Protein 2QV3 (pdb70)

Secondary structure (DSSP, 8-state):
--EEEEEEE----EEEE-SSEEEEEEEEEEE-SSSSSS-EEEEESSSEEEE-S-EEETTBTT----TT--EEEEEEESTTTS--EEEE-S-EE--TTEEEEEEEEEEEEEEEE-TT-SSEEEEEEEEEEEEEEEEEEESSEEEE-SSEEEEEEEE---TT-SS--EEEEEE-TTTEEEEEEEEPP-STT-----EEEEEEEEEEEEEEEE-SS-EEEEEEEEEEEEEEEEEESSTTS--S-EEEEEEEEEE-TT-EEEE-TTEEEEESS-EEEES-EEEEEPBTTB---EEBSSEEEEEE--PBPTTTSSBPPSEEEETGGGSPSSSEEEEEE-SEEEEEETT-SSSS--SS-HHHHHHTTEEEEETTEE-SEEEESSHHHHHHHHHHHT-HHHHH-GGGGGGGTTEEEE-TTEEEEE-SSEEEEEE-------TT---EEE-----

B-factor: mean 50.77, std 9.13, range [30.62, 87.88]

Solvent-accessible surface area: 18998 Å² total; per-residue (Å²): 122,72,56,100,44,100,136,18,86,21,147,79,92,76,60,65,17,99,11,51,69,0,36,0,14,181,9,0,0,10,0,11,86,104,72,22,0,119,52,6,31,0,24,0,51,56,6,33,1,28,1,52,1,15,2,62,6,78,105,113,61,34,12,123,24,134,84,63,11,25,2,29,2,33,1,48,4,2,51,100,66,138,110,0,43,0,26,2,70,53,89,2,38,4,2,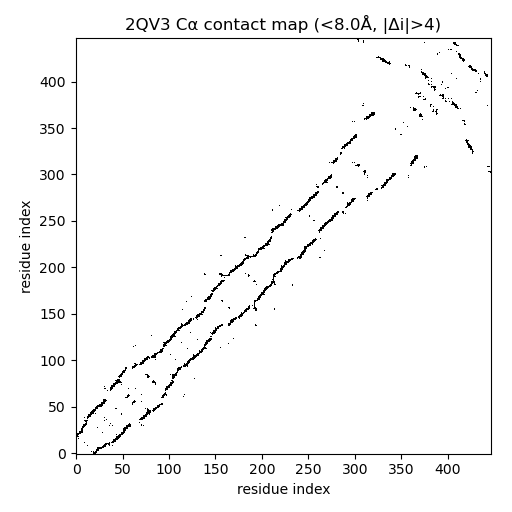79,36,1,28,1,51,0,34,6,58,25,0,42,10,97,10,1,46,0,18,121,10,3,98,1,41,0,32,0,58,25,14,98,70,50,1,50,3,74,86,0,17,0,5,6,4,49,0,8,0,95,31,0,46,0,68,37,0,13,0,65,26,23,39,130,44,142,67,22,71,0,49,0,26,60,61,1,14,47,135,1,79,0,31,16,0,95,2,72,70,12,55,173,76,54,57,9,1,0,0,55,0,116,28,12,85,79,0,19,0,5,43,0,36,7,3,9,27,0,40,0,6,0,87,65,0,103,38,1,45,2,38,132,60,1,1,10,49,53,83,137,94,12,107,22,45,0,85,0,25,0,29,20,2,25,2,4,89,81,0,44,2,32,12,4,106,32,1,72,16,50,5,89,11,39,0,57,0,45,24,1,8,0,41,2,53,9,78,69,13,119,25,18,42,0,87,10,35,63,28,4,21,0,44,0,21,39,81,34,42,117,77,59,19,7,42,74,17,5,0,70,0,52,34,0,65,79,7,77,93,98,53,72,9,39,0,0,81,2,152,109,9,34,24,16,23,88,28,64,84,65,148,57,154,66,153,73,82,75,63,77,16,0,42,32,3,0,0,0,29,36,110,119,39,39,1,4,8,4,27,0,121,66,50,94,21,0,80,44,5,0,106,0,11,50,26,123,54,0,39,112,77,12,107,99,28,153,56,3,72,34,56,0,5,80,2,94,23,4,51,35,43,6,64,38,49,54,0,2,0,85,7,111,22,62,34,90,15,82,124,140,36,43,70,53,49,120,30,39,120,115,176

Radius of gyration: 27.59 Å; Cα contacts (8 Å, |Δi|>4): 1423; chains: 1; bounding box: 45×75×72 Å

Structure (mmCIF, N/CA/C/O backbone):
data_2QV3
#
_entry.id   2QV3
#
_cell.length_a   56.606
_cell.length_b   56.606
_cell.length_c   256.895
_cell.angle_alpha   90.000
_cell.angle_beta   90.000
_cell.angle_gamma   120.000
#
_symmetry.space_group_name_H-M   'P 32 2 1'
#
loop_
_entity.id
_entity.type
_entity.pdbx_description
1 polymer 'Vacuolating cytotoxin'
2 water water
#
loop_
_atom_site.group_PDB
_atom_site.id
_atom_site.type_symbol
_atom_site.label_atom_id
_atom_site.label_alt_id
_atom_site.label_comp_id
_atom_site.label_asym_id
_atom_site.label_entity_id
_atom_site.label_seq_id
_atom_site.pdbx_PDB_ins_code
_atom_site.Cartn_x
_atom_site.Cartn_y
_atom_site.Cartn_z
_atom_site.occupancy
_atom_site.B_iso_or_equiv
_atom_site.auth_seq_id
_atom_site.auth_comp_id
_atom_site.auth_asym_id
_atom_site.auth_atom_id
_atom_site.pdbx_PDB_model_num
ATOM 1 N N . THR A 1 1 ? 17.762 -7.035 30.610 1.00 54.88 355 THR A N 1
ATOM 2 C CA . THR A 1 1 ? 17.610 -5.603 30.297 1.00 55.11 355 THR A CA 1
ATOM 3 C C . THR A 1 1 ? 16.795 -4.787 31.353 1.00 54.96 355 THR A C 1
ATOM 4 O O . THR A 1 1 ? 17.169 -4.693 32.548 1.00 54.69 355 THR A O 1
ATOM 8 N N . VAL A 1 2 ? 15.695 -4.196 30.884 1.00 53.70 356 VAL A N 1
ATOM 9 C CA . VAL A 1 2 ? 14.972 -3.196 31.627 1.00 53.37 356 VAL A CA 1
ATOM 10 C C . VAL A 1 2 ? 14.812 -3.607 33.083 1.00 51.55 356 VAL A C 1
ATOM 11 O O . VAL A 1 2 ? 14.351 -4.686 33.334 1.00 51.88 356 VAL A O 1
ATOM 15 N N . VAL A 1 3 ? 15.231 -2.790 34.041 1.00 49.73 357 VAL A N 1
ATOM 16 C CA . VAL A 1 3 ? 14.676 -2.946 35.381 1.00 47.68 357 VAL A CA 1
ATOM 17 C C . VAL A 1 3 ? 13.536 -1.962 35.415 1.00 48.01 357 VAL A C 1
ATOM 18 O O . VAL A 1 3 ? 13.726 -0.750 35.156 1.00 47.57 357 VAL A O 1
ATOM 22 N N . ASN A 1 4 ? 12.353 -2.462 35.727 1.00 47.52 358 ASN A N 1
ATOM 23 C CA . ASN A 1 4 ? 11.203 -1.584 35.873 1.00 48.52 358 ASN A CA 1
ATOM 24 C C . ASN A 1 4 ? 10.836 -1.535 37.346 1.00 47.87 358 ASN A C 1
ATOM 25 O O . ASN A 1 4 ? 10.932 -2.503 38.020 1.00 49.07 358 ASN A O 1
ATOM 30 N N . ILE A 1 5 ? 10.492 -0.383 37.865 1.00 49.11 359 ILE A N 1
ATOM 31 C CA . ILE A 1 5 ? 10.197 -0.191 39.287 1.00 49.72 359 ILE A CA 1
ATOM 32 C C . ILE A 1 5 ? 9.089 0.846 39.303 1.00 50.37 359 ILE A C 1
ATOM 33 O O . ILE A 1 5 ? 9.257 1.905 38.681 1.00 50.18 359 ILE A O 1
ATOM 38 N N . ASP A 1 6 ? 7.973 0.562 39.977 1.00 50.80 360 ASP A N 1
ATOM 39 C CA . ASP A 1 6 ? 6.860 1.501 39.999 1.00 51.85 360 ASP A CA 1
ATOM 40 C C . ASP A 1 6 ? 7.167 2.757 40.728 1.00 51.35 360 ASP A C 1
ATOM 41 O O . ASP A 1 6 ? 6.734 3.826 40.319 1.00 52.81 360 ASP A O 1
ATOM 46 N N . ARG A 1 7 ? 7.831 2.654 41.855 1.00 51.14 361 ARG A N 1
ATOM 47 C CA . ARG A 1 7 ? 8.035 3.841 42.672 1.00 52.35 361 ARG A CA 1
ATOM 48 C C . ARG A 1 7 ? 9.172 3.649 43.657 1.00 51.92 361 ARG A C 1
ATOM 49 O O . ARG A 1 7 ? 9.432 2.552 44.121 1.00 50.93 361 ARG A O 1
ATOM 57 N N . ILE A 1 8 ? 9.902 4.735 43.877 1.00 52.00 362 ILE A N 1
ATOM 58 C CA . ILE A 1 8 ? 11.093 4.702 44.686 1.00 51.09 362 ILE A CA 1
ATOM 59 C C . ILE A 1 8 ? 10.774 5.764 45.706 1.00 51.75 362 ILE A C 1
ATOM 60 O O . ILE A 1 8 ? 10.597 6.910 45.344 1.00 51.40 362 ILE A O 1
ATOM 65 N N . ASN A 1 9 ? 10.644 5.370 46.960 1.00 52.72 363 ASN A N 1
ATOM 66 C CA . ASN A 1 9 ? 10.448 6.318 48.033 1.00 54.92 363 ASN A CA 1
ATOM 67 C C . ASN A 1 9 ? 11.704 6.340 48.812 1.00 55.87 363 ASN A C 1
ATOM 68 O O . ASN A 1 9 ? 12.346 5.326 48.957 1.00 57.27 363 ASN A O 1
ATOM 73 N N . THR A 1 10 ? 12.096 7.472 49.338 1.00 57.54 364 THR A N 1
ATOM 74 C CA . THR A 1 10 ? 13.121 7.389 50.342 1.00 59.81 364 THR A CA 1
ATOM 75 C C . THR A 1 10 ? 12.306 7.634 51.604 1.00 61.33 364 THR A C 1
ATOM 76 O O . THR A 1 10 ? 11.104 7.971 51.512 1.00 61.44 364 THR A O 1
ATOM 80 N N . LYS A 1 11 ? 12.890 7.374 52.768 1.00 63.24 365 LYS A N 1
ATOM 81 C CA . LYS A 1 11 ? 12.231 7.746 54.029 1.00 65.94 365 LYS A CA 1
ATOM 82 C C . LYS A 1 11 ? 13.239 8.300 55.047 1.00 66.37 365 LYS A C 1
ATOM 83 O O . LYS A 1 11 ? 14.438 8.228 54.835 1.00 66.77 365 LYS A O 1
ATOM 89 N N . ALA A 1 12 ? 12.741 8.922 56.113 1.00 67.28 366 ALA A N 1
ATOM 90 C CA . ALA A 1 12 ? 13.606 9.606 57.064 1.00 67.50 366 ALA A CA 1
ATOM 91 C C . ALA A 1 12 ? 14.351 8.576 57.890 1.00 67.41 366 ALA A C 1
ATOM 92 O O . ALA A 1 12 ? 13.731 7.637 58.397 1.00 68.30 366 ALA A O 1
ATOM 94 N N . ALA A 1 23 ? 20.039 7.029 50.191 1.00 55.31 377 ALA A N 1
ATOM 95 C CA . ALA A 1 23 ? 20.916 7.756 49.262 1.00 54.70 377 ALA A CA 1
ATOM 96 C C . ALA A 1 23 ? 20.865 7.216 47.821 1.00 53.60 377 ALA A C 1
ATOM 97 O O . ALA A 1 23 ? 20.329 7.876 46.996 1.00 53.44 377 ALA A O 1
ATOM 99 N N . SER A 1 24 ? 21.392 6.014 47.545 1.00 53.22 378 SER A N 1
ATOM 100 C CA . SER A 1 24 ? 21.670 5.560 46.150 1.00 51.84 378 SER A CA 1
ATOM 101 C C . SER A 1 24 ? 20.996 4.264 45.694 1.00 51.34 378 SER A C 1
ATOM 102 O O . SER A 1 24 ? 21.094 3.227 46.326 1.00 51.34 378 SER A O 1
ATOM 105 N N . LEU A 1 25 ? 20.323 4.351 44.557 1.00 50.88 379 LEU A N 1
ATOM 106 C CA . LEU A 1 25 ? 19.766 3.226 43.857 1.00 49.93 379 LEU A CA 1
ATOM 107 C C . LEU A 1 25 ? 20.543 3.233 42.546 1.00 49.09 379 LEU A C 1
ATOM 108 O O . LEU A 1 25 ? 20.310 4.099 41.706 1.00 49.99 379 LEU A O 1
ATOM 113 N N . THR A 1 26 ? 21.443 2.265 42.385 1.00 48.39 380 THR A N 1
ATOM 114 C CA . THR A 1 26 ? 22.285 2.088 41.230 1.00 47.58 380 THR A CA 1
ATOM 115 C C . THR A 1 26 ? 21.894 0.825 40.561 1.00 48.14 380 THR A C 1
ATOM 116 O O . THR A 1 26 ? 21.829 -0.234 41.195 1.00 49.08 380 THR A O 1
ATOM 120 N N . THR A 1 27 ? 21.674 0.898 39.266 1.00 48.48 381 THR A N 1
ATOM 121 C CA . THR A 1 27 ? 21.425 -0.287 38.510 1.00 49.98 381 THR A CA 1
ATOM 122 C C . THR A 1 27 ? 22.524 -0.421 37.510 1.00 50.93 381 THR A C 1
ATOM 123 O O . THR A 1 27 ? 23.305 0.489 37.284 1.00 52.16 381 THR A O 1
ATOM 127 N N . ASN A 1 28 ? 22.529 -1.552 36.856 1.00 52.39 382 ASN A N 1
ATOM 128 C CA . ASN A 1 28 ? 23.282 -1.733 35.655 1.00 54.36 382 ASN A CA 1
ATOM 129 C C . ASN A 1 28 ? 22.390 -2.628 34.796 1.00 54.55 382 ASN A C 1
ATOM 130 O O . ASN A 1 28 ? 22.141 -3.812 35.145 1.00 55.81 382 ASN A O 1
ATOM 135 N N . ALA A 1 29 ? 21.909 -2.033 33.697 1.00 54.29 383 ALA A N 1
ATOM 136 C CA . ALA A 1 29 ? 20.823 -2.549 32.858 1.00 53.88 383 ALA A CA 1
ATOM 137 C C . ALA A 1 29 ? 20.717 -1.625 31.682 1.00 53.39 383 ALA A C 1
ATOM 138 O O . ALA A 1 29 ? 20.936 -0.426 31.858 1.00 54.44 383 ALA A O 1
ATOM 140 N N . ALA A 1 30 ? 20.313 -2.123 30.513 1.00 52.36 384 ALA A N 1
ATOM 141 C CA . ALA A 1 30 ? 20.156 -1.240 29.342 1.00 52.16 384 ALA A CA 1
ATOM 142 C C . ALA A 1 30 ? 19.052 -0.157 29.426 1.00 51.58 384 ALA A C 1
ATOM 143 O O . ALA A 1 30 ? 19.041 0.770 28.601 1.00 51.78 384 ALA A O 1
ATOM 145 N N . HIS A 1 31 ? 18.121 -0.299 30.375 1.00 50.79 385 HIS A N 1
ATOM 146 C CA . HIS A 1 31 ? 17.102 0.733 30.696 1.00 50.87 385 HIS A CA 1
ATOM 147 C C . HIS A 1 31 ? 16.710 0.527 32.145 1.00 49.59 385 HIS A C 1
ATOM 148 O O . HIS A 1 31 ? 16.448 -0.586 32.552 1.00 50.46 385 HIS A O 1
ATOM 155 N N . LEU A 1 32 ? 16.708 1.587 32.933 1.00 48.74 386 LEU A N 1
ATOM 156 C CA . LEU A 1 32 ? 16.031 1.599 34.208 1.00 47.70 386 LEU A CA 1
ATOM 157 C C . LEU A 1 32 ? 14.777 2.373 33.864 1.00 47.28 386 LEU A C 1
ATOM 158 O O . LEU A 1 32 ? 14.908 3.512 33.381 1.00 47.70 386 LEU A O 1
ATOM 163 N N . ASN A 1 33 ? 13.595 1.763 34.032 1.00 46.44 387 ASN A N 1
ATOM 164 C CA . ASN A 1 33 ? 12.282 2.450 33.890 1.00 46.86 387 ASN A CA 1
ATOM 165 C C . ASN A 1 33 ? 11.542 2.677 35.205 1.00 45.77 387 ASN A C 1
ATOM 166 O O . ASN A 1 33 ? 11.068 1.747 35.818 1.00 47.75 387 ASN A O 1
ATOM 171 N N . ILE A 1 34 ? 11.410 3.891 35.655 1.00 44.44 388 ILE A N 1
ATOM 172 C CA . ILE A 1 34 ? 10.567 4.150 36.797 1.00 43.67 388 ILE A CA 1
ATOM 173 C C . ILE A 1 34 ? 9.141 4.543 36.355 1.00 44.28 388 ILE A C 1
ATOM 174 O O . ILE A 1 34 ? 8.939 5.385 35.489 1.00 43.25 388 ILE A O 1
ATOM 179 N N . GLY A 1 35 ? 8.153 3.910 36.964 1.00 45.45 389 GLY A N 1
ATOM 180 C CA . GLY A 1 35 ? 6.777 4.073 36.532 1.00 45.53 389 GLY A CA 1
ATOM 181 C C . GLY A 1 35 ? 6.063 5.128 37.322 1.00 45.96 389 GLY A C 1
ATOM 182 O O . GLY A 1 35 ? 6.671 6.028 37.913 1.00 44.64 389 GLY A O 1
ATOM 183 N N . LYS A 1 36 ? 4.751 4.970 37.347 1.00 47.86 390 LYS A N 1
ATOM 184 C CA . LYS A 1 36 ? 3.841 6.081 37.645 1.00 50.70 390 LYS A CA 1
ATOM 185 C C . LYS A 1 36 ? 3.956 6.614 39.077 1.00 49.50 390 LYS A C 1
ATOM 186 O O . LYS A 1 36 ? 3.744 7.811 39.313 1.00 49.31 390 LYS A O 1
ATOM 192 N N . GLY A 1 37 ? 4.353 5.748 40.002 1.00 48.37 391 GLY A N 1
ATOM 193 C CA . GLY A 1 37 ? 4.690 6.184 41.353 1.00 48.05 391 GLY A CA 1
ATOM 194 C C . GLY A 1 37 ? 5.798 7.229 41.478 1.00 48.35 391 GLY A C 1
ATOM 195 O O . GLY A 1 37 ? 5.788 8.052 42.403 1.00 49.08 391 GLY A O 1
ATOM 196 N N . GLY A 1 38 ? 6.758 7.220 40.560 1.00 47.56 392 GLY A N 1
ATOM 197 C CA . GLY A 1 38 ? 7.760 8.268 40.571 1.00 47.61 392 GLY A CA 1
ATOM 198 C C . GLY A 1 38 ? 8.822 8.145 41.647 1.00 47.57 392 GLY A C 1
ATOM 199 O O . GLY A 1 38 ? 9.095 7.073 42.125 1.00 47.08 392 GLY A O 1
ATOM 200 N N . VAL A 1 39 ? 9.437 9.266 42.006 1.00 48.20 393 VAL A N 1
ATOM 201 C CA . VAL A 1 39 ? 10.547 9.253 42.938 1.00 48.90 393 VAL A CA 1
ATOM 202 C C . VAL A 1 39 ? 10.142 10.160 44.088 1.00 50.02 393 VAL A C 1
ATOM 203 O O . VAL A 1 39 ? 9.767 11.304 43.845 1.00 51.89 393 VAL A O 1
ATOM 207 N N . ASN A 1 40 ? 10.095 9.629 45.308 1.00 51.52 394 ASN A N 1
ATOM 208 C CA . ASN A 1 40 ? 9.706 10.414 46.506 1.00 53.21 394 ASN A CA 1
ATOM 209 C C . ASN A 1 40 ? 10.882 10.619 47.447 1.00 54.33 394 ASN A C 1
ATOM 210 O O . ASN A 1 40 ? 11.566 9.683 47.803 1.00 53.50 394 ASN A O 1
ATOM 215 N N . LEU A 1 41 ? 11.162 11.860 47.803 1.00 56.34 395 LEU A N 1
ATOM 216 C CA . LEU A 1 41 ? 12.296 12.123 48.644 1.00 58.83 395 LEU A CA 1
ATOM 217 C C . LEU A 1 41 ? 11.707 12.653 49.953 1.00 61.64 395 LEU A C 1
ATOM 218 O O . LEU A 1 41 ? 10.567 13.149 49.962 1.00 62.35 395 LEU A O 1
ATOM 223 N N . SER A 1 42 ? 12.466 12.530 51.044 1.00 63.32 396 SER A N 1
ATOM 224 C CA . SER A 1 42 ? 11.972 12.802 52.348 1.00 65.74 396 SER A CA 1
ATOM 225 C C . SER A 1 42 ? 12.430 14.115 53.058 1.00 68.46 396 SER A C 1
ATOM 226 O O . SER A 1 42 ? 12.072 15.226 52.652 1.00 68.59 396 SER A O 1
ATOM 229 N N . ASN A 1 43 ? 13.238 13.959 54.105 1.00 72.05 397 ASN A N 1
ATOM 230 C CA . ASN A 1 43 ? 13.225 14.802 55.332 1.00 74.95 397 ASN A CA 1
ATOM 231 C C . ASN A 1 43 ? 14.414 15.792 55.395 1.00 76.73 397 ASN A C 1
ATOM 232 O O . ASN A 1 43 ? 14.673 16.551 54.465 1.00 76.87 397 ASN A O 1
ATOM 237 N N . GLN A 1 44 ? 15.128 15.748 56.526 1.00 79.28 398 GLN A N 1
ATOM 238 C CA . GLN A 1 44 ? 16.538 16.175 56.609 1.00 80.63 398 GLN A CA 1
ATOM 239 C C . GLN A 1 44 ? 17.381 14.890 56.833 1.00 80.65 398 GLN A C 1
ATOM 240 O O . GLN A 1 44 ? 18.608 14.893 56.652 1.00 81.06 398 GLN A O 1
ATOM 246 N N . ALA A 1 45 ? 16.713 13.797 57.206 1.00 80.51 399 ALA A N 1
ATOM 247 C CA . ALA A 1 45 ? 17.384 12.495 57.358 1.00 80.57 399 ALA A CA 1
ATOM 248 C C . ALA A 1 45 ? 17.783 11.908 55.987 1.00 80.50 399 ALA A C 1
ATOM 249 O O . ALA A 1 45 ? 18.898 11.434 55.821 1.00 80.48 399 ALA A O 1
ATOM 251 N N . SER A 1 46 ? 16.886 11.971 55.003 1.00 80.59 400 SER A N 1
ATOM 252 C CA . SER A 1 46 ? 17.169 11.402 53.683 1.00 80.74 400 SER A CA 1
ATOM 253 C C . SER A 1 46 ? 16.577 12.205 52.492 1.00 81.15 400 SER A C 1
ATOM 254 O O . SER A 1 46 ? 16.298 11.674 51.391 1.00 81.57 400 SER A O 1
ATOM 257 N N . GLY A 1 47 ? 16.375 13.497 52.748 1.00 81.24 401 GLY A N 1
ATOM 258 C CA . GLY A 1 47 ? 15.962 14.466 51.741 1.00 79.66 401 GLY A CA 1
ATOM 259 C C . GLY A 1 47 ? 17.250 15.074 51.257 1.00 79.02 401 GLY A C 1
ATOM 260 O O . GLY A 1 47 ? 17.473 15.285 50.016 1.00 79.19 401 GLY A O 1
ATOM 261 N N . ARG A 1 48 ? 18.104 15.334 52.251 1.00 76.79 402 ARG A N 1
ATOM 262 C CA . ARG A 1 48 ? 19.451 15.784 52.004 1.00 75.00 402 ARG A CA 1
ATOM 263 C C . ARG A 1 48 ? 20.151 14.710 51.138 1.00 72.51 402 ARG A C 1
ATOM 264 O O . ARG A 1 48 ? 20.924 13.837 51.656 1.00 73.48 402 ARG A O 1
ATOM 272 N N . THR A 1 49 ? 19.746 14.765 49.842 1.00 68.20 403 THR A N 1
ATOM 273 C CA . THR A 1 49 ? 20.231 14.008 48.640 1.00 64.06 403 THR A CA 1
ATOM 274 C C . THR A 1 49 ? 19.681 12.595 48.325 1.00 61.34 403 THR A C 1
ATOM 275 O O . THR A 1 49 ? 19.678 11.672 49.168 1.00 61.65 403 THR A O 1
ATOM 279 N N . LEU A 1 50 ? 19.249 12.417 47.078 1.00 57.34 404 LEU A N 1
ATOM 280 C CA . LEU A 1 50 ? 18.802 11.114 46.590 1.00 53.77 404 LEU A CA 1
ATOM 281 C C . LEU A 1 50 ? 19.391 10.824 45.205 1.00 51.48 404 LEU A C 1
ATOM 282 O O . LEU A 1 50 ? 19.296 11.688 44.310 1.00 50.72 404 LEU A O 1
ATOM 287 N N . LEU A 1 51 ? 20.012 9.658 45.027 1.00 47.19 405 LEU A N 1
ATOM 288 C CA . LEU A 1 51 ? 20.726 9.386 43.784 1.00 46.08 405 LEU A CA 1
ATOM 289 C C . LEU A 1 51 ? 20.180 8.198 43.027 1.00 45.94 405 LEU A C 1
ATOM 290 O O . LEU A 1 51 ? 20.154 7.073 43.548 1.00 44.73 405 LEU A O 1
ATOM 295 N N . VAL A 1 52 ? 19.772 8.431 41.778 1.00 44.74 406 VAL A N 1
ATOM 296 C CA . VAL A 1 52 ? 19.304 7.297 40.950 1.00 45.23 406 VAL A CA 1
ATOM 297 C C . VAL A 1 52 ? 20.219 7.183 39.716 1.00 45.12 406 VAL A C 1
ATOM 298 O O . VAL A 1 52 ? 20.326 8.136 38.970 1.00 45.32 406 VAL A O 1
ATOM 302 N N . GLU A 1 53 ? 20.855 6.032 39.520 1.00 45.09 407 GLU A N 1
ATOM 303 C CA . GLU A 1 53 ? 21.896 5.840 38.543 1.00 44.60 407 GLU A CA 1
ATOM 304 C C . GLU A 1 53 ? 21.660 4.602 37.701 1.00 44.63 407 GLU A C 1
ATOM 305 O O . GLU A 1 53 ? 21.104 3.607 38.191 1.00 44.48 407 GLU A O 1
ATOM 311 N N . ASN A 1 54 ? 22.143 4.643 36.459 1.00 43.18 408 ASN A N 1
ATOM 312 C CA . ASN A 1 54 ? 22.279 3.454 35.645 1.00 42.07 408 ASN A CA 1
ATOM 313 C C . ASN A 1 54 ? 23.641 3.535 34.956 1.00 42.01 408 ASN A C 1
ATOM 314 O O . ASN A 1 54 ? 23.853 4.395 34.123 1.00 41.65 408 ASN A O 1
ATOM 319 N N . LEU A 1 55 ? 24.552 2.623 35.335 1.00 42.78 409 LEU A N 1
ATOM 320 C CA . LEU A 1 55 ? 25.951 2.635 34.920 1.00 42.39 409 LEU A CA 1
ATOM 321 C C . LEU A 1 55 ? 26.155 2.377 33.476 1.00 43.02 409 LEU A C 1
ATOM 322 O O . LEU A 1 55 ? 27.197 2.655 32.933 1.00 43.38 409 LEU A O 1
ATOM 327 N N . THR A 1 56 ? 25.116 1.909 32.835 1.00 44.46 410 THR A N 1
ATOM 328 C CA . THR A 1 56 ? 25.256 1.161 31.645 1.00 46.71 410 THR A CA 1
ATOM 329 C C . THR A 1 56 ? 24.213 1.692 30.722 1.00 46.98 410 THR A C 1
ATOM 330 O O . THR A 1 56 ? 24.521 2.092 29.583 1.00 50.84 410 THR A O 1
ATOM 334 N N . GLY A 1 57 ? 22.996 1.874 31.205 1.00 46.34 411 GLY A N 1
ATOM 335 C CA . GLY A 1 57 ? 21.974 2.323 30.277 1.00 45.21 411 GLY A CA 1
ATOM 336 C C . GLY A 1 57 ? 21.205 3.570 30.576 1.00 44.45 411 GLY A C 1
ATOM 337 O O . GLY A 1 57 ? 21.687 4.455 31.280 1.00 44.79 411 GLY A O 1
ATOM 338 N N . ASN A 1 58 ? 19.997 3.623 30.025 1.00 43.16 412 ASN A N 1
ATOM 339 C CA . ASN A 1 58 ? 19.119 4.778 30.161 1.00 42.47 412 ASN A CA 1
ATOM 340 C C . ASN A 1 58 ? 18.288 4.824 31.454 1.00 41.14 412 ASN A C 1
ATOM 341 O O . ASN A 1 58 ? 18.198 3.831 32.212 1.00 41.83 412 ASN A O 1
ATOM 346 N N . ILE A 1 59 ? 17.680 5.964 31.697 1.00 38.51 413 ILE A N 1
ATOM 347 C CA . ILE A 1 59 ? 16.673 6.098 32.723 1.00 38.84 413 ILE A CA 1
ATOM 348 C C . ILE A 1 59 ? 15.421 6.787 32.139 1.00 39.39 413 ILE A C 1
ATOM 349 O O . ILE A 1 59 ? 15.530 7.827 31.507 1.00 41.89 413 ILE A O 1
ATOM 354 N N . THR A 1 60 ? 14.253 6.194 32.307 1.00 40.43 414 THR A N 1
ATOM 355 C CA . THR A 1 60 ? 12.988 6.811 31.946 1.00 41.17 414 THR A CA 1
ATOM 356 C C . THR A 1 60 ? 12.160 6.937 33.208 1.00 41.77 414 THR A C 1
ATOM 357 O O . THR A 1 60 ? 11.943 5.944 33.878 1.00 41.71 414 THR A O 1
ATOM 361 N N . VAL A 1 61 ? 11.745 8.154 33.556 1.00 42.33 415 VAL A N 1
ATOM 362 C CA . VAL A 1 61 ? 10.859 8.376 34.724 1.00 42.83 415 VAL A CA 1
ATOM 363 C C . VAL A 1 61 ? 9.459 8.726 34.239 1.00 43.24 415 VAL A C 1
ATOM 364 O O . VAL A 1 61 ? 9.269 9.683 33.493 1.00 43.57 415 VAL A O 1
ATOM 368 N N . ASP A 1 62 ? 8.490 7.908 34.605 1.00 44.55 416 ASP A N 1
ATOM 369 C CA . ASP A 1 62 ? 7.122 8.097 34.135 1.00 46.83 416 ASP A CA 1
ATOM 370 C C . ASP A 1 62 ? 6.182 8.622 35.237 1.00 48.08 416 ASP A C 1
ATOM 371 O O . ASP A 1 62 ? 4.986 8.327 35.231 1.00 50.10 416 ASP A O 1
ATOM 376 N N . GLY A 1 63 ? 6.736 9.383 36.175 1.00 46.89 417 GLY A N 1
ATOM 377 C CA . GLY A 1 63 ? 5.978 9.831 37.268 1.00 46.81 417 GLY A CA 1
ATOM 378 C C . GLY A 1 63 ? 6.717 10.980 37.830 1.00 47.66 417 GLY A C 1
ATOM 379 O O . GLY A 1 63 ? 7.848 11.215 37.460 1.00 47.90 417 GLY A O 1
ATOM 380 N N . PRO A 1 64 ? 6.070 11.715 38.728 1.00 48.25 418 PRO A N 1
ATOM 381 C CA . PRO A 1 64 ? 6.571 12.977 39.227 1.00 49.22 418 PRO A CA 1
ATOM 382 C C . PRO A 1 64 ? 7.633 12.828 40.317 1.00 49.24 418 PRO A C 1
ATOM 383 O O . PRO A 1 64 ? 7.734 11.796 40.930 1.00 51.71 418 PRO A O 1
ATOM 387 N N . LEU A 1 65 ? 8.401 13.865 40.568 1.00 48.91 419 LEU A N 1
ATOM 388 C CA . LEU A 1 65 ? 9.247 13.932 41.724 1.00 48.17 419 LEU A CA 1
ATOM 389 C C . LEU A 1 65 ? 8.383 14.576 42.814 1.00 49.67 419 LEU A C 1
ATOM 390 O O . LEU A 1 65 ? 7.617 15.587 42.551 1.00 48.66 419 LEU A O 1
ATOM 395 N N . ARG A 1 66 ? 8.442 13.934 43.999 1.00 49.39 420 ARG A N 1
ATOM 396 C CA . ARG A 1 66 ? 7.781 14.400 45.223 1.00 49.53 420 ARG A CA 1
ATOM 397 C C . ARG A 1 66 ? 8.805 14.736 46.296 1.00 49.77 420 ARG A C 1
ATOM 398 O O . ARG A 1 66 ? 9.890 14.187 46.298 1.00 49.46 420 ARG A O 1
ATOM 406 N N . VAL A 1 67 ? 8.484 15.686 47.164 1.00 50.63 421 VAL A N 1
ATOM 407 C CA . VAL A 1 67 ? 9.293 15.930 48.349 1.00 52.03 421 VAL A CA 1
ATOM 408 C C . VAL A 1 67 ? 8.301 15.817 49.510 1.00 53.99 421 VAL A C 1
ATOM 409 O O . VAL A 1 67 ? 7.218 16.377 49.451 1.00 54.98 421 VAL A O 1
ATOM 413 N N . ASN A 1 68 ? 8.646 15.045 50.534 1.00 56.17 422 ASN A N 1
ATOM 414 C CA . ASN A 1 68 ? 7.709 14.715 51.607 1.00 57.44 422 ASN A CA 1
ATOM 415 C C . ASN A 1 68 ? 6.324 14.395 51.051 1.00 57.89 422 ASN A C 1
ATOM 416 O O . ASN A 1 68 ? 5.343 14.992 51.475 1.00 58.51 422 ASN A O 1
ATOM 421 N N . ASN A 1 69 ? 6.243 13.478 50.087 1.00 58.32 423 ASN A N 1
ATOM 422 C CA . ASN A 1 69 ? 4.942 13.027 49.502 1.00 59.69 423 ASN A CA 1
ATOM 423 C C . ASN A 1 69 ? 4.140 14.077 48.661 1.00 59.80 423 ASN A C 1
ATOM 424 O O . ASN A 1 69 ? 2.980 13.823 48.332 1.00 59.39 423 ASN A O 1
ATOM 429 N N . GLN A 1 70 ? 4.751 15.222 48.300 1.00 60.54 424 GLN A N 1
ATOM 430 C CA . GLN A 1 70 ? 4.059 16.291 47.550 1.00 60.55 424 GLN A CA 1
ATOM 431 C C . GLN A 1 70 ? 4.767 16.814 46.272 1.00 60.56 424 GLN A C 1
ATOM 432 O O . GLN A 1 70 ? 5.897 17.282 46.332 1.00 60.59 424 GLN A O 1
ATOM 438 N N . VAL A 1 71 ? 4.090 16.766 45.122 1.00 60.07 425 VAL A N 1
ATOM 439 C CA . VAL A 1 71 ? 4.551 17.490 43.915 1.00 59.31 425 VAL A CA 1
ATOM 440 C C . VAL A 1 71 ? 4.953 18.955 44.216 1.00 60.14 425 VAL A C 1
ATOM 441 O O . VAL A 1 71 ? 5.978 19.464 43.756 1.00 60.59 425 VAL A O 1
ATOM 445 N N . GLY A 1 72 ? 4.162 19.649 45.020 1.00 60.23 426 GLY A N 1
ATOM 446 C CA . GLY A 1 72 ? 4.680 20.890 45.598 1.00 59.83 426 GLY A CA 1
ATOM 447 C C . GLY A 1 72 ? 6.129 20.810 46.109 1.00 58.54 426 GLY A C 1
ATOM 448 O O . GLY A 1 72 ? 6.915 21.619 45.736 1.00 58.19 426 GLY A O 1
ATOM 449 N N . GLY A 1 73 ? 6.464 19.858 46.982 1.00 57.64 427 GLY A N 1
ATOM 450 C CA . GLY A 1 73 ? 7.795 19.815 47.577 1.00 57.39 427 GLY A CA 1
ATOM 451 C C . GLY A 1 73 ? 8.048 20.791 48.694 1.00 57.48 427 GLY A C 1
ATOM 452 O O . GLY A 1 73 ? 7.179 21.067 49.459 1.00 57.26 427 GLY A O 1
ATOM 453 N N . TYR A 1 74 ? 9.256 21.312 48.791 1.00 59.28 428 TYR A N 1
ATOM 454 C CA . TYR A 1 74 ? 9.604 22.398 49.748 1.00 61.59 428 TYR A CA 1
ATOM 455 C C . TYR A 1 74 ? 10.612 21.933 50.815 1.00 63.54 428 TYR A C 1
ATOM 456 O O . TYR A 1 74 ? 10.457 20.876 51.453 1.00 63.50 428 TYR A O 1
ATOM 465 N N . ALA A 1 75 ? 11.663 22.729 50.969 1.00 65.31 429 ALA A N 1
ATOM 466 C CA . ALA A 1 75 ? 12.704 22.476 51.952 1.00 67.26 429 ALA A CA 1
ATOM 467 C C . ALA A 1 75 ? 13.028 23.810 52.661 1.00 68.49 429 ALA A C 1
ATOM 468 O O . ALA A 1 75 ? 12.586 24.874 52.182 1.00 69.68 429 ALA A O 1
ATOM 470 N N . LEU A 1 76 ? 13.750 23.757 53.792 1.00 70.04 430 LEU A N 1
ATOM 471 C CA . LEU A 1 76 ? 14.273 24.962 54.501 1.00 70.99 430 LEU A CA 1
ATOM 472 C C . LEU A 1 76 ? 15.554 25.516 53.851 1.00 71.74 430 LEU A C 1
ATOM 473 O O . LEU A 1 76 ? 16.210 24.826 53.065 1.00 72.11 430 LEU A O 1
ATOM 478 N N . ALA A 1 77 ? 15.929 26.753 54.181 1.00 72.79 431 ALA A N 1
ATOM 479 C CA . ALA A 1 77 ? 17.231 27.281 53.733 1.00 73.42 431 ALA A CA 1
ATOM 480 C C . ALA A 1 77 ? 18.406 26.374 54.225 1.00 74.03 431 ALA A C 1
ATOM 481 O O . ALA A 1 77 ? 19.265 25.964 53.426 1.00 74.59 431 ALA A O 1
ATOM 483 N N . GLY A 1 78 ? 18.411 26.021 55.516 1.00 73.49 432 GLY A N 1
ATOM 484 C CA . GLY A 1 78 ? 19.373 25.043 56.036 1.00 73.67 432 GLY A CA 1
ATOM 485 C C . GLY A 1 78 ? 19.168 23.542 55.759 1.00 73.11 432 GLY A C 1
ATOM 486 O O . GLY A 1 78 ? 19.740 22.686 56.472 1.00 73.67 432 GLY A O 1
ATOM 487 N N . SER A 1 79 ? 18.344 23.224 54.749 1.00 71.92 433 SER A N 1
ATOM 488 C CA . SER A 1 79 ? 18.169 21.855 54.191 1.00 70.00 433 SER A CA 1
ATOM 489 C C . SER A 1 79 ? 17.732 21.935 52.713 1.00 68.44 433 SER A C 1
ATOM 490 O O . SER A 1 79 ? 16.721 22.572 52.355 1.00 68.21 433 SER A O 1
ATOM 493 N N . SER A 1 80 ? 18.499 21.314 51.826 1.00 66.32 434 SER A N 1
ATOM 494 C CA . SER A 1 80 ? 18.020 21.223 50.458 1.00 63.74 434 SER A CA 1
ATOM 495 C C . SER A 1 80 ? 17.538 19.795 50.223 1.00 61.03 434 SER A C 1
ATOM 496 O O . SER A 1 80 ? 18.032 18.864 50.874 1.00 60.89 434 SER A O 1
ATOM 499 N N . ALA A 1 81 ? 16.528 19.642 49.365 1.00 57.60 435 ALA A N 1
ATOM 500 C CA . ALA A 1 81 ? 16.196 18.343 48.786 1.00 55.45 435 ALA A CA 1
ATOM 501 C C . ALA A 1 81 ? 16.799 18.222 47.358 1.00 53.78 435 ALA A C 1
ATOM 502 O O . ALA A 1 81 ? 16.439 18.955 46.449 1.00 55.27 435 ALA A O 1
ATOM 504 N N . ASN A 1 82 ? 17.753 17.322 47.196 1.00 51.99 436 ASN A N 1
ATOM 505 C CA . ASN A 1 82 ? 18.531 17.160 45.966 1.00 49.97 436 ASN A CA 1
ATOM 506 C C . ASN A 1 82 ? 18.181 15.876 45.263 1.00 47.97 436 ASN A C 1
ATOM 507 O O . ASN A 1 82 ? 18.345 14.855 45.856 1.00 47.24 436 ASN A O 1
ATOM 512 N N . PHE A 1 83 ? 17.671 15.930 44.029 1.00 46.38 437 PHE A N 1
ATOM 513 C CA . PHE A 1 83 ? 17.539 14.717 43.210 1.00 45.86 437 PHE A CA 1
ATOM 514 C C . PHE A 1 83 ? 18.716 14.676 42.280 1.00 45.43 437 PHE A C 1
ATOM 515 O O . PHE A 1 83 ? 19.119 15.722 41.750 1.00 46.81 437 PHE A O 1
ATOM 523 N N . GLU A 1 84 ? 19.247 13.483 42.057 1.00 43.73 438 GLU A N 1
ATOM 524 C CA . GLU A 1 84 ? 20.298 13.259 41.086 1.00 43.48 438 GLU A CA 1
ATOM 525 C C . GLU A 1 84 ? 19.983 12.075 40.225 1.00 42.05 438 GLU A C 1
ATOM 526 O O . GLU A 1 84 ? 19.610 11.023 40.763 1.00 42.17 438 GLU A O 1
ATOM 532 N N . PHE A 1 85 ? 20.067 12.247 38.901 1.00 39.78 439 PHE A N 1
ATOM 533 C CA . PHE A 1 85 ? 19.889 11.106 38.016 1.00 38.63 439 PHE A CA 1
ATOM 534 C C . PHE A 1 85 ? 21.107 11.049 37.129 1.00 38.18 439 PHE A C 1
ATOM 535 O O . PHE A 1 85 ? 21.463 12.016 36.507 1.00 36.27 439 PHE A O 1
ATOM 543 N N . LYS A 1 86 ? 21.746 9.892 37.088 1.00 39.08 440 LYS A N 1
ATOM 544 C CA . LYS A 1 86 ? 22.931 9.720 36.284 1.00 40.09 440 LYS A CA 1
ATOM 545 C C . LYS A 1 86 ? 22.694 8.541 35.396 1.00 39.08 440 LYS A C 1
ATOM 546 O O . LYS A 1 86 ? 22.575 7.460 35.894 1.00 38.56 440 LYS A O 1
ATOM 552 N N . ALA A 1 87 ? 22.604 8.785 34.088 1.00 38.32 441 ALA A N 1
ATOM 553 C CA . ALA A 1 87 ? 22.360 7.737 33.090 1.00 37.54 441 ALA A CA 1
ATOM 554 C C . ALA A 1 87 ? 23.611 7.450 32.290 1.00 37.61 441 ALA A C 1
ATOM 555 O O . ALA A 1 87 ? 24.389 8.369 32.004 1.00 39.11 441 ALA A O 1
ATOM 557 N N . GLY A 1 88 ? 23.841 6.166 31.955 1.00 38.02 442 GLY A N 1
ATOM 558 C CA . GLY A 1 88 ? 24.991 5.799 31.101 1.00 37.15 442 GLY A CA 1
ATOM 559 C C . GLY A 1 88 ? 26.308 6.235 31.725 1.00 37.42 442 GLY A C 1
ATOM 560 O O . GLY A 1 88 ? 27.215 6.664 31.037 1.00 35.93 442 GLY A O 1
ATOM 561 N N . VAL A 1 89 ? 26.446 6.032 33.042 1.00 37.66 443 VAL A N 1
ATOM 562 C CA . VAL A 1 89 ? 27.600 6.573 33.781 1.00 36.49 443 VAL A CA 1
ATOM 563 C C . VAL A 1 89 ? 28.934 6.073 33.205 1.00 37.30 443 VAL A C 1
ATOM 564 O O . VAL A 1 89 ? 29.864 6.813 33.076 1.00 37.09 443 VAL A O 1
ATOM 568 N N . ASP A 1 90 ? 29.027 4.771 32.949 1.00 38.82 444 ASP A N 1
ATOM 569 C CA . ASP A 1 90 ? 30.236 4.103 32.513 1.00 38.27 444 ASP A CA 1
ATOM 570 C C . ASP A 1 90 ? 30.287 3.906 31.007 1.00 38.26 444 ASP A C 1
ATOM 571 O O . ASP A 1 90 ? 31.240 3.315 30.500 1.00 37.61 444 ASP A O 1
ATOM 576 N N . THR A 1 91 ? 29.274 4.445 30.306 1.00 39.49 445 THR A N 1
ATOM 577 C CA . THR A 1 91 ? 29.116 4.330 28.845 1.00 40.24 445 THR A CA 1
ATOM 578 C C . THR A 1 91 ? 29.196 5.691 28.125 1.00 42.42 445 THR A C 1
ATOM 579 O O . THR A 1 91 ? 29.742 5.803 26.993 1.00 42.67 445 THR A O 1
ATOM 583 N N . LYS A 1 92 ? 28.659 6.725 28.752 1.00 42.97 446 LYS A N 1
ATOM 584 C CA . LYS A 1 92 ? 28.598 8.028 28.089 1.00 45.04 446 LYS A CA 1
ATOM 585 C C . LYS A 1 92 ? 27.641 8.047 26.876 1.00 45.01 446 LYS A C 1
ATOM 586 O O . LYS A 1 92 ? 27.798 8.832 25.936 1.00 45.43 446 LYS A O 1
ATOM 592 N N . ASN A 1 93 ? 26.617 7.199 26.937 1.00 44.84 447 ASN A N 1
ATOM 593 C CA . ASN A 1 93 ? 25.628 7.084 25.889 1.00 44.19 447 ASN A CA 1
A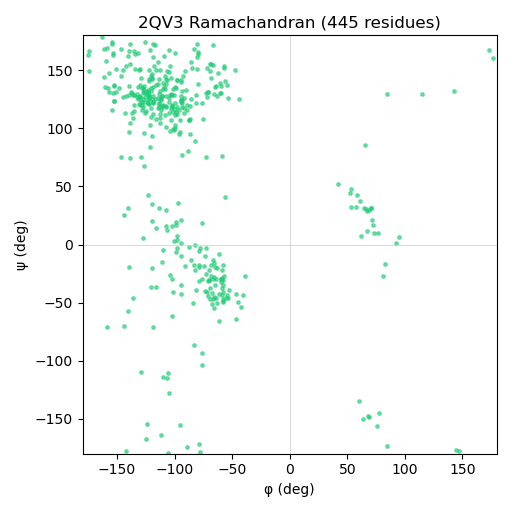TOM 594 C C . ASN A 1 93 ? 24.286 6.900 26.488 1.00 43.61 447 ASN A C 1
ATOM 595 O O . ASN A 1 93 ? 23.463 6.189 25.903 1.00 45.14 447 ASN A O 1
ATOM 600 N N . GLY A 1 94 ? 24.075 7.477 27.672 1.00 41.87 448 GLY A N 1
ATOM 601 C CA . GLY A 1 94 ? 22.823 7.305 28.385 1.00 39.56 448 GLY A CA 1
ATOM 602 C C . GLY A 1 94 ? 21.875 8.422 28.101 1.00 38.75 448 GLY A C 1
ATOM 603 O O . GLY A 1 94 ? 22.263 9.613 28.019 1.00 37.80 448 GLY A O 1
ATOM 604 N N . THR A 1 95 ? 20.608 8.049 27.982 1.00 39.17 449 THR A N 1
ATOM 605 C CA . THR A 1 95 ? 19.497 8.997 27.785 1.00 38.76 449 THR A CA 1
ATOM 606 C C . THR A 1 95 ? 18.666 8.972 29.094 1.00 39.36 449 THR A C 1
ATOM 607 O O . THR A 1 95 ? 18.277 7.901 29.596 1.00 38.38 449 THR A O 1
ATOM 611 N N . ALA A 1 96 ? 18.425 10.154 29.650 1.00 38.27 450 ALA A N 1
ATOM 612 C CA . ALA A 1 96 ? 17.568 10.280 30.801 1.00 37.83 450 ALA A CA 1
ATOM 613 C C . ALA A 1 96 ? 16.339 11.063 30.290 1.00 38.30 450 ALA A C 1
ATOM 614 O O . ALA A 1 96 ? 16.469 12.178 29.792 1.00 38.20 450 ALA A O 1
ATOM 616 N N . THR A 1 97 ? 15.174 10.423 30.374 1.00 39.02 451 THR A N 1
ATOM 617 C CA . THR A 1 97 ? 13.897 10.913 29.885 1.00 40.19 451 THR A CA 1
ATOM 618 C C . THR A 1 97 ? 12.868 10.989 31.013 1.00 42.02 451 THR A C 1
ATOM 619 O O . THR A 1 97 ? 12.582 10.013 31.754 1.00 42.40 451 THR A O 1
ATOM 623 N N . PHE A 1 98 ? 12.303 12.171 31.169 1.00 43.55 452 PHE A N 1
ATOM 624 C CA . PHE A 1 98 ? 11.300 12.325 32.193 1.00 44.11 452 PHE A CA 1
ATOM 625 C C . PHE A 1 98 ? 10.030 12.575 31.445 1.00 44.85 452 PHE A C 1
ATOM 626 O O . PHE A 1 98 ? 9.866 13.666 30.912 1.00 44.35 452 PHE A O 1
ATOM 634 N N . ASN A 1 99 ? 9.161 11.559 31.377 1.00 45.48 453 ASN A N 1
ATOM 635 C CA . ASN A 1 99 ? 7.902 11.722 30.638 1.00 47.44 453 ASN A CA 1
ATOM 636 C C . ASN A 1 99 ? 6.776 12.415 31.384 1.00 48.27 453 ASN A C 1
ATOM 637 O O . ASN A 1 99 ? 5.725 12.568 30.793 1.00 50.62 453 ASN A O 1
ATOM 642 N N . ASN A 1 100 ? 6.998 12.823 32.645 1.00 48.52 454 ASN A N 1
ATOM 643 C CA . ASN A 1 100 ? 6.005 13.514 33.491 1.00 48.03 454 ASN A CA 1
ATOM 644 C C . ASN A 1 100 ? 6.571 14.876 33.697 1.00 47.50 454 ASN A C 1
ATOM 645 O O . ASN A 1 100 ? 7.767 15.028 33.855 1.00 46.44 454 ASN A O 1
ATOM 650 N N . ASP A 1 101 ? 5.717 15.896 33.626 1.00 48.13 455 ASP A N 1
ATOM 651 C CA . ASP A 1 101 ? 6.044 17.203 34.154 1.00 46.77 455 ASP A CA 1
ATOM 652 C C . ASP A 1 101 ? 6.620 17.024 35.598 1.00 47.19 455 ASP A C 1
ATOM 653 O O . ASP A 1 101 ? 6.245 16.118 36.324 1.00 47.02 455 ASP A O 1
ATOM 658 N N . ILE A 1 102 ? 7.500 17.924 35.999 1.00 46.24 456 ILE A N 1
ATOM 659 C CA . ILE A 1 102 ? 8.217 17.876 37.241 1.00 44.97 456 ILE A CA 1
ATOM 660 C C . ILE A 1 102 ? 7.953 19.283 37.798 1.00 45.59 456 ILE A C 1
ATOM 661 O O . ILE A 1 102 ? 7.934 20.239 37.035 1.00 47.46 456 ILE A O 1
ATOM 666 N N . SER A 1 103 ? 7.780 19.427 39.098 1.00 46.16 457 SER A N 1
ATOM 667 C CA . SER A 1 103 ? 7.658 20.721 39.766 1.00 46.91 457 SER A CA 1
ATOM 668 C C . SER A 1 103 ? 8.628 20.659 40.897 1.00 46.81 457 SER A C 1
ATOM 669 O O . SER A 1 103 ? 8.698 19.683 41.556 1.00 46.53 457 SER A O 1
ATOM 672 N N . LEU A 1 104 ? 9.374 21.717 41.144 1.00 47.66 458 LEU A N 1
ATOM 673 C CA . LEU A 1 104 ? 10.336 21.678 42.248 1.00 47.19 458 LEU A CA 1
ATOM 674 C C . LEU A 1 104 ? 9.990 22.831 43.158 1.00 45.60 458 LEU A C 1
ATOM 675 O O . LEU A 1 104 ? 10.010 23.965 42.734 1.00 46.67 458 LEU A O 1
ATOM 680 N N . GLY A 1 105 ? 9.706 22.529 44.404 1.00 44.51 459 GLY A N 1
ATOM 681 C CA . GLY A 1 105 ? 9.375 23.520 45.442 1.00 44.08 459 GLY A CA 1
ATOM 682 C C . GLY A 1 105 ? 10.631 24.161 45.959 1.00 43.42 459 GLY A C 1
ATOM 683 O O . GLY A 1 105 ? 11.711 23.937 45.408 1.00 41.80 459 GLY A O 1
ATOM 684 N N . ARG A 1 106 ? 10.487 24.942 47.019 1.00 42.92 460 ARG A N 1
ATOM 685 C CA . ARG A 1 106 ? 11.593 25.774 47.500 1.00 44.55 460 ARG A CA 1
ATOM 686 C C . ARG A 1 106 ? 12.822 25.012 48.032 1.00 44.01 460 ARG A C 1
ATOM 687 O O . ARG A 1 106 ? 12.685 24.045 48.757 1.00 43.49 460 ARG A O 1
ATOM 695 N N . PHE A 1 107 ? 14.021 25.445 47.648 1.00 45.31 461 PHE A N 1
ATOM 696 C CA . PHE A 1 107 ? 15.294 24.706 47.957 1.00 46.76 461 PHE A CA 1
ATOM 697 C C . PHE A 1 107 ? 15.369 23.245 47.453 1.00 46.57 461 PHE A C 1
ATOM 698 O O . PHE A 1 107 ? 15.976 22.394 48.077 1.00 47.13 461 PHE A O 1
ATOM 706 N N . VAL A 1 108 ? 14.726 22.959 46.329 1.00 46.52 462 VAL A N 1
ATOM 707 C CA . VAL A 1 108 ? 14.760 21.603 45.758 1.00 45.98 462 VAL A CA 1
ATOM 708 C C . VAL 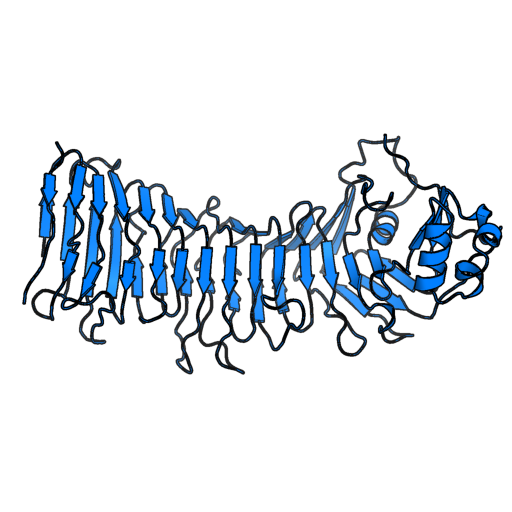A 1 108 ? 15.580 21.759 44.493 1.00 46.21 462 VAL A C 1
ATOM 709 O O . VAL A 1 108 ? 15.333 22.655 43.661 1.00 43.37 462 VAL A O 1
ATOM 713 N N . ASN A 1 109 ? 16.585 20.896 44.398 1.00 46.17 463 ASN A N 1
ATOM 714 C CA . ASN A 1 109 ? 17.576 20.974 43.345 1.00 46.14 463 ASN A CA 1
ATOM 715 C C . ASN A 1 109 ? 17.504 19.708 42.531 1.00 44.80 463 ASN A C 1
ATOM 716 O O . ASN A 1 109 ? 17.077 18.687 43.064 1.00 45.42 463 ASN A O 1
ATOM 721 N N . LEU A 1 110 ? 17.902 19.774 41.264 1.00 43.27 464 LEU A N 1
ATOM 722 C CA . LEU A 1 110 ? 17.903 18.608 40.399 1.00 42.19 464 LEU A CA 1
ATOM 723 C C . LEU A 1 110 ? 19.117 18.606 39.546 1.00 42.39 464 LEU A C 1
ATOM 724 O O . LEU A 1 110 ? 19.366 19.563 38.836 1.00 44.45 464 LEU A O 1
ATOM 729 N N . LYS A 1 111 ? 19.826 17.483 39.560 1.00 42.42 465 LYS A N 1
ATOM 730 C CA . LYS A 1 111 ? 21.055 17.270 38.808 1.00 41.72 465 LYS A CA 1
ATOM 731 C C . LYS A 1 111 ? 20.763 16.075 37.910 1.00 42.17 465 LYS A C 1
ATOM 732 O O . LYS A 1 111 ? 20.203 15.073 38.382 1.00 43.55 465 LYS A O 1
ATOM 738 N N . VAL A 1 112 ? 21.106 16.211 36.634 1.00 40.17 466 VAL A N 1
ATOM 739 C CA . VAL A 1 112 ? 21.071 15.146 35.682 1.00 38.62 466 VAL A CA 1
ATOM 740 C C . VAL A 1 112 ? 22.411 15.105 34.926 1.00 39.09 466 VAL A C 1
ATOM 741 O O . VAL A 1 112 ? 22.913 16.154 34.444 1.00 37.79 466 VAL A O 1
ATOM 745 N N . ASP A 1 113 ? 23.020 13.903 34.940 1.00 38.03 467 ASP A N 1
ATOM 746 C CA . ASP A 1 113 ? 24.163 13.501 34.086 1.00 38.26 467 ASP A CA 1
ATOM 747 C C . ASP A 1 113 ? 23.624 12.521 33.083 1.00 38.80 467 ASP A C 1
ATOM 748 O O . ASP A 1 113 ? 22.925 11.534 33.445 1.00 41.38 467 ASP A O 1
ATOM 753 N N . ALA A 1 114 ? 23.993 12.724 31.834 1.00 38.90 468 ALA A N 1
ATOM 754 C CA . ALA A 1 114 ? 23.533 11.874 30.742 1.00 38.66 468 ALA A CA 1
ATOM 755 C C . ALA A 1 114 ? 24.250 12.305 29.463 1.00 39.33 468 ALA A C 1
ATOM 756 O O . ALA A 1 114 ? 24.811 13.418 29.414 1.00 40.95 468 ALA A O 1
ATOM 758 N N . HIS A 1 115 ? 24.184 11.482 28.424 1.00 38.69 469 HIS A N 1
ATOM 759 C CA . HIS A 1 115 ? 24.388 11.986 27.055 1.00 40.49 469 HIS A CA 1
ATOM 760 C C . HIS A 1 115 ? 23.245 12.973 26.629 1.00 38.92 469 HIS A C 1
ATOM 761 O O . HIS A 1 115 ? 23.478 14.093 26.255 1.00 40.37 469 HIS A O 1
ATOM 768 N N . THR A 1 116 ? 22.003 12.539 26.718 1.00 38.75 470 THR A N 1
ATOM 769 C CA . THR A 1 116 ? 20.824 13.310 26.361 1.00 39.06 470 THR A CA 1
ATOM 770 C C . THR A 1 116 ? 19.849 13.294 27.542 1.00 40.22 470 THR A C 1
ATOM 771 O O . THR A 1 116 ? 19.674 12.245 28.177 1.00 40.20 470 THR A O 1
ATOM 775 N N . ALA A 1 117 ? 19.288 14.450 27.879 1.00 39.92 471 ALA A N 1
ATOM 776 C CA . ALA A 1 117 ? 18.294 14.543 28.942 1.00 42.17 471 ALA A CA 1
ATOM 777 C C . ALA A 1 117 ? 17.060 15.162 28.285 1.00 42.22 471 ALA A C 1
ATOM 778 O O . ALA A 1 117 ? 17.215 16.173 27.601 1.00 41.84 471 ALA A O 1
ATOM 780 N N . ASN A 1 118 ? 15.900 14.486 28.376 1.00 41.81 472 ASN A N 1
ATOM 781 C CA . ASN A 1 118 ? 14.664 14.957 27.772 1.00 42.42 472 ASN A CA 1
ATOM 782 C C . ASN A 1 118 ? 13.577 15.162 28.835 1.00 43.28 472 ASN A C 1
ATOM 783 O O . ASN A 1 118 ? 13.398 14.318 29.701 1.00 44.27 472 ASN A O 1
ATOM 788 N N . PHE A 1 119 ? 12.857 16.276 28.787 1.00 43.52 473 PHE A N 1
ATOM 789 C CA . PHE A 1 119 ? 11.818 16.538 29.767 1.00 44.66 473 PHE A CA 1
ATOM 790 C C . PHE A 1 119 ? 10.563 17.040 29.100 1.00 45.97 473 PHE A C 1
ATOM 791 O O . PHE A 1 119 ? 10.636 17.699 28.063 1.00 46.91 473 PHE A O 1
ATOM 799 N N . LYS A 1 120 ? 9.402 16.778 29.706 1.00 47.18 474 LYS A N 1
ATOM 800 C CA . LYS A 1 120 ? 8.178 17.524 29.337 1.00 47.21 474 LYS A CA 1
ATOM 801 C C . LYS A 1 120 ? 8.261 18.910 29.966 1.00 45.67 474 LYS A C 1
ATOM 802 O O . LYS A 1 120 ? 8.982 19.745 29.479 1.00 45.56 474 LYS A O 1
ATOM 808 N N . GLY A 1 121 ? 7.532 19.151 31.045 1.00 44.41 475 GLY A N 1
ATOM 809 C CA . GLY A 1 121 ? 7.634 20.430 31.773 1.00 44.10 475 GLY A CA 1
ATOM 810 C C . GLY A 1 121 ? 8.631 20.412 32.928 1.00 43.80 475 GLY A C 1
ATOM 811 O O . GLY A 1 121 ? 8.805 19.380 33.588 1.00 43.67 475 GLY A O 1
ATOM 812 N N . ILE A 1 122 ? 9.320 21.531 33.172 1.00 43.67 476 ILE A N 1
ATOM 813 C CA . ILE A 1 122 ? 10.036 21.695 34.470 1.00 43.35 476 ILE A CA 1
ATOM 814 C C . ILE A 1 122 ? 9.579 23.054 35.047 1.00 43.51 476 ILE A C 1
ATOM 815 O O . ILE A 1 122 ? 9.858 24.112 34.485 1.00 45.45 476 ILE A O 1
ATOM 820 N N . ASP A 1 123 ? 8.907 23.015 36.178 1.00 43.18 477 ASP A N 1
ATOM 821 C CA . ASP A 1 123 ? 8.350 24.177 36.777 1.00 43.18 477 ASP A CA 1
ATOM 822 C C . ASP A 1 123 ? 9.063 24.496 38.037 1.00 42.96 477 ASP A C 1
ATOM 823 O O . ASP A 1 123 ? 8.995 23.732 38.977 1.00 43.42 477 ASP A O 1
ATOM 828 N N . THR A 1 124 ? 9.731 25.639 38.093 1.00 44.56 478 THR A N 1
ATOM 829 C CA . THR A 1 124 ? 10.360 26.046 39.362 1.00 45.71 478 THR A CA 1
ATOM 830 C C . THR A 1 124 ? 9.761 27.385 39.810 1.00 48.04 478 THR A C 1
ATOM 831 O O . THR A 1 124 ? 10.364 28.109 40.651 1.00 48.61 478 THR A O 1
ATOM 835 N N . GLY A 1 125 ? 8.566 27.681 39.262 1.00 48.47 479 GLY A N 1
ATOM 836 C CA . GLY A 1 125 ? 7.890 28.968 39.383 1.00 50.64 479 GLY A CA 1
ATOM 837 C C . GLY A 1 125 ? 7.391 29.193 40.791 1.00 52.71 479 GLY A C 1
ATOM 838 O O . GLY A 1 125 ? 7.352 30.331 41.275 1.00 52.42 479 GLY A O 1
ATOM 839 N N . ASN A 1 126 ? 7.048 28.100 41.471 1.00 54.31 480 ASN A N 1
ATOM 840 C CA . ASN A 1 126 ? 6.599 28.161 42.870 1.00 56.12 480 ASN A CA 1
ATOM 841 C C . ASN A 1 126 ? 7.682 27.826 43.883 1.00 55.17 480 ASN A C 1
ATOM 842 O O . ASN A 1 126 ? 7.405 27.560 45.041 1.00 57.05 480 ASN A O 1
ATOM 847 N N . GLY A 1 127 ? 8.928 27.861 43.467 1.00 54.68 481 GLY A N 1
ATOM 848 C CA . GLY A 1 127 ? 9.960 27.265 44.290 1.00 52.81 481 GLY A CA 1
ATOM 849 C C . GLY A 1 127 ? 10.776 28.326 44.932 1.00 50.93 481 GLY A C 1
ATOM 850 O O . GLY A 1 127 ? 10.260 29.030 45.731 1.00 51.91 481 GLY A O 1
ATOM 851 N N . GLY A 1 128 ? 12.056 28.403 44.569 1.00 50.09 482 GLY A N 1
ATOM 852 C CA . GLY A 1 128 ? 13.003 29.380 45.062 1.00 48.25 482 GLY A CA 1
ATOM 853 C C . GLY A 1 128 ? 14.352 28.715 45.216 1.00 48.10 482 GLY A C 1
ATOM 854 O O . GLY A 1 128 ? 14.456 27.622 45.754 1.00 47.14 482 GLY A O 1
ATOM 855 N N . PHE A 1 129 ? 15.402 29.360 44.707 1.00 48.85 483 PHE A N 1
ATOM 856 C CA . PHE A 1 129 ? 16.768 28.831 44.879 1.00 48.83 483 PHE A CA 1
ATOM 857 C C . PHE A 1 129 ? 16.864 27.405 44.425 1.00 49.11 483 PHE A C 1
ATOM 858 O O . PHE A 1 129 ? 17.325 26.539 45.144 1.00 49.01 483 PHE A O 1
ATOM 866 N N . ASN A 1 130 ? 16.330 27.164 43.237 1.00 49.14 484 ASN A N 1
ATOM 867 C CA . ASN A 1 130 ? 16.381 25.851 42.650 1.00 48.21 484 ASN A CA 1
ATOM 868 C C . ASN A 1 130 ? 17.569 25.837 41.764 1.00 47.99 484 ASN A C 1
ATOM 869 O O . ASN A 1 130 ? 17.845 26.847 41.082 1.00 49.37 484 ASN A O 1
ATOM 874 N N . THR A 1 131 ? 18.281 24.720 41.788 1.00 46.99 485 THR A N 1
ATOM 875 C CA . THR A 1 131 ? 19.343 24.443 40.844 1.00 45.90 485 THR A CA 1
ATOM 876 C C . THR A 1 131 ? 18.947 23.311 39.937 1.00 46.17 485 THR A C 1
ATOM 877 O O . THR A 1 131 ? 18.553 22.247 40.428 1.00 45.32 485 THR A O 1
ATOM 881 N N . LEU A 1 132 ? 19.000 23.585 38.627 1.00 45.95 486 LEU A N 1
ATOM 882 C CA . LEU A 1 132 ? 18.972 22.555 37.573 1.00 46.02 486 LEU A CA 1
ATOM 883 C C . LEU A 1 132 ? 20.401 22.335 37.058 1.00 46.74 486 LEU A C 1
ATOM 884 O O . LEU A 1 132 ? 20.925 23.107 36.261 1.00 47.18 486 LEU A O 1
ATOM 889 N N . ASP A 1 133 ? 21.037 21.283 37.543 1.00 46.53 487 ASP A N 1
ATOM 890 C CA . ASP A 1 133 ? 22.430 21.068 37.224 1.00 46.53 487 ASP A CA 1
ATOM 891 C C . ASP A 1 133 ? 22.578 20.084 36.037 1.00 46.24 487 ASP A C 1
ATOM 892 O O . ASP A 1 133 ? 22.551 18.880 36.227 1.00 45.58 487 ASP A O 1
ATOM 897 N N . PHE A 1 134 ? 22.713 20.626 34.822 1.00 45.37 488 PHE A N 1
ATOM 898 C CA . PHE A 1 134 ? 22.815 19.816 33.606 1.00 44.20 488 PHE A CA 1
ATOM 899 C C . PHE A 1 134 ? 24.238 19.878 33.130 1.00 43.96 488 PHE A C 1
ATOM 900 O O . PHE A 1 134 ? 24.525 19.530 31.981 1.00 45.54 488 PHE A O 1
ATOM 908 N N . SER A 1 135 ? 25.146 20.316 33.996 1.00 42.89 489 SER A N 1
ATOM 909 C CA . SER A 1 135 ? 26.536 20.523 33.565 1.00 42.74 489 SER A CA 1
ATOM 910 C C . SER A 1 135 ? 27.230 19.200 33.246 1.00 43.25 489 SER A C 1
ATOM 911 O O . SER A 1 135 ? 28.253 19.204 32.673 1.00 43.39 489 SER A O 1
ATOM 914 N N . GLY A 1 136 ? 26.704 18.067 33.711 1.00 44.10 490 GLY A N 1
ATOM 915 C CA . GLY A 1 136 ? 27.217 16.718 33.363 1.00 42.48 490 GLY A CA 1
ATOM 916 C C . GLY A 1 136 ? 26.357 16.101 32.263 1.00 43.38 490 GLY A C 1
ATOM 917 O O . GLY A 1 136 ? 26.367 14.903 32.088 1.00 44.57 490 GLY A O 1
ATOM 918 N N . VAL A 1 137 ? 25.599 16.909 31.520 1.00 42.68 491 VAL A N 1
ATOM 919 C CA . VAL A 1 137 ? 24.964 16.422 30.280 1.00 43.72 491 VAL A CA 1
ATOM 920 C C . VAL A 1 137 ? 25.898 16.740 29.091 1.00 45.30 491 VAL A C 1
ATOM 921 O O . VAL A 1 137 ? 26.205 17.902 28.862 1.00 44.13 491 VAL A O 1
ATOM 925 N N . THR A 1 138 ? 26.359 15.703 28.387 1.00 45.86 492 THR A N 1
ATOM 926 C CA . THR A 1 138 ? 27.435 15.853 27.431 1.00 47.46 492 THR A CA 1
ATOM 927 C C . THR A 1 138 ? 26.941 16.088 25.999 1.00 49.30 492 THR A C 1
ATOM 928 O O . THR A 1 138 ? 27.737 16.388 25.134 1.00 51.06 492 THR A O 1
ATOM 932 N N . ASN A 1 139 ? 25.656 15.943 25.716 1.00 49.96 493 ASN A N 1
ATOM 933 C CA . ASN A 1 139 ? 25.207 16.269 24.371 1.00 51.19 493 ASN A CA 1
ATOM 934 C C . ASN A 1 139 ? 24.174 17.387 24.295 1.00 50.48 493 ASN A C 1
ATOM 935 O O . ASN A 1 139 ? 24.474 18.475 23.835 1.00 52.76 493 ASN A O 1
ATOM 940 N N . LYS A 1 140 ? 22.970 17.108 24.743 1.00 48.94 494 LYS A N 1
ATOM 941 C CA . LYS A 1 140 ? 21.834 18.011 24.651 1.00 47.20 494 LYS A CA 1
ATOM 942 C C . LYS A 1 140 ? 20.807 17.790 25.752 1.00 45.59 494 LYS A C 1
ATOM 943 O O . LYS A 1 140 ? 20.433 16.644 26.055 1.00 44.20 494 LYS A O 1
ATOM 949 N N . VAL A 1 141 ? 20.322 18.889 26.298 1.00 43.97 495 VAL A N 1
ATOM 950 C CA . VAL A 1 141 ? 19.162 18.880 27.125 1.00 43.78 495 VAL A CA 1
ATOM 951 C C . VAL A 1 141 ? 17.977 19.338 26.275 1.00 44.34 495 VAL A C 1
ATOM 952 O O . VAL A 1 141 ? 18.018 20.390 25.718 1.00 46.73 495 VAL A O 1
ATOM 956 N N . ASN A 1 142 ? 16.928 18.546 26.124 1.00 44.37 496 ASN A N 1
ATOM 957 C CA . ASN A 1 142 ? 15.702 19.042 25.445 1.00 43.68 496 ASN A CA 1
ATOM 958 C C . ASN A 1 142 ? 14.603 19.260 26.472 1.00 43.62 496 ASN A C 1
ATOM 959 O O . ASN A 1 142 ? 14.352 18.393 27.265 1.00 43.91 496 ASN A O 1
ATOM 964 N N . ILE A 1 143 ? 13.991 20.437 26.488 1.00 44.22 497 ILE A N 1
ATOM 965 C CA . ILE A 1 143 ? 12.916 20.715 27.445 1.00 44.92 497 ILE A CA 1
ATOM 966 C C . ILE A 1 143 ? 11.713 21.323 26.768 1.00 46.08 497 ILE A C 1
ATOM 967 O O . ILE A 1 143 ? 11.823 22.302 26.044 1.00 45.18 497 ILE A O 1
ATOM 972 N N . ASN A 1 144 ? 10.560 20.695 26.965 1.00 46.77 498 ASN A N 1
ATOM 973 C CA . ASN A 1 144 ? 9.344 21.283 26.468 1.00 48.19 498 ASN A CA 1
ATOM 974 C C . ASN A 1 144 ? 9.039 22.616 27.069 1.00 47.09 498 ASN A C 1
ATOM 975 O O . ASN A 1 144 ? 9.040 23.560 26.365 1.00 48.08 498 ASN A O 1
ATOM 980 N N . LYS A 1 145 ? 8.769 22.667 28.366 1.00 47.01 499 LYS A N 1
ATOM 981 C CA . LYS A 1 145 ? 8.334 23.873 29.066 1.00 47.48 499 LYS A CA 1
ATOM 982 C C . LYS A 1 145 ? 9.161 24.099 30.316 1.00 46.30 499 LYS A C 1
ATOM 983 O O . LYS A 1 145 ? 9.192 23.280 31.230 1.00 46.70 499 LYS A O 1
ATOM 989 N N . LEU A 1 146 ? 9.841 25.228 30.368 1.00 45.32 500 LEU A N 1
ATOM 990 C CA . LEU A 1 146 ? 10.695 25.490 31.493 1.00 43.74 500 LEU A CA 1
ATOM 991 C C . LEU A 1 146 ? 10.167 26.764 32.128 1.00 42.48 500 LEU A C 1
ATOM 992 O O . LEU A 1 146 ? 10.157 27.800 31.487 1.00 42.23 500 LEU A O 1
ATOM 997 N N . ILE A 1 147 ? 9.728 26.678 33.361 1.00 41.31 501 ILE A N 1
ATOM 998 C CA . ILE A 1 147 ? 9.246 27.855 34.113 1.00 42.47 501 ILE A CA 1
ATOM 999 C C . ILE A 1 147 ? 10.253 28.191 35.237 1.00 43.63 501 ILE A C 1
ATOM 1000 O O . ILE A 1 147 ? 10.594 27.328 36.087 1.00 46.07 501 ILE A O 1
ATOM 1005 N N . THR A 1 148 ? 10.804 29.388 35.196 1.00 43.74 502 THR A N 1
ATOM 1006 C CA . THR A 1 148 ? 11.849 29.783 36.133 1.00 43.54 502 THR A CA 1
ATOM 1007 C C . THR A 1 148 ? 11.414 31.008 36.922 1.00 43.61 502 THR A C 1
ATOM 1008 O O . THR A 1 148 ? 10.434 31.678 36.585 1.00 43.45 502 THR A O 1
ATOM 1012 N N . ALA A 1 149 ? 12.155 31.298 37.981 1.00 44.51 503 ALA A N 1
ATOM 1013 C CA . ALA A 1 149 ? 11.889 32.429 38.878 1.00 44.96 503 ALA A CA 1
ATOM 1014 C C . ALA A 1 149 ? 13.178 32.746 39.610 1.00 44.61 503 ALA A C 1
ATOM 1015 O O . ALA A 1 149 ? 13.854 33.729 39.320 1.00 44.16 503 ALA A O 1
ATOM 1017 N N . SER A 1 150 ? 13.529 31.837 40.507 1.00 45.83 504 SER A N 1
ATOM 1018 C CA . SER A 1 150 ? 14.793 31.844 41.246 1.00 46.57 504 SER A CA 1
ATOM 1019 C C . SER A 1 150 ? 15.503 30.523 40.940 1.00 46.07 504 SER A C 1
ATOM 1020 O O . SER A 1 150 ? 15.412 29.550 41.736 1.00 47.41 504 SER A O 1
ATOM 1023 N N . THR A 1 151 ? 16.215 30.492 39.814 1.00 44.96 505 THR A N 1
ATOM 1024 C CA . THR A 1 151 ? 16.665 29.245 39.215 1.00 45.25 505 THR A CA 1
ATOM 1025 C C . THR A 1 151 ? 18.054 29.375 38.613 1.00 45.57 505 THR A C 1
ATOM 1026 O O . THR A 1 151 ? 18.305 30.288 37.819 1.00 47.42 505 THR A O 1
ATOM 1030 N N . ASN A 1 152 ? 18.939 28.462 38.999 1.00 44.46 506 ASN A N 1
ATOM 1031 C CA . ASN A 1 152 ? 20.306 28.348 38.464 1.00 44.26 506 ASN A CA 1
ATOM 1032 C C . ASN A 1 152 ? 20.231 27.241 37.442 1.00 43.08 506 ASN A C 1
ATOM 1033 O O . ASN A 1 152 ? 20.053 26.093 37.770 1.00 43.52 506 ASN A O 1
ATOM 1038 N N . VAL A 1 153 ? 20.203 27.625 36.187 1.00 43.07 507 VAL A N 1
ATOM 1039 C CA . VAL A 1 153 ? 20.009 26.663 35.109 1.00 42.61 507 VAL A CA 1
ATOM 1040 C C . VAL A 1 153 ? 21.385 26.497 34.517 1.00 42.58 507 VAL A C 1
ATOM 1041 O O . VAL A 1 153 ? 21.835 27.330 33.727 1.00 41.72 507 VAL A O 1
ATOM 1045 N N . ALA A 1 154 ? 22.042 25.435 34.962 1.00 42.84 508 ALA A N 1
ATOM 1046 C CA . ALA A 1 154 ? 23.409 25.117 34.604 1.00 43.07 508 ALA A CA 1
ATOM 1047 C C . ALA A 1 154 ? 23.391 24.182 33.415 1.00 43.68 508 ALA A C 1
ATOM 1048 O O . ALA A 1 154 ? 23.532 22.979 33.572 1.00 44.34 508 ALA A O 1
ATOM 1050 N N . VAL A 1 155 ? 23.143 24.748 32.232 1.00 45.78 509 VAL A N 1
ATOM 1051 C CA . VAL A 1 155 ? 23.020 24.029 30.938 1.00 47.43 509 VAL A CA 1
ATOM 1052 C C . VAL A 1 155 ? 24.021 24.531 29.884 1.00 49.27 509 VAL A C 1
ATOM 1053 O O . VAL A 1 155 ? 24.267 25.739 29.747 1.00 49.59 509 VAL A O 1
ATOM 1057 N N . LYS A 1 156 ? 24.534 23.595 29.096 1.00 51.13 510 LYS A N 1
ATOM 1058 C CA . LYS A 1 156 ? 25.482 23.912 28.043 1.00 51.23 510 LYS A CA 1
ATOM 1059 C C . LYS A 1 156 ? 24.775 23.910 26.656 1.00 49.81 510 LYS A C 1
ATOM 1060 O O . LYS A 1 156 ? 24.664 24.927 26.005 1.00 51.69 510 LYS A O 1
ATOM 1066 N N . ASN A 1 157 ? 24.240 22.809 26.243 1.00 46.79 511 ASN A N 1
ATOM 1067 C CA . ASN A 1 157 ? 23.700 22.738 24.952 1.00 46.13 511 ASN A CA 1
ATOM 1068 C C . ASN A 1 157 ? 22.262 22.315 25.119 1.00 44.81 511 ASN A C 1
ATOM 1069 O O . ASN A 1 157 ? 22.015 21.325 25.774 1.00 43.23 511 ASN A O 1
ATOM 1074 N N . PHE A 1 158 ? 21.308 23.137 24.631 1.00 44.11 512 PHE A N 1
ATOM 1075 C CA . PHE A 1 158 ? 19.892 22.867 24.887 1.00 43.75 512 PHE A CA 1
ATOM 1076 C C . PHE A 1 158 ? 18.922 23.221 23.750 1.00 45.66 512 PHE A C 1
ATOM 1077 O O . PHE A 1 158 ? 19.205 24.125 22.896 1.00 45.46 512 PHE A O 1
ATOM 1085 N N . ASN A 1 159 ? 17.823 22.471 23.686 1.00 44.96 513 ASN A N 1
ATOM 1086 C CA . ASN A 1 159 ? 16.664 22.906 22.942 1.00 45.78 513 ASN A CA 1
ATOM 1087 C C . ASN A 1 159 ? 15.514 23.037 23.906 1.00 45.49 513 ASN A C 1
ATOM 1088 O O . ASN A 1 159 ? 15.088 22.029 24.488 1.00 47.24 513 ASN A O 1
ATOM 1093 N N . ILE A 1 160 ? 15.058 24.258 24.146 1.00 44.10 514 ILE A N 1
ATOM 1094 C CA . ILE A 1 160 ? 13.947 24.496 25.036 1.00 44.11 514 ILE A CA 1
ATOM 1095 C C . ILE A 1 160 ? 12.793 25.055 24.173 1.00 46.12 514 ILE A C 1
ATOM 1096 O O . ILE A 1 160 ? 12.984 26.053 23.477 1.00 47.56 514 ILE A O 1
ATOM 1101 N N . ASN A 1 161 ? 11.614 24.457 24.217 1.00 45.94 515 ASN A N 1
ATOM 1102 C CA . ASN A 1 161 ? 10.542 24.864 23.348 1.00 47.62 515 ASN A CA 1
ATOM 1103 C C . ASN A 1 161 ? 9.915 26.107 23.921 1.00 47.42 515 ASN A C 1
ATOM 1104 O O . ASN A 1 161 ? 9.488 26.989 23.185 1.00 48.68 515 ASN A O 1
ATOM 1109 N N . GLU A 1 162 ? 9.910 26.246 25.226 1.00 46.14 516 GLU A N 1
ATOM 1110 C CA . GLU A 1 162 ? 9.167 27.361 25.805 1.00 46.51 516 GLU A CA 1
ATOM 1111 C C . GLU A 1 162 ? 9.778 27.708 27.147 1.00 45.75 516 GLU A C 1
ATOM 1112 O O . GLU A 1 162 ? 9.841 26.853 28.040 1.00 46.09 516 GLU A O 1
ATOM 1118 N N . LEU A 1 163 ? 10.324 28.921 27.234 1.00 45.02 517 LEU A N 1
ATOM 1119 C CA . LEU A 1 163 ? 10.856 29.488 28.470 1.00 43.61 517 LEU A CA 1
ATOM 1120 C C . LEU A 1 163 ? 9.906 30.480 29.074 1.00 42.86 517 LEU A C 1
ATOM 1121 O O . LEU A 1 163 ? 9.653 31.471 28.454 1.00 44.06 517 LEU A O 1
ATOM 1126 N N . ILE A 1 164 ? 9.414 30.243 30.279 1.00 42.41 518 ILE A N 1
ATOM 1127 C CA . ILE A 1 164 ? 8.535 31.159 30.932 1.00 42.71 518 ILE A CA 1
ATOM 1128 C C . ILE A 1 164 ? 9.299 31.712 32.127 1.00 43.12 518 ILE A C 1
ATOM 1129 O O . ILE A 1 164 ? 9.624 30.960 33.069 1.00 44.96 518 ILE A O 1
ATOM 1134 N N . VAL A 1 165 ? 9.634 33.002 32.088 1.00 41.95 519 VAL A N 1
ATOM 1135 C CA . VAL A 1 165 ? 10.457 33.625 33.129 1.00 40.82 519 VAL A CA 1
ATOM 1136 C C . VAL A 1 165 ? 9.534 34.408 34.067 1.00 41.48 519 VAL A C 1
ATOM 1137 O O . VAL A 1 165 ? 8.924 35.399 33.684 1.00 43.41 519 VAL A O 1
ATOM 1141 N N . LYS A 1 166 ? 9.434 33.968 35.301 1.00 42.55 520 LYS A N 1
ATOM 1142 C CA . LYS A 1 166 ? 8.636 34.651 36.334 1.00 43.96 520 LYS A CA 1
ATOM 1143 C C . LYS A 1 166 ? 9.581 35.458 37.178 1.00 44.20 520 LYS A C 1
ATOM 1144 O O . LYS A 1 166 ? 10.790 35.280 37.094 1.00 45.17 520 LYS A O 1
ATOM 1150 N N . THR A 1 167 ? 9.014 36.372 37.952 1.00 45.54 521 THR A N 1
ATOM 1151 C CA . THR A 1 167 ? 9.729 37.237 38.879 1.00 46.43 521 THR A CA 1
ATOM 1152 C C . THR A 1 167 ? 9.493 36.756 40.369 1.00 48.05 521 THR A C 1
ATOM 1153 O O . THR A 1 167 ? 8.820 35.733 40.638 1.00 49.56 521 THR A O 1
ATOM 1157 N N . ASN A 1 168 ? 10.079 37.465 41.331 1.00 48.40 522 ASN A N 1
ATOM 1158 C CA . ASN A 1 168 ? 10.213 36.987 42.692 1.00 47.72 522 ASN A CA 1
ATOM 1159 C C . ASN A 1 168 ? 9.588 37.911 43.759 1.00 49.22 522 ASN A C 1
ATOM 1160 O O . ASN A 1 168 ? 10.144 38.133 44.846 1.00 49.08 522 ASN A O 1
ATOM 1165 N N . GLY A 1 169 ? 8.406 38.415 43.446 1.00 50.17 523 GLY A N 1
ATOM 1166 C CA . GLY A 1 169 ? 7.708 39.320 44.350 1.00 52.41 523 GLY A CA 1
ATOM 1167 C C . GLY A 1 169 ? 8.571 40.546 44.566 1.00 52.60 523 GLY A C 1
ATOM 1168 O O . GLY A 1 169 ? 9.171 41.087 43.655 1.00 53.34 523 GLY A O 1
ATOM 1169 N N . VAL A 1 170 ? 8.681 40.934 45.797 1.00 53.51 524 VAL A N 1
ATOM 1170 C CA . VAL A 1 170 ? 9.485 42.047 46.155 1.00 55.28 524 VAL A CA 1
ATOM 1171 C C . VAL A 1 170 ? 10.858 41.577 46.655 1.00 57.00 524 VAL A C 1
ATOM 1172 O O . VAL A 1 170 ? 11.609 42.393 47.144 1.00 57.60 524 VAL A O 1
ATOM 1176 N N . SER A 1 171 ? 11.168 40.264 46.539 1.00 58.55 525 SER A N 1
ATOM 1177 C CA . SER A 1 171 ? 12.495 39.692 46.828 1.00 59.19 525 SER A CA 1
ATOM 1178 C C . SER A 1 171 ? 13.594 40.344 46.006 1.00 60.05 525 SER A C 1
ATOM 1179 O O . SER A 1 171 ? 13.344 40.795 44.893 1.00 59.37 525 SER A O 1
ATOM 1182 N N . VAL A 1 172 ? 14.821 40.358 46.543 1.00 60.85 526 VAL A N 1
ATOM 1183 C CA . VAL A 1 172 ? 15.934 41.037 45.864 1.00 61.07 526 VAL A CA 1
ATOM 1184 C C . VAL A 1 172 ? 17.051 40.052 45.535 1.00 60.21 526 VAL A C 1
ATOM 1185 O O . VAL A 1 172 ? 17.291 39.144 46.308 1.00 60.61 526 VAL A O 1
ATOM 1189 N N . GLY A 1 173 ? 17.692 40.215 44.369 1.00 59.19 527 GLY A N 1
ATOM 1190 C CA . GLY A 1 173 ? 18.880 39.420 44.026 1.00 57.91 527 GLY A CA 1
ATOM 1191 C C . GLY A 1 173 ? 18.604 37.952 43.712 1.00 56.63 527 GLY A C 1
ATOM 1192 O O . GLY A 1 173 ? 19.510 37.126 43.816 1.00 56.54 527 GLY A O 1
ATOM 1193 N N . GLU A 1 174 ? 17.344 37.651 43.351 1.00 55.04 528 GLU A N 1
ATOM 1194 C CA . GLU A 1 174 ? 16.880 36.350 42.806 1.00 52.53 528 GLU A CA 1
ATOM 1195 C C . GLU A 1 174 ? 16.496 36.450 41.302 1.00 51.62 528 GLU A C 1
ATOM 1196 O O . GLU A 1 174 ? 15.807 37.397 40.851 1.00 51.41 528 GLU A O 1
ATOM 1202 N N . TYR A 1 175 ? 16.953 35.487 40.500 1.00 49.73 529 TYR A N 1
ATOM 1203 C CA . TYR A 1 175 ? 16.671 35.539 39.088 1.00 46.31 529 TYR A CA 1
ATOM 1204 C C . TYR A 1 175 ? 16.899 34.182 38.379 1.00 45.00 529 TYR A C 1
ATOM 1205 O O . TYR A 1 175 ? 17.246 33.159 38.973 1.00 44.80 529 TYR A O 1
ATOM 1214 N N . THR A 1 176 ? 16.635 34.153 37.092 1.00 43.50 530 THR A N 1
ATOM 1215 C CA . THR A 1 176 ? 16.915 33.023 36.280 1.00 42.52 530 THR A CA 1
ATOM 1216 C C . THR A 1 176 ? 18.349 33.093 35.760 1.00 43.18 530 THR A C 1
ATOM 1217 O O . THR A 1 176 ? 18.668 33.944 34.893 1.00 43.41 530 THR A O 1
ATOM 1221 N N . HIS A 1 177 ? 19.221 32.219 36.295 1.00 42.26 531 HIS A N 1
ATOM 1222 C CA . HIS A 1 177 ? 20.650 32.260 35.914 1.00 42.93 531 HIS A CA 1
ATOM 1223 C C . HIS A 1 177 ? 21.071 31.139 34.970 1.00 42.42 531 HIS A C 1
ATOM 1224 O O . HIS A 1 177 ? 21.041 29.999 35.371 1.00 42.13 531 HIS A O 1
ATOM 1231 N N . PHE A 1 178 ? 21.429 31.460 33.731 1.00 43.12 532 PHE A N 1
ATOM 1232 C CA . PHE A 1 178 ? 22.061 30.481 32.828 1.00 43.59 532 PHE A CA 1
ATOM 1233 C C . PHE A 1 178 ? 23.553 30.542 33.108 1.00 44.01 532 PHE A C 1
ATOM 1234 O O . PHE A 1 178 ? 24.287 31.377 32.567 1.00 43.63 532 PHE A O 1
ATOM 1242 N N . SER A 1 179 ? 24.016 29.646 33.963 1.00 45.12 533 SER A N 1
ATOM 1243 C CA . SER A 1 179 ? 25.276 29.869 34.706 1.00 45.18 533 SER A CA 1
ATOM 1244 C C . SER A 1 179 ? 26.513 29.180 34.079 1.00 46.17 533 SER A C 1
ATOM 1245 O O . SER A 1 179 ? 27.648 29.323 34.591 1.00 47.20 533 SER A O 1
ATOM 1248 N N . GLU A 1 180 ? 26.271 28.432 33.001 1.00 46.78 534 GLU A N 1
ATOM 1249 C CA . GLU A 1 180 ? 27.326 27.727 32.202 1.00 46.80 534 GLU A CA 1
ATOM 1250 C C . GLU A 1 180 ? 27.461 28.428 30.885 1.00 46.20 534 GLU A C 1
ATOM 1251 O O . GLU A 1 180 ? 26.577 29.152 30.474 1.00 47.42 534 GLU A O 1
ATOM 1257 N N . ASP A 1 181 ? 28.565 28.183 30.201 1.00 46.07 535 ASP A N 1
ATOM 1258 C CA . ASP A 1 181 ? 28.750 28.688 28.930 1.00 45.04 535 ASP A CA 1
ATOM 1259 C C . ASP A 1 181 ? 27.842 27.901 28.003 1.00 45.33 535 ASP A C 1
ATOM 1260 O O . ASP A 1 181 ? 27.891 26.695 28.040 1.00 44.11 535 ASP A O 1
ATOM 1265 N N . ILE A 1 182 ? 27.040 28.600 27.159 1.00 45.50 536 ILE A N 1
ATOM 1266 C CA . ILE A 1 182 ? 26.023 27.964 26.305 1.00 44.38 536 ILE A CA 1
ATOM 1267 C C . ILE A 1 182 ? 26.456 27.630 24.883 1.00 44.69 536 ILE A C 1
ATOM 1268 O O . ILE A 1 182 ? 25.668 27.037 24.081 1.00 44.03 536 ILE A O 1
ATOM 1273 N N . GLY A 1 183 ? 27.715 27.921 24.564 1.00 44.66 537 GLY A N 1
ATOM 1274 C CA . GLY A 1 183 ? 28.243 27.490 23.247 1.00 45.33 537 GLY A CA 1
ATOM 1275 C C . GLY A 1 183 ? 27.569 28.237 22.084 1.00 47.69 537 GLY A C 1
ATOM 1276 O O . GLY A 1 183 ? 27.177 29.432 22.220 1.00 47.34 537 GLY A O 1
ATOM 1277 N N . SER A 1 184 ? 27.416 27.574 20.928 1.00 47.11 538 SER A N 1
ATOM 1278 C CA . SER A 1 184 ? 26.846 28.306 19.824 1.00 47.22 538 SER A CA 1
ATOM 1279 C C . SER A 1 184 ? 25.663 27.612 19.190 1.00 46.69 538 SER A C 1
ATOM 1280 O O . SER A 1 184 ? 25.091 28.118 18.219 1.00 44.96 538 SER A O 1
ATOM 1283 N N . GLN A 1 185 ? 25.235 26.499 19.800 1.00 47.09 539 GLN A N 1
ATOM 1284 C CA . GLN A 1 185 ? 24.222 25.640 19.187 1.00 48.25 539 GLN A CA 1
ATOM 1285 C C . GLN A 1 185 ? 22.862 25.662 19.884 1.00 48.40 539 GLN A C 1
ATOM 1286 O O . GLN A 1 185 ? 21.926 25.046 19.384 1.00 48.81 539 GLN A O 1
ATOM 1292 N N . SER A 1 186 ? 22.717 26.352 21.024 1.00 46.87 540 SER A N 1
ATOM 1293 C CA . SER A 1 186 ? 21.467 26.219 21.725 1.00 46.22 540 SER A CA 1
ATOM 1294 C C . SER A 1 186 ? 20.322 27.077 21.146 1.00 47.19 540 SER A C 1
ATOM 1295 O O . SER A 1 186 ? 20.531 28.043 20.363 1.00 47.27 540 SER A O 1
ATOM 1298 N N . ARG A 1 187 ? 19.113 26.768 21.554 1.00 46.24 541 ARG A N 1
ATOM 1299 C CA . ARG A 1 187 ? 18.006 27.457 20.993 1.00 47.98 541 ARG A CA 1
ATOM 1300 C C . ARG A 1 187 ? 16.783 27.426 21.901 1.00 46.72 541 ARG A C 1
ATOM 1301 O O . ARG A 1 187 ? 16.585 26.483 22.677 1.00 46.27 541 ARG A O 1
ATOM 1309 N N . ILE A 1 188 ? 15.984 28.488 21.859 1.00 45.82 542 ILE A N 1
ATOM 1310 C CA . ILE A 1 188 ? 14.761 28.524 22.640 1.00 44.25 542 ILE A CA 1
ATOM 1311 C C . ILE A 1 188 ? 13.677 28.880 21.692 1.00 44.39 542 ILE A C 1
ATOM 1312 O O . ILE A 1 188 ? 13.788 29.886 21.105 1.00 46.97 542 ILE A O 1
ATOM 1317 N N . ASN A 1 189 ? 12.644 28.074 21.484 1.00 45.91 543 ASN A N 1
ATOM 1318 C CA . ASN A 1 189 ? 11.671 28.418 20.451 1.00 45.93 543 ASN A CA 1
ATOM 1319 C C . ASN A 1 189 ? 10.832 29.678 20.836 1.00 46.24 543 ASN A C 1
ATOM 1320 O O . ASN A 1 189 ? 10.649 30.583 20.015 1.00 44.74 543 ASN A O 1
ATOM 1325 N N . THR A 1 190 ? 10.333 29.695 22.080 1.00 45.73 544 THR A N 1
ATOM 1326 C CA . THR A 1 190 ? 9.581 30.836 22.662 1.00 45.90 544 THR A CA 1
ATOM 1327 C C . THR A 1 190 ? 10.123 31.220 24.026 1.00 44.40 544 THR A C 1
ATOM 1328 O O . THR A 1 190 ? 10.255 30.357 24.910 1.00 44.73 544 THR A O 1
ATOM 1332 N N . VAL A 1 191 ? 10.448 32.497 24.166 1.00 42.85 545 VAL A N 1
ATOM 1333 C CA . VAL A 1 191 ? 10.712 33.076 25.453 1.00 41.33 545 VAL A CA 1
ATOM 1334 C C . VAL A 1 191 ? 9.491 33.914 25.784 1.00 42.09 545 VAL A C 1
ATOM 1335 O O . VAL A 1 191 ? 9.096 34.798 24.988 1.00 43.24 545 VAL A O 1
ATOM 1339 N N . ARG A 1 192 ? 8.899 33.658 26.949 1.00 42.08 546 ARG A N 1
ATOM 1340 C CA . ARG A 1 192 ? 7.874 34.508 27.508 1.00 42.71 546 ARG A CA 1
ATOM 1341 C C . ARG A 1 192 ? 8.277 35.045 28.881 1.00 44.33 546 ARG A C 1
ATOM 1342 O O . ARG A 1 192 ? 8.354 34.330 29.896 1.00 44.54 546 ARG A O 1
ATOM 1350 N N . LEU A 1 193 ? 8.543 36.333 28.893 1.00 46.05 547 LEU A N 1
ATOM 1351 C CA . LEU A 1 193 ? 8.792 37.097 30.080 1.00 46.18 547 LEU A CA 1
ATOM 1352 C C . LEU A 1 193 ? 7.466 37.328 30.714 1.00 47.43 547 LEU A C 1
ATOM 1353 O O . LEU A 1 193 ? 6.580 37.826 30.051 1.00 48.92 547 LEU A O 1
ATOM 1358 N N . GLU A 1 194 ? 7.263 36.908 31.951 1.00 48.18 548 GLU A N 1
ATOM 1359 C CA . GLU A 1 194 ? 6.018 37.291 32.599 1.00 51.05 548 GLU A CA 1
ATOM 1360 C C . GLU A 1 194 ? 6.083 38.678 33.259 1.00 48.58 548 GLU A C 1
ATOM 1361 O O . GLU A 1 194 ? 7.159 39.126 33.667 1.00 46.51 548 GLU A O 1
ATOM 1367 N N . THR A 1 195 ? 4.917 39.346 33.349 1.00 48.19 549 THR A N 1
ATOM 1368 C CA . THR A 1 195 ? 4.788 40.575 34.118 1.00 46.65 549 THR A CA 1
ATOM 1369 C C . THR A 1 195 ? 5.285 40.368 35.559 1.00 45.65 549 THR A C 1
ATOM 1370 O O . THR A 1 195 ? 4.830 39.443 36.276 1.00 44.94 549 THR A O 1
ATOM 1374 N N . GLY A 1 196 ? 6.211 41.238 35.950 1.00 44.72 550 GLY A N 1
ATOM 1375 C CA . GLY A 1 196 ? 6.753 41.313 37.300 1.00 42.76 550 GLY A CA 1
ATOM 1376 C C . GLY A 1 196 ? 5.992 42.209 38.204 1.00 43.60 550 GLY A C 1
ATOM 1377 O O . GLY A 1 196 ? 4.916 42.724 37.863 1.00 44.89 550 GLY A O 1
ATOM 1378 N N . THR A 1 197 ? 6.543 42.390 39.397 1.00 43.86 551 THR A N 1
ATOM 1379 C CA . THR A 1 197 ? 6.022 43.319 40.362 1.00 42.60 551 THR A CA 1
ATOM 1380 C C . THR A 1 197 ? 6.298 44.773 39.870 1.00 43.10 551 THR A C 1
ATOM 1381 O O . THR A 1 197 ? 7.415 45.106 39.446 1.00 42.62 551 THR A O 1
ATOM 1385 N N . ARG A 1 198 ? 5.284 45.628 39.887 1.00 43.23 552 ARG A N 1
ATOM 1386 C CA . ARG A 1 198 ? 5.422 46.970 39.314 1.00 44.36 552 ARG A CA 1
ATOM 1387 C C . ARG A 1 198 ? 6.607 47.791 39.868 1.00 44.37 552 ARG A C 1
ATOM 1388 O O . ARG A 1 198 ? 6.802 47.803 41.059 1.00 44.51 552 ARG A O 1
ATOM 1396 N N . SER A 1 199 ? 7.354 48.497 38.998 1.00 44.50 553 SER A N 1
ATOM 1397 C CA . SER A 1 199 ? 8.431 49.442 39.411 1.00 44.05 553 SER A CA 1
ATOM 1398 C C . SER A 1 199 ? 9.768 48.763 39.709 1.00 45.21 553 SER A C 1
ATOM 1399 O O . SER A 1 199 ? 10.816 49.426 39.827 1.00 46.01 553 SER A O 1
ATOM 1402 N N . ILE A 1 200 ? 9.742 47.447 39.907 1.00 45.71 554 ILE A N 1
ATOM 1403 C CA . ILE A 1 200 ? 10.968 46.751 40.248 1.00 45.08 554 ILE A CA 1
ATOM 1404 C C . ILE A 1 200 ? 11.246 45.750 39.153 1.00 45.48 554 ILE A C 1
ATOM 1405 O O . ILE A 1 200 ? 10.431 45.607 38.220 1.00 44.93 554 ILE A O 1
ATOM 1410 N N . PHE A 1 201 ? 12.418 45.127 39.219 1.00 45.41 555 PHE A N 1
ATOM 1411 C CA . PHE A 1 201 ? 12.815 44.075 38.306 1.00 45.23 555 PHE A CA 1
ATOM 1412 C C . PHE A 1 201 ? 13.286 42.927 39.179 1.00 47.19 555 PHE A C 1
ATOM 1413 O O . PHE A 1 201 ? 14.487 42.696 39.323 1.00 49.22 555 PHE A O 1
ATOM 1421 N N . SER A 1 202 ? 12.357 42.203 39.789 1.00 46.11 556 SER A N 1
ATOM 1422 C CA . SER A 1 202 ? 12.767 41.266 40.796 1.00 46.83 556 SER A CA 1
ATOM 1423 C C . SER A 1 202 ? 12.954 39.862 40.228 1.00 47.14 556 SER A C 1
ATOM 1424 O O . SER A 1 202 ? 12.941 38.886 40.954 1.00 47.31 556 SER A O 1
ATOM 1427 N N . GLY A 1 203 ? 13.154 39.759 38.926 1.00 47.33 557 GLY A N 1
ATOM 1428 C CA . GLY A 1 203 ? 13.282 38.450 38.277 1.00 45.90 557 GLY A CA 1
ATOM 1429 C C . GLY A 1 203 ? 13.609 38.793 36.840 1.00 46.16 557 GLY A C 1
ATOM 1430 O O . GLY A 1 203 ? 13.353 39.944 36.378 1.00 45.17 557 GLY A O 1
ATOM 1431 N N . GLY A 1 204 ? 14.116 37.795 36.127 1.00 44.55 558 GLY A N 1
ATOM 1432 C CA . GLY A 1 204 ? 14.600 37.971 34.788 1.00 44.30 558 GLY A CA 1
ATOM 1433 C C . GLY A 1 204 ? 15.801 37.088 34.520 1.00 44.88 558 GLY A C 1
ATOM 1434 O O . GLY A 1 204 ? 16.247 36.320 35.412 1.00 44.11 558 GLY A O 1
ATOM 1435 N N . VAL A 1 205 ? 16.369 37.224 33.321 1.00 44.45 559 VAL A N 1
ATOM 1436 C CA . VAL A 1 205 ? 17.364 36.256 32.831 1.00 44.17 559 VAL A CA 1
ATOM 1437 C C . VAL A 1 205 ? 18.780 36.863 32.706 1.00 45.92 559 VAL A C 1
ATOM 1438 O O . VAL A 1 205 ? 18.960 37.912 32.097 1.00 46.86 559 VAL A O 1
ATOM 1442 N N . LYS A 1 206 ? 19.779 36.168 33.230 1.00 46.16 560 LYS A N 1
ATOM 1443 C CA . LYS A 1 206 ? 21.154 36.596 33.144 1.00 48.07 560 LYS A CA 1
ATOM 1444 C C . LYS A 1 206 ? 21.919 35.397 32.537 1.00 48.22 560 LYS A C 1
ATOM 1445 O O . LYS A 1 206 ? 21.682 34.297 32.942 1.00 49.95 560 LYS A O 1
ATOM 1451 N N . PHE A 1 207 ? 22.734 35.579 31.496 1.00 47.79 561 PHE A N 1
ATOM 1452 C CA . PHE A 1 207 ? 23.577 34.502 30.983 1.00 46.24 561 PHE A CA 1
ATOM 1453 C C . PHE A 1 207 ? 24.998 34.703 31.478 1.00 46.44 561 PHE A C 1
ATOM 1454 O O . PHE A 1 207 ? 25.513 35.820 31.413 1.00 47.67 561 PHE A O 1
ATOM 1462 N N . LYS A 1 208 ? 25.660 33.654 31.972 1.00 46.00 562 LYS A N 1
ATOM 1463 C CA . LYS A 1 208 ? 27.090 33.758 32.244 1.00 46.29 562 LYS A CA 1
ATOM 1464 C C . LYS A 1 208 ? 27.925 34.140 30.965 1.00 46.37 562 LYS A C 1
ATOM 1465 O O . LYS A 1 208 ? 28.761 35.053 31.002 1.00 46.39 562 LYS A O 1
ATOM 1471 N N . SER A 1 209 ? 27.691 33.426 29.858 1.00 45.49 563 SER A N 1
ATOM 1472 C CA . SER A 1 209 ? 28.482 33.566 28.651 1.00 46.65 563 SER A CA 1
ATOM 1473 C C . SER A 1 209 ? 28.060 32.584 27.554 1.00 47.36 563 SER A C 1
ATOM 1474 O O . SER A 1 209 ? 27.405 31.572 27.836 1.00 50.32 563 SER A O 1
ATOM 1477 N N . GLY A 1 210 ? 28.424 32.870 26.315 1.00 47.06 564 GLY A N 1
ATOM 1478 C CA . GLY A 1 210 ? 28.053 32.058 25.121 1.00 47.43 564 GLY A CA 1
ATOM 1479 C C . GLY A 1 210 ? 28.477 32.742 23.826 1.00 48.40 564 GLY A C 1
ATOM 1480 O O . GLY A 1 210 ? 28.833 33.897 23.797 1.00 49.08 564 GLY A O 1
ATOM 1481 N N . GLU A 1 211 ? 28.442 32.029 22.730 1.00 49.52 565 GLU A N 1
ATOM 1482 C CA . GLU A 1 211 ? 28.801 32.579 21.457 1.00 49.53 565 GLU A CA 1
ATOM 1483 C C . GLU A 1 211 ? 27.531 32.929 20.645 1.00 48.87 565 GLU A C 1
ATOM 1484 O O . GLU A 1 211 ? 27.463 33.949 20.013 1.00 50.46 565 GLU A O 1
ATOM 1490 N N . LYS A 1 212 ? 26.501 32.102 20.662 1.00 48.32 566 LYS A N 1
ATOM 1491 C CA . LYS A 1 212 ? 25.321 32.364 19.837 1.00 47.75 566 LYS A CA 1
ATOM 1492 C C . LYS A 1 212 ? 24.116 31.655 20.423 1.00 47.25 566 LYS A C 1
ATOM 1493 O O . LYS A 1 212 ? 24.204 30.467 20.781 1.00 47.38 566 LYS A O 1
ATOM 1499 N N . LEU A 1 213 ? 23.012 32.393 20.556 1.00 45.55 567 LEU A N 1
ATOM 1500 C CA . LEU A 1 213 ? 21.712 31.827 20.929 1.00 43.64 567 LEU A CA 1
ATOM 1501 C C . LEU A 1 213 ? 20.685 32.160 19.861 1.00 44.49 567 LEU A C 1
ATOM 1502 O O . LEU A 1 213 ? 20.554 33.355 19.520 1.00 44.84 567 LEU A O 1
ATOM 1507 N N . VAL A 1 214 ? 19.914 31.170 19.391 1.00 43.50 568 VAL A N 1
ATOM 1508 C CA . VAL A 1 214 ? 18.740 31.435 18.541 1.00 43.74 568 VAL A CA 1
ATOM 1509 C C . VAL A 1 214 ? 17.410 31.377 19.289 1.00 44.58 568 VAL A C 1
ATOM 1510 O O . VAL A 1 214 ? 17.099 30.422 20.034 1.00 46.56 568 VAL A O 1
ATOM 1514 N N . ILE A 1 215 ? 16.622 32.415 19.137 1.00 45.11 569 ILE A N 1
ATOM 1515 C CA . ILE A 1 215 ? 15.290 32.476 19.716 1.00 45.28 569 ILE A CA 1
ATOM 1516 C C . ILE A 1 215 ? 14.238 32.716 18.596 1.00 45.81 569 ILE A C 1
ATOM 1517 O O . ILE A 1 215 ? 14.440 33.585 17.753 1.00 46.44 569 ILE A O 1
ATOM 1522 N N . ASP A 1 216 ? 13.174 31.923 18.505 1.00 44.34 570 ASP A N 1
ATOM 1523 C CA . ASP A 1 216 ? 12.277 32.151 17.380 1.00 44.21 570 ASP A CA 1
ATOM 1524 C C . ASP A 1 216 ? 11.286 33.269 17.705 1.00 43.27 570 ASP A C 1
ATOM 1525 O O . ASP A 1 216 ? 11.141 34.144 16.955 1.00 42.47 570 ASP A O 1
ATOM 1530 N N . GLU A 1 217 ? 10.615 33.200 18.838 1.00 43.97 571 GLU A N 1
ATOM 1531 C CA . GLU A 1 217 ? 9.651 34.161 19.248 1.00 46.17 571 GLU A CA 1
ATOM 1532 C C . GLU A 1 217 ? 9.985 34.531 20.682 1.00 45.01 571 GLU A C 1
ATOM 1533 O O . GLU A 1 217 ? 10.245 33.665 21.509 1.00 45.66 571 GLU A O 1
ATOM 1539 N N . PHE A 1 218 ? 9.947 35.827 20.957 1.00 44.67 572 PHE A N 1
ATOM 1540 C CA . PHE A 1 218 ? 10.370 36.409 22.189 1.00 44.79 572 PHE A CA 1
ATOM 1541 C C . PHE A 1 218 ? 9.287 37.427 22.579 1.00 45.50 572 PHE A C 1
ATOM 1542 O O . PHE A 1 218 ? 9.073 38.386 21.875 1.00 46.08 572 PHE A O 1
ATOM 1550 N N . TYR A 1 219 ? 8.590 37.198 23.683 1.00 45.67 573 TYR A N 1
ATOM 1551 C CA . TYR A 1 219 ? 7.550 38.120 24.171 1.00 45.20 573 TYR A CA 1
ATOM 1552 C C . TYR A 1 219 ? 7.980 38.748 25.515 1.00 45.60 573 TYR A C 1
ATOM 1553 O O . TYR A 1 219 ? 8.276 38.011 26.504 1.00 46.27 573 TYR A O 1
ATOM 1562 N N . TYR A 1 220 ? 8.054 40.085 25.547 1.00 44.03 574 TYR A N 1
ATOM 1563 C CA . TYR A 1 220 ? 8.558 40.799 26.725 1.00 42.11 574 TYR A CA 1
ATOM 1564 C C . TYR A 1 220 ? 7.408 41.390 27.472 1.00 42.03 574 TYR A C 1
ATOM 1565 O O . TYR A 1 220 ? 6.349 41.643 26.904 1.00 42.40 574 TYR A O 1
ATOM 1574 N N . SER A 1 221 ? 7.597 41.573 28.760 1.00 40.60 575 SER A N 1
ATOM 1575 C CA . SER A 1 221 ? 6.585 42.104 29.624 1.00 41.54 575 SER A CA 1
ATOM 1576 C C . SER A 1 221 ? 7.349 42.998 30.583 1.00 41.42 575 SER A C 1
ATOM 1577 O O . SER A 1 221 ? 8.554 42.771 30.783 1.00 41.22 575 SER A O 1
ATOM 1580 N N . PRO A 1 222 ? 6.664 44.030 31.139 1.00 41.81 576 PRO A N 1
ATOM 1581 C CA . PRO A 1 222 ? 7.324 45.032 32.015 1.00 42.09 576 PRO A CA 1
ATOM 1582 C C . PRO A 1 222 ? 7.744 44.375 33.320 1.00 43.18 576 PRO A C 1
ATOM 1583 O O . PRO A 1 222 ? 7.141 43.329 33.724 1.00 42.72 576 PRO A O 1
ATOM 1587 N N . TRP A 1 223 ? 8.769 44.970 33.954 1.00 43.06 577 TRP A N 1
ATOM 1588 C CA . TRP A 1 223 ? 9.184 44.601 35.319 1.00 42.11 577 TRP A CA 1
ATOM 1589 C C . TRP A 1 223 ? 9.844 43.235 35.344 1.00 41.52 577 TRP A C 1
ATOM 1590 O O . TRP A 1 223 ? 9.802 42.491 36.337 1.00 40.58 577 TRP A O 1
ATOM 1601 N N . ASN A 1 224 ? 10.501 42.943 34.229 1.00 42.36 578 ASN A N 1
ATOM 1602 C CA . ASN A 1 224 ? 11.185 41.671 34.010 1.00 41.50 578 ASN A CA 1
ATOM 1603 C C . ASN A 1 224 ? 12.288 42.005 33.022 1.00 41.80 578 ASN A C 1
ATOM 1604 O O . ASN A 1 224 ? 12.256 43.009 32.392 1.00 42.11 578 ASN A O 1
ATOM 1609 N N . TYR A 1 225 ? 13.262 41.139 32.850 1.00 42.64 579 TYR A N 1
ATOM 1610 C CA . TYR A 1 225 ? 14.365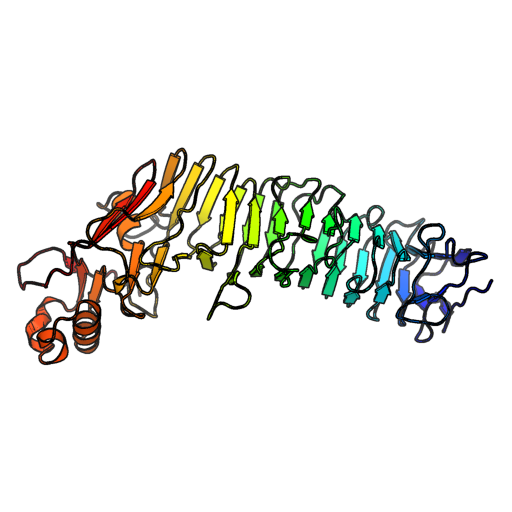 41.482 31.963 1.00 42.63 579 TYR A CA 1
ATOM 1611 C C . TYR A 1 225 ? 15.013 40.257 31.381 1.00 40.77 579 TYR A C 1
ATOM 1612 O O . TYR A 1 225 ? 14.876 39.161 31.912 1.00 39.18 579 TYR A O 1
ATOM 1621 N N . PHE A 1 226 ? 15.761 40.491 30.323 1.00 40.14 580 PHE A N 1
ATOM 1622 C CA . PHE A 1 226 ? 16.491 39.446 29.663 1.00 41.94 580 PHE A CA 1
ATOM 1623 C C . PHE A 1 226 ? 17.820 40.068 29.331 1.00 41.75 580 PHE A C 1
ATOM 1624 O O . PHE A 1 226 ? 17.869 40.774 28.388 1.00 41.98 580 PHE A O 1
ATOM 1632 N N . ASP A 1 227 ? 18.870 39.724 30.089 1.00 42.69 581 ASP A N 1
ATOM 1633 C CA . ASP A 1 227 ? 20.235 40.180 29.904 1.00 43.65 581 ASP A CA 1
ATOM 1634 C C . ASP A 1 227 ? 21.133 39.195 29.185 1.00 43.87 581 ASP A C 1
ATOM 1635 O O . ASP A 1 227 ? 21.656 38.234 29.764 1.00 44.09 581 ASP A O 1
ATOM 1640 N N . ALA A 1 228 ? 21.339 39.448 27.887 1.00 44.13 582 ALA A N 1
ATOM 1641 C CA . ALA A 1 228 ? 22.170 38.551 27.124 1.00 43.72 582 ALA A CA 1
ATOM 1642 C C . ALA A 1 228 ? 23.436 39.232 26.684 1.00 43.05 582 ALA A C 1
ATOM 1643 O O . ALA A 1 228 ? 24.022 38.875 25.674 1.00 42.15 582 ALA A O 1
ATOM 1645 N N . ARG A 1 229 ? 23.909 40.172 27.506 1.00 43.62 583 ARG A N 1
ATOM 1646 C CA . ARG A 1 229 ? 25.106 40.885 27.160 1.00 43.86 583 ARG A CA 1
ATOM 1647 C C . ARG A 1 229 ? 26.354 39.970 26.979 1.00 44.22 583 ARG A C 1
ATOM 1648 O O . ARG A 1 229 ? 27.237 40.308 26.217 1.00 44.51 583 ARG A O 1
ATOM 1656 N N . ASN A 1 230 ? 26.390 38.847 27.699 1.00 43.59 584 ASN A N 1
ATOM 1657 C CA . ASN A 1 230 ? 27.483 37.919 27.719 1.00 43.23 584 ASN A CA 1
ATOM 1658 C C . ASN A 1 230 ? 27.375 36.883 26.640 1.00 44.67 584 ASN A C 1
ATOM 1659 O O . ASN A 1 230 ? 28.300 36.007 26.488 1.00 45.48 584 ASN A O 1
ATOM 1664 N N . ILE A 1 231 ? 26.273 36.956 25.881 1.00 44.44 585 ILE A N 1
ATOM 1665 C CA . ILE A 1 231 ? 26.123 36.098 24.679 1.00 43.59 585 ILE A CA 1
ATOM 1666 C C . ILE A 1 231 ? 26.523 36.949 23.515 1.00 44.32 585 ILE A C 1
ATOM 1667 O O . ILE A 1 231 ? 25.857 37.935 23.230 1.00 43.37 585 ILE A O 1
ATOM 1672 N N . LYS A 1 232 ? 27.568 36.545 22.789 1.00 45.89 586 LYS A N 1
ATOM 1673 C CA . LYS A 1 232 ? 28.103 37.405 21.753 1.00 47.30 586 LYS A CA 1
ATOM 1674 C C . LYS A 1 232 ? 27.055 37.830 20.727 1.00 47.20 586 LYS A C 1
ATOM 1675 O O . LYS A 1 232 ? 26.960 39.014 20.367 1.00 47.49 586 LYS A O 1
ATOM 1681 N N . ASN A 1 233 ? 26.281 36.853 20.275 1.00 47.12 587 ASN A N 1
ATOM 1682 C CA . ASN A 1 233 ? 25.265 37.036 19.247 1.00 49.13 587 ASN A CA 1
ATOM 1683 C C . ASN A 1 233 ? 23.935 36.400 19.643 1.00 48.08 587 ASN A C 1
ATOM 1684 O O . ASN A 1 233 ? 23.885 35.213 20.000 1.00 48.69 587 ASN A O 1
ATOM 1689 N N . VAL A 1 234 ? 22.853 37.163 19.597 1.00 47.74 588 VAL A N 1
ATOM 1690 C CA . VAL A 1 234 ? 21.494 36.545 19.704 1.00 46.18 588 VAL A CA 1
ATOM 1691 C C . VAL A 1 234 ? 20.760 36.791 18.386 1.00 46.55 588 VAL A C 1
ATOM 1692 O O . VAL A 1 234 ? 20.815 37.882 17.832 1.00 47.54 588 VAL A O 1
ATOM 1696 N N . GLU A 1 235 ? 20.075 35.774 17.889 1.00 47.06 589 GLU A N 1
ATOM 1697 C CA . GLU A 1 235 ? 19.280 35.870 16.682 1.00 46.75 589 GLU A CA 1
ATOM 1698 C C . GLU A 1 235 ? 17.808 35.585 16.950 1.00 45.64 589 GLU A C 1
ATOM 1699 O O . GLU A 1 235 ? 17.519 34.590 17.601 1.00 44.04 589 GLU A O 1
ATOM 1705 N N . ILE A 1 236 ? 16.905 36.501 16.515 1.00 45.06 590 ILE A N 1
ATOM 1706 C CA . ILE A 1 236 ? 15.462 36.340 16.575 1.00 45.42 590 ILE A CA 1
ATOM 1707 C C . ILE A 1 236 ? 14.988 35.969 15.182 1.00 46.42 590 ILE A C 1
ATOM 1708 O O . ILE A 1 236 ? 15.199 36.703 14.216 1.00 45.12 590 ILE A O 1
ATOM 1713 N N . THR A 1 237 ? 14.381 34.791 15.061 1.00 47.68 591 THR A N 1
ATOM 1714 C CA . THR A 1 237 ? 14.076 34.275 13.764 1.00 47.68 591 THR A CA 1
ATOM 1715 C C . THR A 1 237 ? 12.674 34.688 13.299 1.00 49.00 591 THR A C 1
ATOM 1716 O O . THR A 1 237 ? 12.420 34.671 12.127 1.00 50.33 591 THR A O 1
ATOM 1720 N N . ARG A 1 238 ? 11.792 35.115 14.200 1.00 49.44 592 ARG A N 1
ATOM 1721 C CA . ARG A 1 238 ? 10.362 35.271 13.836 1.00 49.87 592 ARG A CA 1
ATOM 1722 C C . ARG A 1 238 ? 9.767 36.530 14.469 1.00 48.69 592 ARG A C 1
ATOM 1723 O O . ARG A 1 238 ? 9.286 37.389 13.796 1.00 48.32 592 ARG A O 1
ATOM 1731 N N . LYS A 1 239 ? 9.822 36.653 15.771 1.00 47.55 593 LYS A N 1
ATOM 1732 C CA . LYS A 1 239 ? 8.993 37.656 16.418 1.00 48.88 593 LYS A CA 1
ATOM 1733 C C . LYS A 1 239 ? 9.603 38.193 17.726 1.00 48.60 593 LYS A C 1
ATOM 1734 O O . LYS A 1 239 ? 10.039 37.436 18.595 1.00 47.85 593 LYS A O 1
ATOM 1740 N N . PHE A 1 240 ? 9.628 39.506 17.861 1.00 48.19 594 PHE A N 1
ATOM 1741 C CA . PHE A 1 240 ? 10.121 40.094 19.064 1.00 47.26 594 PHE A CA 1
ATOM 1742 C C . PHE A 1 240 ? 9.148 41.183 19.383 1.00 46.55 594 PHE A C 1
ATOM 1743 O O . PHE A 1 240 ? 9.100 42.179 18.691 1.00 46.55 594 PHE A O 1
ATOM 1751 N N . ALA A 1 241 ? 8.337 41.001 20.421 1.00 45.54 595 ALA A N 1
ATOM 1752 C CA . ALA A 1 241 ? 7.139 41.835 20.564 1.00 45.31 595 ALA A CA 1
ATOM 1753 C C . ALA A 1 241 ? 6.672 41.835 22.011 1.00 45.07 595 ALA A C 1
ATOM 1754 O O . ALA A 1 241 ? 7.106 41.016 22.817 1.00 44.99 595 ALA A O 1
ATOM 1756 N N . SER A 1 242 ? 5.752 42.710 22.329 1.00 44.74 596 SER A N 1
ATOM 1757 C CA . SER A 1 242 ? 5.111 42.677 23.626 1.00 46.02 596 SER A CA 1
ATOM 1758 C C . SER A 1 242 ? 4.194 41.457 23.799 1.00 46.83 596 SER A C 1
ATOM 1759 O O . SER A 1 242 ? 3.558 40.988 22.853 1.00 48.22 596 SER A O 1
ATOM 1762 N N . SER A 1 243 ? 4.089 40.990 25.035 1.00 46.27 597 SER A N 1
ATOM 1763 C CA . SER A 1 243 ? 3.207 39.935 25.370 1.00 44.73 597 SER A CA 1
ATOM 1764 C C . SER A 1 243 ? 1.789 40.452 25.366 1.00 45.38 597 SER A C 1
ATOM 1765 O O . SER A 1 243 ? 0.867 39.683 25.424 1.00 45.51 597 SER A O 1
ATOM 1768 N N . THR A 1 244 ? 1.571 41.757 25.261 1.00 47.21 598 THR A N 1
ATOM 1769 C CA . THR A 1 244 ? 0.193 42.280 25.135 1.00 47.34 598 THR A CA 1
ATOM 1770 C C . THR A 1 244 ? 0.270 43.385 24.079 1.00 48.60 598 THR A C 1
ATOM 1771 O O . THR A 1 244 ? 0.212 44.592 24.421 1.00 47.88 598 THR A O 1
ATOM 1775 N N . PRO A 1 245 ? 0.392 42.996 22.777 1.00 48.97 599 PRO A N 1
ATOM 1776 C CA . PRO A 1 245 ? 0.667 44.022 21.744 1.00 49.38 599 PRO A CA 1
ATOM 1777 C C . PRO A 1 245 ? -0.432 45.075 21.527 1.00 50.67 599 PRO A C 1
ATOM 1778 O O . PRO A 1 245 ? -0.150 46.170 20.978 1.00 50.09 599 PRO A O 1
ATOM 1782 N N . GLU A 1 246 ? -1.655 44.786 21.951 1.00 52.10 600 GLU A N 1
ATOM 1783 C CA . GLU A 1 246 ? -2.755 45.787 21.799 1.00 54.57 600 GLU A CA 1
ATOM 1784 C C . GLU A 1 246 ? -2.567 46.968 22.767 1.00 54.44 600 GLU A C 1
ATOM 1785 O O . GLU A 1 246 ? -2.964 48.096 22.455 1.00 55.31 600 GLU A O 1
ATOM 1791 N N . ASN A 1 247 ? -1.967 46.681 23.928 1.00 53.27 601 ASN A N 1
ATOM 1792 C CA . ASN A 1 247 ? -1.591 47.687 24.905 1.00 52.68 601 ASN A CA 1
ATOM 1793 C C . ASN A 1 247 ? -0.327 47.438 25.737 1.00 51.36 601 ASN A C 1
ATOM 1794 O O . ASN A 1 247 ? -0.442 47.100 26.929 1.00 50.99 601 ASN A O 1
ATOM 1799 N N . PRO A 1 248 ? 0.869 47.625 25.122 1.00 49.24 602 PRO A N 1
ATOM 1800 C CA . PRO A 1 248 ? 2.138 47.413 25.854 1.00 47.54 602 PRO A CA 1
ATOM 1801 C C . PRO A 1 248 ? 2.276 48.469 26.939 1.00 45.95 602 PRO A C 1
ATOM 1802 O O . PRO A 1 248 ? 1.665 49.509 26.833 1.00 45.00 602 PRO A O 1
ATOM 1806 N N . TRP A 1 249 ? 3.018 48.201 28.007 1.00 44.88 603 TRP A N 1
ATOM 1807 C CA . TRP A 1 249 ? 2.970 49.114 29.173 1.00 44.34 603 TRP A CA 1
ATOM 1808 C C . TRP A 1 249 ? 4.233 48.903 30.028 1.00 43.46 603 TRP A C 1
ATOM 1809 O O . TRP A 1 249 ? 4.842 47.842 29.923 1.00 43.36 603 TRP A O 1
ATOM 1820 N N . GLY A 1 250 ? 4.599 49.906 30.848 1.00 41.52 604 GLY A N 1
ATOM 1821 C CA . GLY A 1 250 ? 5.731 49.855 31.765 1.00 40.60 604 GLY A CA 1
ATOM 1822 C C . GLY A 1 250 ? 7.034 49.714 31.015 1.00 42.41 604 GLY A C 1
ATOM 1823 O O . GLY A 1 250 ? 7.133 50.149 29.877 1.00 42.76 604 GLY A O 1
ATOM 1824 N N . THR A 1 251 ? 8.020 49.071 31.647 1.00 42.27 605 THR A N 1
ATOM 1825 C CA . THR A 1 251 ? 9.397 48.964 31.167 1.00 43.06 605 THR A CA 1
ATOM 1826 C C . THR A 1 251 ? 9.853 47.516 31.347 1.00 41.77 605 THR A C 1
ATOM 1827 O O . THR A 1 251 ? 9.807 46.964 32.445 1.00 40.90 605 THR A O 1
ATOM 1831 N N . SER A 1 252 ? 10.198 46.924 30.222 1.00 41.56 606 SER A N 1
ATOM 1832 C CA . SER A 1 252 ? 10.818 45.618 30.121 1.00 41.97 606 SER A CA 1
ATOM 1833 C C . SER A 1 252 ? 12.258 45.894 29.689 1.00 41.54 606 SER A C 1
ATOM 1834 O O . SER A 1 252 ? 12.454 46.708 28.828 1.00 40.62 606 SER A O 1
ATOM 1837 N N . LYS A 1 253 ? 13.250 45.251 30.280 1.00 41.68 607 LYS A N 1
ATOM 1838 C CA . LYS A 1 253 ? 14.644 45.575 29.931 1.00 43.26 607 LYS A CA 1
ATOM 1839 C C . LYS A 1 253 ? 15.280 44.438 29.193 1.00 42.02 607 LYS A C 1
ATOM 1840 O O . LYS A 1 253 ? 15.429 43.357 29.755 1.00 40.17 607 LYS A O 1
ATOM 1846 N N . LEU A 1 254 ? 15.688 44.711 27.958 1.00 41.92 608 LEU A N 1
ATOM 1847 C CA . LEU A 1 254 ? 16.237 43.691 27.070 1.00 42.65 608 LEU A CA 1
ATOM 1848 C C . LEU A 1 254 ? 17.642 44.133 26.747 1.00 43.46 608 LEU A C 1
ATOM 1849 O O . LEU A 1 254 ? 17.823 45.259 26.258 1.00 43.81 608 LEU A O 1
ATOM 1854 N N . MET A 1 255 ? 18.633 43.261 26.994 1.00 42.93 609 MET A N 1
ATOM 1855 C CA . MET A 1 255 ? 20.070 43.613 26.781 1.00 45.58 609 MET A CA 1
ATOM 1856 C C . MET A 1 255 ? 20.842 42.613 25.939 1.00 44.04 609 MET A C 1
ATOM 1857 O O . MET A 1 255 ? 20.703 41.418 26.124 1.00 44.55 609 MET A O 1
ATOM 1862 N N . PHE A 1 256 ? 21.615 43.113 24.990 1.00 42.49 610 PHE A N 1
ATOM 1863 C CA . PHE A 1 256 ? 22.281 42.254 24.035 1.00 44.02 610 PHE A CA 1
ATOM 1864 C C . PHE A 1 256 ? 23.666 42.790 23.839 1.00 43.57 610 PHE A C 1
ATOM 1865 O O . PHE A 1 256 ? 23.911 43.944 24.139 1.00 43.48 610 PHE A O 1
ATOM 1873 N N . ASN A 1 257 ? 24.567 41.919 23.428 1.00 43.35 611 ASN A N 1
ATOM 1874 C CA . ASN A 1 257 ? 25.809 42.320 22.785 1.00 43.29 611 ASN A CA 1
ATOM 1875 C C . ASN A 1 257 ? 25.483 42.552 21.302 1.00 44.79 611 ASN A C 1
ATOM 1876 O O . ASN A 1 257 ? 25.133 43.707 20.891 1.00 44.11 611 ASN A O 1
ATOM 1881 N N . ASN A 1 258 ? 25.536 41.487 20.477 1.00 45.06 612 ASN A N 1
ATOM 1882 C CA . ASN A 1 258 ? 25.040 41.653 19.098 1.00 45.45 612 ASN A CA 1
ATOM 1883 C C . ASN A 1 258 ? 23.632 41.128 19.034 1.00 45.15 612 ASN A C 1
ATOM 1884 O O . ASN A 1 258 ? 23.332 40.081 19.670 1.00 44.98 612 ASN A O 1
ATOM 1889 N N . LEU A 1 259 ? 22.779 41.825 18.274 1.00 43.12 613 LEU A N 1
ATOM 1890 C CA . LEU A 1 259 ? 21.421 41.350 18.053 1.00 42.14 613 LEU A CA 1
ATOM 1891 C C . LEU A 1 259 ? 21.121 41.309 16.548 1.00 43.08 613 LEU A C 1
ATOM 1892 O O . LEU A 1 259 ? 21.397 42.265 15.819 1.00 44.63 613 LEU A O 1
ATOM 1897 N N . THR A 1 260 ? 20.578 40.198 16.061 1.00 43.11 614 THR A N 1
ATOM 1898 C CA . THR A 1 260 ? 20.223 40.103 14.698 1.00 42.76 614 THR A CA 1
ATOM 1899 C C . THR A 1 260 ? 18.761 39.718 14.600 1.00 43.55 614 THR A C 1
ATOM 1900 O O . THR A 1 260 ? 18.298 38.717 15.205 1.00 43.65 614 THR A O 1
ATOM 1904 N N . LEU A 1 261 ? 18.069 40.464 13.769 1.00 43.04 615 LEU A N 1
ATOM 1905 C CA . LEU A 1 261 ? 16.713 40.156 13.338 1.00 43.82 615 LEU A CA 1
ATOM 1906 C C . LEU A 1 261 ? 16.791 39.426 11.976 1.00 43.79 615 LEU A C 1
ATOM 1907 O O . LEU A 1 261 ? 17.201 40.016 11.006 1.00 43.88 615 LEU A O 1
ATOM 1912 N N . GLY A 1 262 ? 16.372 38.160 11.914 1.00 43.17 616 GLY A N 1
ATOM 1913 C CA . GLY A 1 262 ? 16.506 37.345 10.753 1.00 42.88 616 GLY A CA 1
ATOM 1914 C C . GLY A 1 262 ? 15.455 37.664 9.687 1.00 44.53 616 GLY A C 1
ATOM 1915 O O . GLY A 1 262 ? 14.600 38.535 9.868 1.00 44.66 616 GLY A O 1
ATOM 1916 N N . GLN A 1 263 ? 15.510 36.906 8.596 1.00 44.27 617 GLN A N 1
ATOM 1917 C CA . GLN A 1 263 ? 14.773 37.190 7.417 1.00 45.92 617 GLN A CA 1
ATOM 1918 C C . GLN A 1 263 ? 13.274 37.042 7.725 1.00 46.92 617 GLN A C 1
ATOM 1919 O O . GLN A 1 263 ? 12.865 35.951 8.230 1.00 47.33 617 GLN A O 1
ATOM 1925 N N . ASN A 1 264 ? 12.467 38.073 7.369 1.00 46.20 618 ASN A N 1
ATOM 1926 C CA . ASN A 1 264 ? 11.028 38.135 7.675 1.00 46.27 618 ASN A CA 1
ATOM 1927 C C . ASN A 1 264 ? 10.628 38.138 9.134 1.00 46.54 618 ASN A C 1
ATOM 1928 O O . ASN A 1 264 ? 9.441 38.089 9.409 1.00 48.29 618 ASN A O 1
ATOM 1933 N N . ALA A 1 265 ? 11.582 38.231 10.066 1.00 47.32 619 ALA A N 1
ATOM 1934 C CA . ALA A 1 265 ? 11.280 38.368 11.524 1.00 47.34 619 ALA A CA 1
ATOM 1935 C C . ALA A 1 265 ? 10.738 39.735 11.779 1.00 46.38 619 ALA A C 1
ATOM 1936 O O . ALA A 1 265 ? 11.053 40.641 11.038 1.00 47.06 619 ALA A O 1
ATOM 1938 N N . VAL A 1 266 ? 9.901 39.890 12.805 1.00 46.54 620 VAL A N 1
ATOM 1939 C CA . VAL A 1 266 ? 9.256 41.189 13.104 1.00 47.29 620 VAL A CA 1
ATOM 1940 C C . VAL A 1 266 ? 9.608 41.622 14.513 1.00 47.36 620 VAL A C 1
ATOM 1941 O O . VAL A 1 266 ? 9.465 40.828 15.459 1.00 46.66 620 VAL A O 1
ATOM 1945 N N . MET A 1 267 ? 10.122 42.840 14.660 1.00 46.92 621 MET A N 1
ATOM 1946 C CA . MET A 1 267 ? 10.434 43.334 15.971 1.00 48.05 621 MET A CA 1
ATOM 1947 C C . MET A 1 267 ? 9.528 44.493 16.312 1.00 46.57 621 MET A C 1
ATOM 1948 O O . MET A 1 267 ? 9.477 45.430 15.579 1.00 48.83 621 MET A O 1
ATOM 1953 N N . ASP A 1 268 ? 8.744 44.432 17.371 1.00 46.00 622 ASP A N 1
ATOM 1954 C CA . ASP A 1 268 ? 7.979 45.601 17.792 1.00 45.31 622 ASP A CA 1
ATOM 1955 C C . ASP A 1 268 ? 8.786 46.379 18.845 1.00 44.49 622 ASP A C 1
ATOM 1956 O O . ASP A 1 268 ? 9.147 45.838 19.892 1.00 43.72 622 ASP A O 1
ATOM 1961 N N . TYR A 1 269 ? 9.016 47.667 18.572 1.00 44.78 623 TYR A N 1
ATOM 1962 C CA . TYR A 1 269 ? 9.916 48.476 19.363 1.00 44.21 623 TYR A CA 1
ATOM 1963 C C . TYR A 1 269 ? 9.174 49.732 19.774 1.00 43.77 623 TYR A C 1
ATOM 1964 O O . TYR A 1 269 ? 8.687 50.445 18.949 1.00 44.37 623 TYR A O 1
ATOM 1973 N N . SER A 1 270 ? 9.089 49.979 21.076 1.00 43.92 624 SER A N 1
ATOM 1974 C CA . SER A 1 270 ? 8.413 51.135 21.622 1.00 43.60 624 SER A CA 1
ATOM 1975 C C . SER A 1 270 ? 9.163 51.673 22.822 1.00 45.16 624 SER A C 1
ATOM 1976 O O . SER A 1 270 ? 10.216 51.129 23.231 1.00 46.80 624 SER A O 1
ATOM 1979 N N . GLN A 1 271 ? 8.591 52.712 23.425 1.00 45.44 625 GLN A N 1
ATOM 1980 C CA . GLN A 1 271 ? 9.031 53.176 24.749 1.00 45.67 625 GLN A CA 1
ATOM 1981 C C . GLN A 1 271 ? 8.878 52.170 25.884 1.00 45.19 625 GLN A C 1
ATOM 1982 O O . GLN A 1 271 ? 9.386 52.386 26.959 1.00 45.05 625 GLN A O 1
ATOM 1988 N N . PHE A 1 272 ? 8.221 51.029 25.625 1.00 45.57 626 PHE A N 1
ATOM 1989 C CA . PHE A 1 272 ? 7.948 50.034 26.675 1.00 43.87 626 PHE A CA 1
ATOM 1990 C C . PHE A 1 272 ? 8.945 48.933 26.629 1.00 44.60 626 PHE A C 1
ATOM 1991 O O . PHE A 1 272 ? 8.971 48.090 27.514 1.00 46.16 626 PHE A O 1
ATOM 1999 N N . SER A 1 273 ? 9.804 48.947 25.616 1.00 44.44 627 SER A N 1
ATOM 2000 C CA . SER A 1 273 ? 10.824 47.937 25.491 1.00 44.47 627 SER A CA 1
ATOM 2001 C C . SER A 1 273 ? 12.195 48.624 25.534 1.00 44.92 627 SER A C 1
ATOM 2002 O O . SER A 1 273 ? 12.673 49.128 24.545 1.00 44.94 627 SER A O 1
ATOM 2005 N N . ASN A 1 274 ? 12.788 48.715 26.711 1.00 45.63 628 ASN A N 1
ATOM 2006 C CA . ASN A 1 274 ? 14.051 49.368 26.860 1.00 45.48 628 ASN A CA 1
ATOM 2007 C C . ASN A 1 274 ? 15.117 48.405 26.311 1.00 46.09 628 ASN A C 1
ATOM 2008 O O . ASN A 1 274 ? 15.422 47.400 26.939 1.00 47.29 628 ASN A O 1
ATOM 2013 N N . LEU A 1 275 ? 15.693 48.720 25.159 1.00 45.00 629 LEU A N 1
ATOM 2014 C CA . LEU A 1 275 ? 16.611 47.871 24.499 1.00 44.86 629 LEU A CA 1
ATOM 2015 C C . LEU A 1 275 ? 18.048 48.333 24.674 1.00 45.04 629 LEU A C 1
ATOM 2016 O O . LEU A 1 275 ? 18.384 49.405 24.263 1.00 45.75 629 LEU A O 1
ATOM 2021 N N . THR A 1 276 ? 18.925 47.571 25.313 1.00 44.36 630 THR A N 1
ATOM 2022 C CA . THR A 1 276 ? 20.352 47.930 25.256 1.00 44.81 630 THR A CA 1
ATOM 2023 C C . THR A 1 276 ? 21.038 46.990 24.226 1.00 45.30 630 THR A C 1
ATOM 2024 O O . THR A 1 276 ? 20.925 45.758 24.328 1.00 46.05 630 THR A O 1
ATOM 2028 N N . ILE A 1 277 ? 21.772 47.558 23.279 1.00 44.89 631 ILE A N 1
ATOM 2029 C CA . ILE A 1 277 ? 22.540 46.785 22.276 1.00 44.81 631 ILE A CA 1
ATOM 2030 C C . ILE A 1 277 ? 23.930 47.313 22.370 1.00 46.13 631 ILE A C 1
ATOM 2031 O O . ILE A 1 277 ? 24.259 48.354 21.756 1.00 46.18 631 ILE A O 1
ATOM 2036 N N . GLN A 1 278 ? 24.757 46.621 23.144 1.00 46.20 632 GLN A N 1
ATOM 2037 C CA . GLN A 1 278 ? 26.125 47.091 23.306 1.00 48.71 632 GLN A CA 1
ATOM 2038 C C . GLN A 1 278 ? 27.067 46.897 22.053 1.00 48.41 632 GLN A C 1
ATOM 2039 O O . GLN A 1 278 ? 28.034 47.666 21.888 1.00 49.90 632 GLN A O 1
ATOM 2045 N N . GLY A 1 279 ? 26.780 45.924 21.170 1.00 46.41 633 GLY A N 1
ATOM 2046 C CA . GLY A 1 279 ? 27.639 45.665 20.011 1.00 42.40 633 GLY A CA 1
ATOM 2047 C C . GLY A 1 279 ? 26.887 46.093 18.789 1.00 42.40 633 GLY A C 1
ATOM 2048 O O . GLY A 1 279 ? 26.518 47.264 18.652 1.00 41.69 633 GLY A O 1
ATOM 2049 N N . ASP A 1 280 ? 26.553 45.122 17.949 1.00 41.29 634 ASP A N 1
ATOM 2050 C CA . ASP A 1 280 ? 26.057 45.395 16.624 1.00 41.65 634 ASP A CA 1
ATOM 2051 C C . ASP A 1 280 ? 24.632 44.996 16.498 1.00 41.84 634 ASP A C 1
ATOM 2052 O O . ASP A 1 280 ? 24.208 44.008 17.100 1.00 41.45 634 ASP A O 1
ATOM 2057 N N . PHE A 1 281 ? 23.896 45.705 15.638 1.00 42.93 635 PHE A N 1
ATOM 2058 C CA . PHE A 1 281 ? 22.505 45.355 15.373 1.00 42.95 635 PHE A CA 1
ATOM 2059 C C . PHE A 1 281 ? 22.336 45.100 13.905 1.00 44.03 635 PHE A C 1
ATOM 2060 O O . PHE A 1 281 ? 22.745 45.949 13.063 1.00 44.69 635 PHE A O 1
ATOM 2068 N N . ILE A 1 282 ? 21.744 43.953 13.553 1.00 43.37 636 ILE A N 1
ATOM 2069 C CA . ILE A 1 282 ? 21.595 43.674 12.099 1.00 43.43 636 ILE A CA 1
ATOM 2070 C C . ILE A 1 282 ? 20.137 43.341 11.800 1.00 44.44 636 ILE A C 1
ATOM 2071 O O . ILE A 1 282 ? 19.584 42.416 12.406 1.00 43.39 636 ILE A O 1
ATOM 2076 N N . ASN A 1 283 ? 19.483 44.150 10.963 1.00 44.10 637 ASN A N 1
ATOM 2077 C CA . ASN A 1 283 ? 18.166 43.792 10.479 1.00 43.65 637 ASN A CA 1
ATOM 2078 C C . ASN A 1 283 ? 18.407 43.121 9.144 1.00 43.54 637 ASN A C 1
ATOM 2079 O O . ASN A 1 283 ? 18.614 43.790 8.088 1.00 44.41 637 ASN A O 1
ATOM 2084 N N . ASN A 1 284 ? 18.445 41.794 9.186 1.00 42.60 638 ASN A N 1
ATOM 2085 C CA . ASN A 1 284 ? 18.657 41.020 7.980 1.00 43.09 638 ASN A CA 1
ATOM 2086 C C . ASN A 1 284 ? 17.320 40.715 7.299 1.00 43.47 638 ASN A C 1
ATOM 2087 O O . ASN A 1 284 ? 16.734 39.640 7.521 1.00 42.90 638 ASN A O 1
ATOM 2092 N N . GLN A 1 285 ? 16.792 41.685 6.560 1.00 43.26 639 GLN A N 1
ATOM 2093 C CA . GLN A 1 285 ? 15.509 41.526 5.807 1.00 44.45 639 GLN A CA 1
ATOM 2094 C C . GLN A 1 285 ? 14.306 41.221 6.728 1.00 45.50 639 GLN A C 1
ATOM 2095 O O . GLN A 1 285 ? 13.406 40.408 6.364 1.00 45.63 639 GLN A O 1
ATOM 2101 N N . GLY A 1 286 ? 14.294 41.851 7.912 1.00 45.61 640 GLY A N 1
ATOM 2102 C CA . GLY A 1 286 ? 13.158 41.745 8.817 1.00 44.72 640 GLY A CA 1
ATOM 2103 C C . GLY A 1 286 ? 12.508 43.122 8.848 1.00 46.16 640 GLY A C 1
ATOM 2104 O O . GLY A 1 286 ? 12.812 43.936 8.004 1.00 45.74 640 GLY A O 1
ATOM 2105 N N . THR A 1 287 ? 11.647 43.373 9.841 1.00 46.49 641 THR A N 1
ATOM 2106 C CA . THR A 1 287 ? 10.875 44.577 9.969 1.00 46.51 641 THR A CA 1
ATOM 2107 C C . THR A 1 287 ? 10.871 45.031 11.400 1.00 46.78 641 THR A C 1
ATOM 2108 O O . THR A 1 287 ? 10.654 44.235 12.304 1.00 48.44 641 THR A O 1
ATOM 2112 N N . ILE A 1 288 ? 11.148 46.316 11.622 1.00 46.98 642 ILE A N 1
ATOM 2113 C CA . ILE A 1 288 ? 11.006 46.914 12.937 1.00 46.04 642 ILE A CA 1
ATOM 2114 C C . ILE A 1 288 ? 9.750 47.811 12.841 1.00 46.55 642 ILE A C 1
ATOM 2115 O O . ILE A 1 288 ? 9.711 48.717 11.988 1.00 45.09 642 ILE A O 1
ATOM 2120 N N . ASN A 1 289 ? 8.725 47.496 13.645 1.00 46.58 643 ASN A N 1
ATOM 2121 C CA . ASN A 1 289 ? 7.530 48.302 13.817 1.00 48.33 643 ASN A CA 1
ATOM 2122 C C . ASN A 1 289 ? 7.757 49.259 15.000 1.00 47.64 643 ASN A C 1
ATOM 2123 O O . ASN A 1 289 ? 7.865 48.834 16.131 1.00 48.18 643 ASN A O 1
ATOM 2128 N N . TYR A 1 290 ? 7.830 50.541 14.743 1.00 46.52 644 TYR A N 1
ATOM 2129 C CA . TYR A 1 290 ? 7.941 51.500 15.803 1.00 46.56 644 TYR A CA 1
ATOM 2130 C C . TYR A 1 290 ? 6.555 51.985 16.215 1.00 46.82 644 TYR A C 1
ATOM 2131 O O . TYR A 1 290 ? 5.758 52.468 15.347 1.00 46.43 644 TYR A O 1
ATOM 2140 N N . LEU A 1 291 ? 6.301 51.852 17.517 1.00 46.07 645 LEU A N 1
ATOM 2141 C CA . LEU A 1 291 ? 5.051 52.303 18.120 1.00 45.82 645 LEU A CA 1
ATOM 2142 C C . LEU A 1 291 ? 5.173 53.800 18.495 1.00 46.21 645 LEU A C 1
ATOM 2143 O O . LEU A 1 291 ? 6.150 5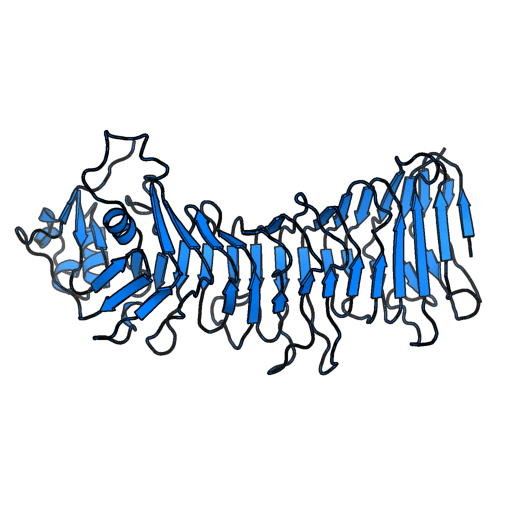4.224 19.210 1.00 46.50 645 LEU A O 1
ATOM 2148 N N . VAL A 1 292 ? 4.222 54.597 17.990 1.00 46.18 646 VAL A N 1
ATOM 2149 C CA . VAL A 1 292 ? 4.095 55.975 18.423 1.00 45.69 646 VAL A CA 1
ATOM 2150 C C . VAL A 1 292 ? 3.237 56.131 19.664 1.00 47.39 646 VAL A C 1
ATOM 2151 O O . VAL A 1 292 ? 2.114 55.640 19.737 1.00 47.73 646 VAL A O 1
ATOM 2155 N N . ARG A 1 293 ? 3.857 56.657 20.720 1.00 47.87 647 ARG A N 1
ATOM 2156 C CA . ARG A 1 293 ? 3.131 57.068 21.918 1.00 47.58 647 ARG A CA 1
ATOM 2157 C C . ARG A 1 293 ? 3.524 58.506 22.185 1.00 46.90 647 ARG A C 1
ATOM 2158 O O . ARG A 1 293 ? 4.697 58.836 22.184 1.00 45.93 647 ARG A O 1
ATOM 2166 N N . GLY A 1 294 ? 2.541 59.349 22.444 1.00 47.36 648 GLY A N 1
ATOM 2167 C CA . GLY A 1 294 ? 2.788 60.780 22.718 1.00 46.65 648 GLY A CA 1
ATOM 2168 C C . GLY A 1 294 ? 3.285 61.550 21.496 1.00 46.92 648 GLY A C 1
ATOM 2169 O O . GLY A 1 294 ? 4.074 62.479 21.637 1.00 47.96 648 GLY A O 1
ATOM 2170 N N . GLY A 1 295 ? 2.902 61.137 20.295 1.00 45.28 649 GLY A N 1
ATOM 2171 C CA . GLY A 1 295 ? 3.430 61.756 19.108 1.00 44.43 649 GLY A CA 1
ATOM 2172 C C . GLY A 1 295 ? 4.877 61.436 18.760 1.00 44.80 649 GLY A C 1
ATOM 2173 O O . GLY A 1 295 ? 5.438 62.048 17.848 1.00 46.34 649 GLY A O 1
ATOM 2174 N N . LYS A 1 296 ? 5.471 60.474 19.439 1.00 43.66 650 LYS A N 1
ATOM 2175 C CA . LYS A 1 296 ? 6.908 60.207 19.385 1.00 45.32 650 LYS A CA 1
ATOM 2176 C C . LYS A 1 296 ? 7.201 58.743 19.227 1.00 45.46 650 LYS A C 1
ATOM 2177 O O . LYS A 1 296 ? 6.324 57.919 19.512 1.00 46.70 650 LYS A O 1
ATOM 2183 N N . VAL A 1 297 ? 8.447 58.429 18.835 1.00 46.74 651 VAL A N 1
ATOM 2184 C CA . VAL A 1 297 ? 8.963 57.033 18.798 1.00 45.72 651 VAL A CA 1
ATOM 2185 C C . VAL A 1 297 ? 10.159 56.789 19.713 1.00 46.85 651 VAL A C 1
ATOM 2186 O O . VAL A 1 297 ? 10.864 57.727 20.110 1.00 48.59 651 VAL A O 1
ATOM 2190 N N . ALA A 1 298 ? 10.426 55.539 20.030 1.00 45.04 652 ALA A N 1
ATOM 2191 C CA . ALA A 1 298 ? 11.664 55.245 20.652 1.00 46.05 652 ALA A CA 1
ATOM 2192 C C . ALA A 1 298 ? 12.838 55.175 19.626 1.00 46.68 652 ALA A C 1
ATOM 2193 O O . ALA A 1 298 ? 12.701 54.590 18.526 1.00 47.79 652 ALA A O 1
ATOM 2195 N N . THR A 1 299 ? 13.985 55.746 20.001 1.00 46.09 653 THR A N 1
ATOM 2196 C CA . THR A 1 299 ? 15.221 55.592 19.223 1.00 45.70 653 THR A CA 1
ATOM 2197 C C . THR A 1 299 ? 15.909 54.290 19.516 1.00 46.99 653 THR A C 1
ATOM 2198 O O . THR A 1 299 ? 16.166 53.961 20.660 1.00 46.30 653 THR A O 1
ATOM 2202 N N . LEU A 1 300 ? 16.240 53.543 18.478 1.00 48.29 654 LEU A N 1
ATOM 2203 C CA . LEU A 1 300 ? 16.912 52.276 18.663 1.00 49.19 654 LEU A CA 1
ATOM 2204 C C . LEU A 1 300 ? 18.400 52.629 18.700 1.00 50.29 654 LEU A C 1
ATOM 2205 O O . LEU A 1 300 ? 18.937 52.986 17.662 1.00 52.24 654 LEU A O 1
ATOM 2210 N N . ASN A 1 301 ? 19.048 52.583 19.871 1.00 49.57 655 ASN A N 1
ATOM 2211 C CA . ASN A 1 301 ? 20.427 52.996 20.033 1.00 48.53 655 ASN A CA 1
ATOM 2212 C C . ASN A 1 301 ? 21.349 51.800 19.906 1.00 47.43 655 ASN A C 1
ATOM 2213 O O . ASN A 1 301 ? 21.198 50.784 20.634 1.00 47.08 655 ASN A O 1
ATOM 2218 N N . VAL A 1 302 ? 22.302 51.893 18.988 1.00 45.73 656 VAL A N 1
ATOM 2219 C CA . VAL A 1 302 ? 23.162 50.733 18.715 1.00 45.13 656 VAL A CA 1
ATOM 2220 C C . VAL A 1 302 ? 24.557 51.165 19.210 1.00 46.53 656 VAL A C 1
ATOM 2221 O O . VAL A 1 302 ? 25.026 52.227 18.816 1.00 48.22 656 VAL A O 1
ATOM 2225 N N . GLY A 1 303 ? 25.192 50.410 20.099 1.00 45.63 657 GLY A N 1
ATOM 2226 C CA . GLY A 1 303 ? 26.509 50.812 20.680 1.00 46.30 657 GLY A CA 1
ATOM 2227 C C . GLY A 1 303 ? 27.624 50.824 19.644 1.00 47.62 657 GLY A C 1
ATOM 2228 O O . GLY A 1 303 ? 28.550 51.600 19.724 1.00 47.41 657 GLY A O 1
ATOM 2229 N N . ASN A 1 304 ? 27.524 49.983 18.624 1.00 48.17 658 ASN A N 1
ATOM 2230 C CA . ASN A 1 304 ? 28.615 49.925 17.640 1.00 48.99 658 ASN A CA 1
ATOM 2231 C C . ASN A 1 304 ? 28.007 50.049 16.238 1.00 47.65 658 ASN A C 1
ATOM 2232 O O . ASN A 1 304 ? 27.486 51.085 15.931 1.00 48.51 658 ASN A O 1
ATOM 2237 N N . ALA A 1 305 ? 27.999 48.990 15.433 1.00 46.81 659 ALA A N 1
ATOM 2238 C CA . ALA A 1 305 ? 27.583 49.078 14.013 1.00 45.49 659 ALA A CA 1
ATOM 2239 C C . ALA A 1 305 ? 26.183 48.525 13.777 1.00 44.82 659 ALA A C 1
ATOM 2240 O O . ALA A 1 305 ? 25.745 47.541 14.448 1.00 46.52 659 ALA A O 1
ATOM 2242 N N . ALA A 1 306 ? 25.467 49.169 12.881 1.00 41.79 660 ALA A N 1
ATOM 2243 C CA . ALA A 1 306 ? 24.192 48.704 12.410 1.00 41.88 660 ALA A CA 1
ATOM 2244 C C . ALA A 1 306 ? 24.285 48.305 10.908 1.00 42.28 660 ALA A C 1
ATOM 2245 O O . ALA A 1 306 ? 24.991 48.917 10.164 1.00 41.58 660 ALA A O 1
ATOM 2247 N N . ALA A 1 307 ? 23.585 47.239 10.505 1.00 42.82 661 ALA A N 1
ATOM 2248 C CA . ALA A 1 307 ? 23.467 46.821 9.097 1.00 42.80 661 ALA A CA 1
ATOM 2249 C C . ALA A 1 307 ? 21.964 46.710 8.795 1.00 43.64 661 ALA A C 1
ATOM 2250 O O . ALA A 1 307 ? 21.225 45.945 9.456 1.00 43.14 661 ALA A O 1
ATOM 2252 N N . MET A 1 308 ? 21.533 47.457 7.784 1.00 43.86 662 MET A N 1
ATOM 2253 C CA . MET A 1 308 ? 20.216 47.275 7.264 1.00 44.79 662 MET A CA 1
ATOM 2254 C C . MET A 1 308 ? 20.397 46.503 5.992 1.00 45.13 662 MET A C 1
ATOM 2255 O O . MET A 1 308 ? 20.784 47.096 4.980 1.00 45.84 662 MET A O 1
ATOM 2260 N N . MET A 1 309 ? 20.026 45.222 6.020 1.00 44.58 663 MET A N 1
ATOM 2261 C CA . MET A 1 309 ? 20.084 44.347 4.822 1.00 44.14 663 MET A CA 1
ATOM 2262 C C . MET A 1 309 ? 18.687 44.120 4.230 1.00 44.79 663 MET A C 1
ATOM 2263 O O . MET A 1 309 ? 17.762 43.692 4.973 1.00 44.35 663 MET A O 1
ATOM 2268 N N . PHE A 1 310 ? 18.544 44.344 2.923 1.00 43.20 664 PHE A N 1
ATOM 2269 C CA . PHE A 1 310 ? 17.248 44.185 2.244 1.00 43.74 664 PHE A CA 1
ATOM 2270 C C . PHE A 1 310 ? 17.344 43.361 0.939 1.00 43.37 664 PHE A C 1
ATOM 2271 O O . PHE A 1 310 ? 18.427 43.134 0.484 1.00 43.41 664 PHE A O 1
ATOM 2279 N N . ASN A 1 311 ? 16.208 42.886 0.411 1.00 43.30 665 ASN A N 1
ATOM 2280 C CA . ASN A 1 311 ? 16.115 42.156 -0.842 1.00 44.59 665 ASN A CA 1
ATOM 2281 C C . ASN A 1 311 ? 15.116 42.833 -1.749 1.00 46.60 665 ASN A C 1
ATOM 2282 O O . ASN A 1 311 ? 14.494 43.845 -1.366 1.00 48.53 665 ASN A O 1
ATOM 2287 N N . ASN A 1 312 ? 15.015 42.333 -2.972 1.00 47.73 666 ASN A N 1
ATOM 2288 C CA . ASN A 1 312 ? 14.154 42.888 -3.990 1.00 49.87 666 ASN A CA 1
ATOM 2289 C C . ASN A 1 312 ? 12.829 42.094 -4.198 1.00 50.63 666 ASN A C 1
ATOM 2290 O O . ASN A 1 312 ? 12.127 42.273 -5.207 1.00 51.64 666 ASN A O 1
ATOM 2295 N N . ASP A 1 313 ? 12.467 41.240 -3.253 1.00 51.15 667 ASP A N 1
ATOM 2296 C CA . ASP A 1 313 ? 11.199 40.520 -3.356 1.00 52.60 667 ASP A CA 1
ATOM 2297 C C . ASP A 1 313 ? 10.032 41.532 -3.409 1.00 52.97 667 ASP A C 1
ATOM 2298 O O . ASP A 1 313 ? 10.014 42.514 -2.658 1.00 51.71 667 ASP A O 1
ATOM 2303 N N . ILE A 1 314 ? 9.076 41.301 -4.295 1.00 52.82 668 ILE A N 1
ATOM 2304 C CA . ILE A 1 314 ? 7.886 42.112 -4.253 1.00 54.46 668 ILE A CA 1
ATOM 2305 C C . ILE A 1 314 ? 6.909 41.320 -3.420 1.00 54.36 668 ILE A C 1
ATOM 2306 O O . ILE A 1 314 ? 6.737 40.104 -3.656 1.00 54.94 668 ILE A O 1
ATOM 2311 N N . ASP A 1 315 ? 6.341 41.951 -2.388 1.00 53.51 669 ASP A N 1
ATOM 2312 C CA . ASP A 1 315 ? 5.260 41.303 -1.607 1.00 52.45 669 ASP A CA 1
ATOM 2313 C C . ASP A 1 315 ? 3.964 41.011 -2.468 1.00 51.34 669 ASP A C 1
ATOM 2314 O O . ASP A 1 315 ? 3.433 41.897 -3.132 1.00 48.42 669 ASP A O 1
ATOM 2319 N N . SER A 1 316 ? 3.467 39.770 -2.462 1.00 51.79 670 SER A N 1
ATOM 2320 C CA . SER A 1 316 ? 2.159 39.484 -3.180 1.00 52.56 670 SER A CA 1
ATOM 2321 C C . SER A 1 316 ? 1.001 40.359 -2.607 1.00 52.00 670 SER A C 1
ATOM 2322 O O . SER A 1 316 ? 0.185 40.890 -3.353 1.00 54.05 670 SER A O 1
ATOM 2325 N N . ALA A 1 317 ? 1.013 40.559 -1.298 1.00 51.28 671 ALA A N 1
ATOM 2326 C CA . ALA A 1 317 ? 0.091 41.405 -0.564 1.00 51.13 671 ALA A CA 1
ATOM 2327 C C . ALA A 1 317 ? 0.061 42.873 -0.979 1.00 51.24 671 ALA A C 1
ATOM 2328 O O . ALA A 1 317 ? -0.925 43.527 -0.697 1.00 52.73 671 ALA A O 1
ATOM 2330 N N . THR A 1 318 ? 1.101 43.407 -1.622 1.00 50.37 672 THR A N 1
ATOM 2331 C CA . THR A 1 318 ? 1.171 44.867 -1.864 1.00 49.99 672 THR A CA 1
ATOM 2332 C C . THR A 1 318 ? 1.687 45.295 -3.225 1.00 49.47 672 THR A C 1
ATOM 2333 O O . THR A 1 318 ? 1.535 46.464 -3.621 1.00 48.47 672 THR A O 1
ATOM 2337 N N . GLY A 1 319 ? 2.389 44.392 -3.900 1.00 49.12 673 GLY A N 1
ATOM 2338 C CA . GLY A 1 319 ? 3.068 44.761 -5.160 1.00 48.81 673 GLY A CA 1
ATOM 2339 C C . GLY A 1 319 ? 4.300 45.659 -5.000 1.00 48.42 673 GLY A C 1
ATOM 2340 O O . GLY A 1 319 ? 4.733 46.261 -5.967 1.00 49.04 673 GLY A O 1
ATOM 2341 N N . PHE A 1 320 ? 4.869 45.752 -3.796 1.00 47.97 674 PHE A N 1
ATOM 2342 C CA . PHE A 1 320 ? 6.082 46.565 -3.552 1.00 47.63 674 PHE A CA 1
ATOM 2343 C C . PHE A 1 320 ? 7.042 45.812 -2.610 1.00 48.18 674 PHE A C 1
ATOM 2344 O O . PHE A 1 320 ? 6.694 44.724 -2.053 1.00 48.28 674 PHE A O 1
ATOM 2352 N N . TYR A 1 321 ? 8.239 46.384 -2.448 1.00 47.58 675 TYR A N 1
ATOM 2353 C CA . TYR A 1 321 ? 9.251 45.842 -1.554 1.00 48.65 675 TYR A CA 1
ATOM 2354 C C . TYR A 1 321 ? 8.709 45.825 -0.146 1.00 49.28 675 TYR A C 1
ATOM 2355 O O . TYR A 1 321 ? 8.041 46.791 0.241 1.00 49.73 675 TYR A O 1
ATOM 2364 N N . LYS A 1 322 ? 8.980 44.754 0.588 1.00 49.01 676 LYS A N 1
ATOM 2365 C CA . LYS A 1 322 ? 8.741 44.761 2.016 1.00 52.25 676 LYS A CA 1
ATOM 2366 C C . LYS A 1 322 ? 9.563 45.848 2.775 1.00 49.18 676 LYS A C 1
ATOM 2367 O O . LYS A 1 322 ? 10.772 45.975 2.588 1.00 48.95 676 LYS A O 1
ATOM 2373 N N . PRO A 1 323 ? 8.893 46.620 3.614 1.00 47.70 677 PRO A N 1
ATOM 2374 C CA . PRO A 1 323 ? 9.609 47.577 4.443 1.00 45.60 677 PRO A CA 1
ATOM 2375 C C . PRO A 1 323 ? 10.464 46.858 5.510 1.00 43.77 677 PRO A C 1
ATOM 2376 O O . PRO A 1 323 ? 10.038 45.833 6.014 1.00 43.70 677 PRO A O 1
ATOM 2380 N N . LEU A 1 324 ? 11.647 47.410 5.804 1.00 42.52 678 LEU A N 1
ATOM 2381 C CA . LEU A 1 324 ? 12.477 47.126 6.990 1.00 43.48 678 LEU A CA 1
ATOM 2382 C C . LEU A 1 324 ? 12.052 47.900 8.273 1.00 43.25 678 LEU A C 1
ATOM 2383 O O . LEU A 1 324 ? 12.425 47.556 9.365 1.00 41.37 678 LEU A O 1
ATOM 2388 N N . ILE A 1 325 ? 11.345 49.011 8.085 1.00 42.98 679 ILE A N 1
ATOM 2389 C CA . ILE A 1 325 ? 10.899 49.838 9.190 1.00 43.52 679 ILE A CA 1
ATOM 2390 C C . ILE A 1 325 ? 9.435 50.226 8.879 1.00 43.88 679 ILE A C 1
ATOM 2391 O O . ILE A 1 325 ? 9.155 50.674 7.752 1.00 43.91 679 ILE A O 1
ATOM 2396 N N . LYS A 1 326 ? 8.544 50.034 9.856 1.00 42.83 680 LYS A N 1
ATOM 2397 C CA . LYS A 1 326 ? 7.189 50.464 9.773 1.00 44.29 680 LYS A CA 1
ATOM 2398 C C . LYS A 1 326 ? 6.875 51.317 10.990 1.00 45.92 680 LYS A C 1
ATOM 2399 O O . LYS A 1 326 ? 7.310 51.035 12.092 1.00 45.19 680 LYS A O 1
ATOM 2405 N N . ILE A 1 327 ? 6.188 52.433 10.739 1.00 47.81 681 ILE A N 1
ATOM 2406 C CA . ILE A 1 327 ? 5.689 53.325 11.774 1.00 48.38 681 ILE A CA 1
ATOM 2407 C C . ILE A 1 327 ? 4.174 53.385 11.588 1.00 51.10 681 ILE A C 1
ATOM 2408 O O . ILE A 1 327 ? 3.682 54.024 10.639 1.00 50.25 681 ILE A O 1
ATOM 2413 N N . ASN A 1 328 ? 3.445 52.678 12.439 1.00 54.29 682 ASN A N 1
ATOM 2414 C CA . ASN A 1 328 ? 1.997 52.811 12.347 1.00 56.65 682 ASN A CA 1
ATOM 2415 C C . ASN A 1 328 ? 1.460 53.931 13.272 1.00 57.30 682 ASN A C 1
ATOM 2416 O O . ASN A 1 328 ? 2.046 54.214 14.324 1.00 57.69 682 ASN A O 1
ATOM 2421 N N . SER A 1 329 ? 0.360 54.556 12.850 1.00 56.44 683 SER A N 1
ATOM 2422 C CA . SER A 1 329 ? -0.151 55.734 13.518 1.00 56.12 683 SER A CA 1
ATOM 2423 C C . SER A 1 329 ? 0.845 56.873 13.336 1.00 54.51 683 SER A C 1
ATOM 2424 O O . SER A 1 329 ? 0.955 57.805 14.190 1.00 54.14 683 SER A O 1
ATOM 2427 N N . ALA A 1 330 ? 1.541 56.808 12.194 1.00 51.54 684 ALA A N 1
ATOM 2428 C CA . ALA A 1 330 ? 2.410 57.899 11.787 1.00 49.57 684 ALA A CA 1
ATOM 2429 C C . ALA A 1 330 ? 1.656 59.241 11.685 1.00 49.10 684 ALA A C 1
ATOM 2430 O O . ALA A 1 330 ? 2.274 60.323 11.822 1.00 48.32 684 ALA A O 1
ATOM 2432 N N . GLN A 1 331 ? 0.347 59.197 11.416 1.00 49.26 685 GLN A N 1
ATOM 2433 C CA . GLN A 1 331 ? -0.459 60.421 11.311 1.00 50.41 685 GLN A CA 1
ATOM 2434 C C . GLN A 1 331 ? -0.398 61.250 12.637 1.00 50.31 685 GLN A C 1
ATOM 2435 O O . GLN A 1 331 ? -0.435 62.495 12.621 1.00 50.02 685 GLN A O 1
ATOM 2441 N N . ASP A 1 332 ? -0.205 60.534 13.746 1.00 49.59 686 ASP A N 1
ATOM 2442 C CA . ASP A 1 332 ? 0.014 61.097 15.120 1.00 50.05 686 ASP A CA 1
ATOM 2443 C C . ASP A 1 332 ? 1.420 61.634 15.453 1.00 48.65 686 ASP A C 1
ATOM 2444 O O . ASP A 1 332 ? 1.653 62.183 16.521 1.00 49.47 686 ASP A O 1
ATOM 2449 N N . LEU A 1 333 ? 2.357 61.464 14.553 1.00 47.60 687 LEU A N 1
ATOM 2450 C CA . LEU A 1 333 ? 3.695 61.969 14.754 1.00 46.26 687 LEU A CA 1
ATOM 2451 C C . LEU A 1 333 ? 3.586 63.459 15.005 1.00 47.71 687 LEU A C 1
ATOM 2452 O O . LEU A 1 333 ? 2.756 64.134 14.394 1.00 49.27 687 LEU A O 1
ATOM 2457 N N . ILE A 1 334 ? 4.389 63.990 15.924 1.00 47.96 688 ILE A N 1
ATOM 2458 C CA . ILE A 1 334 ? 4.477 65.436 16.084 1.00 46.40 688 ILE A CA 1
ATOM 2459 C C . ILE A 1 334 ? 5.073 65.942 14.750 1.00 46.76 688 ILE A C 1
ATOM 2460 O O . ILE A 1 334 ? 6.023 65.330 14.212 1.00 45.52 688 ILE A O 1
ATOM 2465 N N . LYS A 1 335 ? 4.515 67.046 14.211 1.00 47.68 689 LYS A N 1
ATOM 2466 C CA . LYS A 1 335 ? 4.970 67.620 12.952 1.00 47.42 689 LYS A CA 1
ATOM 2467 C C . LYS A 1 335 ? 6.136 68.554 13.250 1.00 48.50 689 LYS A C 1
ATOM 2468 O O . LYS A 1 335 ? 6.240 69.013 14.355 1.00 48.27 689 LYS A O 1
ATOM 2474 N N . ASN A 1 336 ? 7.000 68.830 12.268 1.00 50.29 690 ASN A N 1
ATOM 2475 C CA . ASN A 1 336 ? 8.127 69.799 12.405 1.00 52.49 690 ASN A CA 1
ATOM 2476 C C . ASN A 1 336 ? 9.191 69.400 13.419 1.00 51.96 690 ASN A C 1
ATOM 2477 O O . ASN A 1 336 ? 9.828 70.240 14.051 1.00 51.95 690 ASN A O 1
ATOM 2482 N N . THR A 1 337 ? 9.407 68.107 13.579 1.00 52.63 691 THR A N 1
ATOM 2483 C CA . THR A 1 337 ? 10.456 67.675 14.487 1.00 52.23 691 THR A CA 1
ATOM 2484 C C . THR A 1 337 ? 11.009 66.356 14.019 1.00 51.47 691 THR A C 1
ATOM 2485 O O . THR A 1 337 ? 10.309 65.589 13.357 1.00 52.62 691 THR A O 1
ATOM 2489 N N . GLU A 1 338 ? 12.277 66.112 14.325 1.00 49.72 692 GLU A N 1
ATOM 2490 C CA . GLU A 1 338 ? 12.975 64.967 13.805 1.00 48.53 692 GLU A CA 1
ATOM 2491 C C . GLU A 1 338 ? 12.771 63.814 14.749 1.00 48.29 692 GLU A C 1
ATOM 2492 O O . GLU A 1 338 ? 13.146 63.872 15.912 1.00 47.35 692 GLU A O 1
ATOM 2498 N N . HIS A 1 339 ? 12.176 62.745 14.236 1.00 48.80 693 HIS A N 1
ATOM 2499 C CA . HIS A 1 339 ? 11.977 61.543 15.014 1.00 47.34 693 HIS A CA 1
ATOM 2500 C C . HIS A 1 339 ? 13.119 60.654 14.616 1.00 47.45 693 HIS A C 1
ATOM 2501 O O . HIS A 1 339 ? 13.185 60.232 13.456 1.00 48.09 693 HIS A O 1
ATOM 2508 N N . VAL A 1 340 ? 14.039 60.397 15.550 1.00 46.70 694 VAL A N 1
ATOM 2509 C CA . VAL A 1 340 ? 15.235 59.634 15.230 1.00 45.04 694 VAL A CA 1
ATOM 2510 C C . VAL A 1 340 ? 14.931 58.207 15.554 1.00 45.36 694 VAL A C 1
ATOM 2511 O O . VAL A 1 340 ? 14.656 57.851 16.685 1.00 45.73 694 VAL A O 1
ATOM 2515 N N . LEU A 1 341 ? 15.050 57.365 14.564 1.00 45.18 695 LEU A N 1
ATOM 2516 C CA . LEU A 1 341 ? 14.586 56.033 14.648 1.00 44.99 695 LEU A CA 1
ATOM 2517 C C . LEU A 1 341 ? 15.691 55.027 15.089 1.00 44.56 695 LEU A C 1
ATOM 2518 O O . LEU A 1 341 ? 15.406 53.962 15.721 1.00 43.45 695 LEU A O 1
ATOM 2523 N N . LEU A 1 342 ? 16.913 55.309 14.646 1.00 44.24 696 LEU A N 1
ATOM 2524 C CA . LEU A 1 342 ? 18.089 54.437 14.880 1.00 44.75 696 LEU A CA 1
ATOM 2525 C C . LEU A 1 342 ? 19.314 55.306 14.869 1.00 45.79 696 LEU A C 1
ATOM 2526 O O . LEU A 1 342 ? 19.421 56.233 14.044 1.00 46.44 696 LEU A O 1
ATOM 2531 N N . LYS A 1 343 ? 20.195 55.050 15.834 1.00 47.60 697 LYS A N 1
ATOM 2532 C CA . LYS A 1 343 ? 21.459 55.744 15.982 1.00 49.14 697 LYS A CA 1
ATOM 2533 C C . LYS A 1 343 ? 22.502 54.645 16.287 1.00 48.98 697 LYS A C 1
ATOM 2534 O O . LYS A 1 343 ? 22.265 53.788 17.123 1.00 48.63 697 LYS A O 1
ATOM 2540 N N . ALA A 1 344 ? 23.595 54.638 15.527 1.00 47.88 698 ALA A N 1
ATOM 2541 C CA . ALA A 1 344 ? 24.690 53.694 15.669 1.00 47.21 698 ALA A CA 1
ATOM 2542 C C . ALA A 1 344 ? 25.987 54.451 15.462 1.00 46.75 698 ALA A C 1
ATOM 2543 O O . ALA A 1 344 ? 25.988 55.495 14.845 1.00 44.68 698 ALA A O 1
ATOM 2545 N N . LYS A 1 345 ? 27.101 53.893 15.892 1.00 46.51 699 LYS A N 1
ATOM 2546 C CA . LYS A 1 345 ? 28.366 54.470 15.446 1.00 48.10 699 LYS A CA 1
ATOM 2547 C C . LYS A 1 345 ? 28.539 54.498 13.929 1.00 47.74 699 LYS A C 1
ATOM 2548 O O . LYS A 1 345 ? 29.206 55.332 13.440 1.00 47.13 699 LYS A O 1
ATOM 2554 N N . ILE A 1 346 ? 28.035 53.505 13.217 1.00 47.83 700 ILE A N 1
ATOM 2555 C CA . ILE A 1 346 ? 28.176 53.442 11.790 1.00 48.43 700 ILE A CA 1
ATOM 2556 C C . ILE A 1 346 ? 27.048 52.536 11.315 1.00 47.69 700 ILE A C 1
ATOM 2557 O O . ILE A 1 346 ? 26.771 51.541 11.963 1.00 48.23 700 ILE A O 1
ATOM 2562 N N . ILE A 1 347 ? 26.342 52.944 10.259 1.00 46.88 701 ILE A N 1
ATOM 2563 C CA . ILE A 1 347 ? 25.216 52.223 9.669 1.00 44.87 701 ILE A CA 1
ATOM 2564 C C . ILE A 1 347 ? 25.624 51.854 8.245 1.00 45.60 701 ILE A C 1
ATOM 2565 O O . ILE A 1 347 ? 26.075 52.702 7.480 1.00 45.95 701 ILE A O 1
ATOM 2570 N N . GLY A 1 348 ? 25.536 50.576 7.930 1.00 45.85 702 GLY A N 1
ATOM 2571 C CA . GLY A 1 348 ? 25.581 50.125 6.573 1.00 47.34 702 GLY A CA 1
ATOM 2572 C C . GLY A 1 348 ? 24.246 49.662 6.013 1.00 48.12 702 GLY A C 1
ATOM 2573 O O . GLY A 1 348 ? 23.410 49.080 6.712 1.00 48.41 702 GLY A O 1
ATOM 2574 N N . TYR A 1 349 ? 24.110 49.850 4.708 1.00 49.81 703 TYR A N 1
ATOM 2575 C CA . TYR A 1 349 ? 22.920 49.467 3.903 1.00 51.11 703 TYR A CA 1
ATOM 2576 C C . TYR A 1 349 ? 23.360 48.446 2.854 1.00 52.96 703 TYR A C 1
ATOM 2577 O O . TYR A 1 349 ? 24.414 48.596 2.255 1.00 56.20 703 TYR A O 1
ATOM 2586 N N . GLY A 1 350 ? 22.619 47.368 2.650 1.00 52.69 704 GLY A N 1
ATOM 2587 C CA . GLY A 1 350 ? 23.074 46.388 1.699 1.00 50.63 704 GLY A CA 1
ATOM 2588 C C . GLY A 1 350 ? 21.857 45.773 1.079 1.00 49.86 704 GLY A C 1
ATOM 2589 O O . GLY A 1 350 ? 20.892 45.496 1.768 1.00 48.08 704 GLY A O 1
ATOM 2590 N N . ASN A 1 351 ? 21.908 45.644 -0.248 1.00 50.75 705 ASN A N 1
ATOM 2591 C CA . ASN A 1 351 ? 20.944 44.889 -1.025 1.00 50.15 705 ASN A CA 1
ATOM 2592 C C . ASN A 1 351 ? 21.508 43.516 -1.356 1.00 50.90 705 ASN A C 1
ATOM 2593 O O . ASN A 1 351 ? 22.473 43.390 -2.098 1.00 50.06 705 ASN A O 1
ATOM 2598 N N . VAL A 1 352 ? 20.843 42.510 -0.829 1.00 50.91 706 VAL A N 1
ATOM 2599 C CA . VAL A 1 352 ? 21.192 41.132 -0.911 1.00 52.15 706 VAL A CA 1
ATOM 2600 C C . VAL A 1 352 ? 20.806 40.532 -2.261 1.00 55.67 706 VAL A C 1
ATOM 2601 O O . VAL A 1 352 ? 21.289 39.473 -2.653 1.00 56.73 706 VAL A O 1
ATOM 2605 N N . SER A 1 353 ? 19.909 41.158 -2.993 1.00 58.78 707 SER A N 1
ATOM 2606 C CA . SER A 1 353 ? 19.461 40.456 -4.172 1.00 61.85 707 SER A CA 1
ATOM 2607 C C . SER A 1 353 ? 19.817 41.177 -5.448 1.00 63.63 707 SER A C 1
ATOM 2608 O O . SER A 1 353 ? 19.359 40.797 -6.527 1.00 65.04 707 SER A O 1
ATOM 2611 N N . THR A 1 354 ? 20.724 42.149 -5.318 1.00 65.76 708 THR A N 1
ATOM 2612 C CA . THR A 1 354 ? 21.367 42.817 -6.453 1.00 68.00 708 THR A CA 1
ATOM 2613 C C . THR A 1 354 ? 21.722 41.905 -7.636 1.00 69.80 708 THR A C 1
ATOM 2614 O O . THR A 1 354 ? 21.790 42.383 -8.812 1.00 69.97 708 THR A O 1
ATOM 2618 N N . GLY A 1 355 ? 21.940 40.617 -7.323 1.00 70.91 709 GLY A N 1
ATOM 2619 C CA . GLY A 1 355 ? 21.887 39.535 -8.304 1.00 73.06 709 GLY A CA 1
ATOM 2620 C C . GLY A 1 355 ? 20.554 39.493 -9.039 1.00 74.50 709 GLY A C 1
ATOM 2621 O O . GLY A 1 355 ? 20.002 38.403 -9.250 1.00 74.58 709 GLY A O 1
ATOM 2622 N N . THR A 1 356 ? 20.041 40.690 -9.398 1.00 75.89 710 THR A N 1
ATOM 2623 C CA . THR A 1 356 ? 18.916 40.852 -10.356 1.00 76.77 710 THR A CA 1
ATOM 2624 C C . THR A 1 356 ? 18.673 42.240 -11.084 1.00 77.02 710 THR A C 1
ATOM 2625 O O . THR A 1 356 ? 18.777 43.317 -10.487 1.00 77.16 710 THR A O 1
ATOM 2629 N N . ASN A 1 357 ? 18.413 42.136 -12.403 1.00 77.55 711 ASN A N 1
ATOM 2630 C CA . ASN A 1 357 ? 17.859 43.159 -13.344 1.00 77.31 711 ASN A CA 1
ATOM 2631 C C . ASN A 1 357 ? 18.834 44.022 -14.181 1.00 76.89 711 ASN A C 1
ATOM 2632 O O . ASN A 1 357 ? 18.394 44.945 -14.927 1.00 76.24 711 ASN A O 1
ATOM 2637 N N . GLY A 1 358 ? 20.125 43.679 -14.097 1.00 75.54 712 GLY A N 1
ATOM 2638 C CA . GLY A 1 358 ? 21.193 44.691 -14.123 1.00 73.90 712 GLY A CA 1
ATOM 2639 C C . GLY A 1 358 ? 21.401 45.253 -12.702 1.00 73.14 712 GLY A C 1
ATOM 2640 O O . GLY A 1 358 ? 20.809 44.766 -11.689 1.00 73.44 712 GLY A O 1
ATOM 2641 N N . ILE A 1 359 ? 22.243 46.282 -12.599 1.00 71.18 713 ILE A N 1
ATOM 2642 C CA . ILE A 1 359 ? 22.566 46.906 -11.295 1.00 67.52 713 ILE A CA 1
ATOM 2643 C C . ILE A 1 359 ? 21.707 48.170 -11.179 1.00 66.65 713 ILE A C 1
ATOM 2644 O O . ILE A 1 359 ? 21.577 48.915 -12.144 1.00 67.18 713 ILE A O 1
AT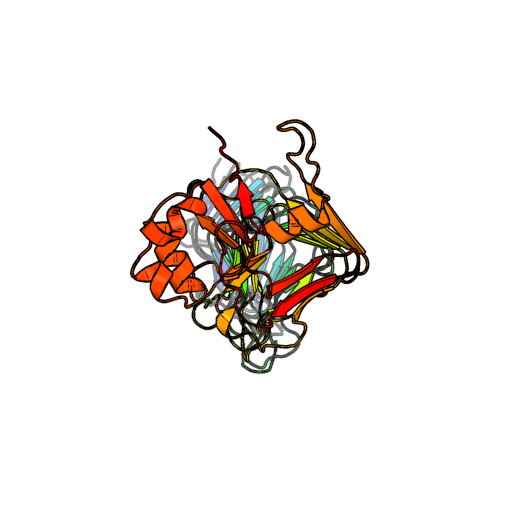OM 2649 N N . SER A 1 360 ? 21.096 48.406 -10.029 1.00 65.78 714 SER A N 1
ATOM 2650 C CA . SER A 1 360 ? 20.259 49.606 -9.864 1.00 65.51 714 SER A CA 1
ATOM 2651 C C . SER A 1 360 ? 21.041 50.928 -10.025 1.00 64.86 714 SER A C 1
ATOM 2652 O O . SER A 1 360 ? 22.226 51.008 -9.676 1.00 64.84 714 SER A O 1
ATOM 2655 N N . ASN A 1 361 ? 20.380 51.959 -10.552 1.00 64.86 715 ASN A N 1
ATOM 2656 C CA . ASN A 1 361 ? 20.977 53.327 -10.560 1.00 64.45 715 ASN A CA 1
ATOM 2657 C C . ASN A 1 361 ? 20.854 54.019 -9.175 1.00 62.63 715 ASN A C 1
ATOM 2658 O O . ASN A 1 361 ? 21.624 54.961 -8.859 1.00 61.69 715 ASN A O 1
ATOM 2663 N N . VAL A 1 362 ? 19.945 53.472 -8.346 1.00 59.99 716 VAL A N 1
ATOM 2664 C CA . VAL A 1 362 ? 19.559 54.046 -7.066 1.00 56.99 716 VAL A CA 1
ATOM 2665 C C . VAL A 1 362 ? 20.572 53.695 -5.983 1.00 56.00 716 VAL A C 1
ATOM 2666 O O . VAL A 1 362 ? 20.881 52.530 -5.745 1.00 56.68 716 VAL A O 1
ATOM 2670 N N . ASN A 1 363 ? 21.164 54.687 -5.347 1.00 54.76 717 ASN A N 1
ATOM 2671 C CA . ASN A 1 363 ? 22.096 54.322 -4.275 1.00 54.49 717 ASN A CA 1
ATOM 2672 C C . ASN A 1 363 ? 21.399 53.712 -3.044 1.00 52.78 717 ASN A C 1
ATOM 2673 O O . ASN A 1 363 ? 20.177 53.867 -2.815 1.00 52.67 717 ASN A O 1
ATOM 2678 N N . LEU A 1 364 ? 22.179 52.940 -2.320 1.00 50.84 718 LEU A N 1
ATOM 2679 C CA . LEU A 1 364 ? 21.730 52.062 -1.253 1.00 49.24 718 LEU A CA 1
ATOM 2680 C C . LEU A 1 364 ? 20.861 52.757 -0.154 1.00 50.13 718 LEU A C 1
ATOM 2681 O O . LEU A 1 364 ? 19.828 52.213 0.273 1.00 50.62 718 LEU A O 1
ATOM 2686 N N . GLU A 1 365 ? 21.222 53.989 0.221 1.00 50.49 719 GLU A N 1
ATOM 2687 C CA . GLU A 1 365 ? 20.472 54.800 1.195 1.00 49.40 719 GLU A CA 1
ATOM 2688 C C . GLU A 1 365 ? 19.053 55.077 0.694 1.00 48.40 719 GLU A C 1
ATOM 2689 O O . GLU A 1 365 ? 18.095 55.025 1.470 1.00 46.89 719 GLU A O 1
ATOM 2695 N N . GLU A 1 366 ? 18.946 55.399 -0.593 1.00 46.23 720 GLU A N 1
ATOM 2696 C CA . GLU A 1 366 ? 17.683 55.731 -1.214 1.00 47.08 720 GLU A CA 1
ATOM 2697 C C . GLU A 1 366 ? 16.808 54.461 -1.405 1.00 47.46 720 GLU A C 1
ATOM 2698 O O . GLU A 1 366 ? 15.560 54.498 -1.235 1.00 47.45 720 GLU A O 1
ATOM 2704 N N . GLN A 1 367 ? 17.447 53.364 -1.797 1.00 46.74 721 GLN A N 1
ATOM 2705 C CA . GLN A 1 367 ? 16.737 52.095 -1.831 1.00 48.52 721 GLN A CA 1
ATOM 2706 C C . GLN A 1 367 ? 16.228 51.846 -0.460 1.00 48.13 721 GLN A C 1
ATOM 2707 O O . GLN A 1 367 ? 15.131 51.359 -0.358 1.00 49.39 721 GLN A O 1
ATOM 2713 N N . PHE A 1 368 ? 17.026 52.139 0.577 1.00 46.46 722 PHE A N 1
ATOM 2714 C CA . PHE A 1 368 ? 16.583 51.817 1.912 1.00 45.26 722 PHE A CA 1
ATOM 2715 C C . PHE A 1 368 ? 15.344 52.641 2.291 1.00 44.51 722 PHE A C 1
ATOM 2716 O O . PHE A 1 368 ? 14.487 52.155 2.972 1.00 43.21 722 PHE A O 1
ATOM 2724 N N . LYS A 1 369 ? 15.264 53.885 1.834 1.00 44.72 723 LYS A N 1
ATOM 2725 C CA . LYS A 1 369 ? 14.203 54.795 2.214 1.00 45.17 723 LYS A CA 1
ATOM 2726 C C . LYS A 1 369 ? 12.837 54.335 1.636 1.00 46.14 723 LYS A C 1
ATOM 2727 O O . LYS A 1 369 ? 11.783 54.638 2.196 1.00 46.90 723 LYS A O 1
ATOM 2733 N N . GLU A 1 370 ? 12.862 53.617 0.509 1.00 46.41 724 GLU A N 1
ATOM 2734 C CA . GLU A 1 370 ? 11.698 52.907 -0.063 1.00 47.30 724 GLU A CA 1
ATOM 2735 C C . GLU A 1 370 ? 11.142 51.773 0.845 1.00 46.88 724 GLU A C 1
ATOM 2736 O O . GLU A 1 370 ? 10.005 51.327 0.688 1.00 47.17 724 GLU A O 1
ATOM 2742 N N . ARG A 1 371 ? 11.976 51.317 1.766 1.00 45.54 725 ARG A N 1
ATOM 2743 C CA . ARG A 1 371 ? 11.638 50.266 2.704 1.00 46.00 725 ARG A CA 1
ATOM 2744 C C . ARG A 1 371 ? 11.423 50.875 4.082 1.00 45.68 725 ARG A C 1
ATOM 2745 O O . ARG A 1 371 ? 11.371 50.147 5.060 1.00 44.86 725 ARG A O 1
ATOM 2753 N N . LEU A 1 372 ? 11.311 52.214 4.126 1.00 44.39 726 LEU A N 1
ATOM 2754 C CA . LEU A 1 372 ? 10.977 52.912 5.356 1.00 44.95 726 LEU A CA 1
ATOM 2755 C C . LEU A 1 372 ? 9.517 53.447 5.281 1.00 45.29 726 LEU A C 1
ATOM 2756 O O . LEU A 1 372 ? 9.271 54.492 4.662 1.00 44.88 726 LEU A O 1
ATOM 2761 N N . ALA A 1 373 ? 8.580 52.727 5.930 1.00 45.04 727 ALA A N 1
ATOM 2762 C CA . ALA A 1 373 ? 7.165 52.944 5.733 1.00 45.14 727 ALA A CA 1
ATOM 2763 C C . ALA A 1 373 ? 6.502 53.646 6.915 1.00 46.39 727 ALA A C 1
ATOM 2764 O O . ALA A 1 373 ? 6.863 53.397 8.115 1.00 47.00 727 ALA A O 1
ATOM 2766 N N . LEU A 1 374 ? 5.566 54.553 6.550 1.00 46.19 728 LEU A N 1
ATOM 2767 C CA . LEU A 1 374 ? 4.652 55.268 7.481 1.00 46.10 728 LEU A CA 1
ATOM 2768 C C . LEU A 1 374 ? 3.193 55.042 7.089 1.00 46.57 728 LEU A C 1
ATOM 2769 O O . LEU A 1 374 ? 2.856 55.148 5.938 1.00 47.32 728 LEU A O 1
ATOM 2774 N N . TYR A 1 375 ? 2.360 54.686 8.065 1.00 47.34 729 TYR A N 1
ATOM 2775 C CA . TYR A 1 375 ? 0.974 54.309 7.867 1.00 47.89 729 TYR A CA 1
ATOM 2776 C C . TYR A 1 375 ? 0.066 55.214 8.676 1.00 48.95 729 TYR A C 1
ATOM 2777 O O . TYR A 1 375 ? 0.370 55.601 9.825 1.00 49.04 729 TYR A O 1
ATOM 2786 N N . ASN A 1 376 ? -1.037 55.558 8.053 1.00 50.32 730 ASN A N 1
ATOM 2787 C CA . ASN A 1 376 ? -2.117 56.238 8.692 1.00 52.30 730 ASN A CA 1
ATOM 2788 C C . ASN A 1 376 ? -3.136 55.168 8.992 1.00 54.79 730 ASN A C 1
ATOM 2789 O O . ASN A 1 376 ? -3.858 54.747 8.112 1.00 54.05 730 ASN A O 1
ATOM 2794 N N . ASN A 1 377 ? -3.136 54.679 10.224 1.00 58.61 731 ASN A N 1
ATOM 2795 C CA . ASN A 1 377 ? -4.058 53.641 10.606 1.00 62.65 731 ASN A CA 1
ATOM 2796 C C . ASN A 1 377 ? -4.029 52.418 9.666 1.00 63.43 731 ASN A C 1
ATOM 2797 O O . ASN A 1 377 ? -5.079 51.917 9.240 1.00 65.31 731 ASN A O 1
ATOM 2802 N N . ASN A 1 378 ? -2.846 51.958 9.303 1.00 63.37 732 ASN A N 1
ATOM 2803 C CA . ASN A 1 378 ? -2.724 50.813 8.384 1.00 63.14 732 ASN A CA 1
ATOM 2804 C C . ASN A 1 378 ? -2.965 51.080 6.891 1.00 61.54 732 ASN A C 1
ATOM 2805 O O . ASN A 1 378 ? -3.035 50.136 6.089 1.00 62.59 732 ASN A O 1
ATOM 2810 N N . ASN A 1 379 ? -3.059 52.350 6.513 1.0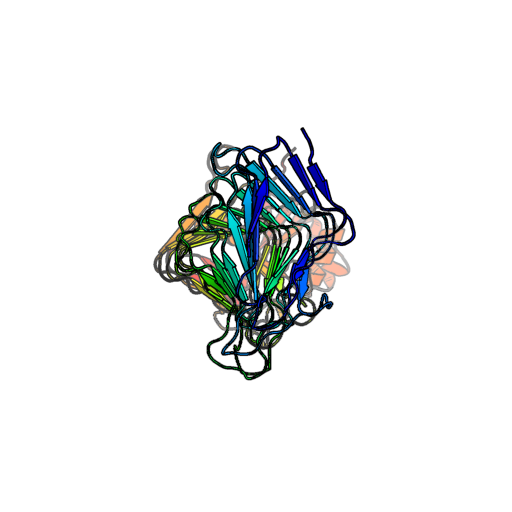0 58.19 733 ASN A N 1
ATOM 2811 C CA . ASN A 1 379 ? -2.861 52.755 5.136 1.00 55.55 733 ASN A CA 1
ATOM 2812 C C . ASN A 1 379 ? -1.494 53.434 4.969 1.00 54.00 733 ASN A C 1
ATOM 2813 O O . ASN A 1 379 ? -1.231 54.480 5.590 1.00 52.90 733 ASN A O 1
ATOM 2818 N N . ARG A 1 380 ? -0.662 52.898 4.077 1.00 51.31 734 ARG A N 1
ATOM 2819 C CA . ARG A 1 380 ? 0.611 53.546 3.794 1.00 50.09 734 ARG A CA 1
ATOM 2820 C C . ARG A 1 380 ? 0.432 54.969 3.272 1.00 49.42 734 ARG A C 1
ATOM 2821 O O . ARG A 1 380 ? -0.329 55.175 2.355 1.00 49.53 734 ARG A O 1
ATOM 2829 N N . MET A 1 381 ? 1.150 55.921 3.868 1.00 48.16 735 MET A N 1
ATOM 2830 C CA . MET A 1 381 ? 1.005 57.336 3.609 1.00 48.44 735 MET A CA 1
ATOM 2831 C C . MET A 1 381 ? 2.281 57.957 3.085 1.00 47.62 735 MET A C 1
ATOM 2832 O O . MET A 1 381 ? 2.197 59.027 2.462 1.00 48.19 735 MET A O 1
ATOM 2837 N N . ASP A 1 382 ? 3.443 57.325 3.305 1.00 47.16 736 ASP A N 1
ATOM 2838 C CA . ASP A 1 382 ? 4.707 57.830 2.779 1.00 46.17 736 ASP A CA 1
ATOM 2839 C C . ASP A 1 382 ? 4.867 57.573 1.312 1.00 46.13 736 ASP A C 1
ATOM 2840 O O . ASP A 1 382 ? 5.547 58.313 0.623 1.00 46.51 736 ASP A O 1
ATOM 2845 N N . THR A 1 383 ? 4.280 56.505 0.820 1.00 46.01 737 THR A N 1
ATOM 2846 C CA . THR A 1 383 ? 4.476 56.124 -0.560 1.00 46.72 737 THR A CA 1
ATOM 2847 C C . THR A 1 383 ? 3.216 55.368 -0.943 1.00 46.90 737 THR A C 1
ATOM 2848 O O . THR A 1 383 ? 2.859 54.392 -0.314 1.00 46.69 737 THR A O 1
ATOM 2852 N N . CYS A 1 384 ? 2.557 55.840 -1.995 1.00 47.83 738 CYS A N 1
ATOM 2853 C CA . CYS A 1 384 ? 1.336 55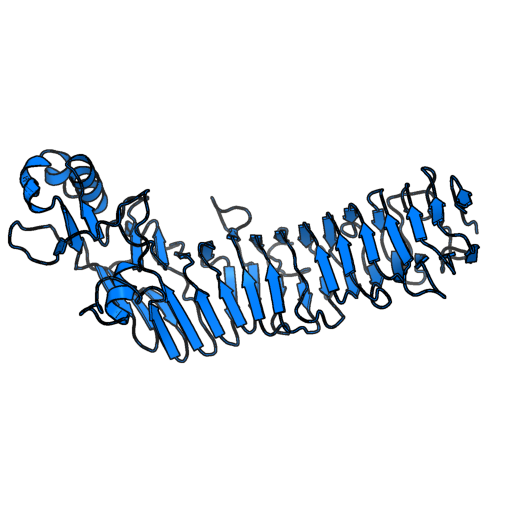.227 -2.511 1.00 47.65 738 CYS A CA 1
ATOM 2854 C C . CYS A 1 384 ? 1.616 54.349 -3.712 1.00 46.86 738 CYS A C 1
ATOM 2855 O O . CYS A 1 384 ? 2.023 54.834 -4.782 1.00 45.73 738 CYS A O 1
ATOM 2858 N N . VAL A 1 385 ? 1.442 53.049 -3.476 1.00 47.09 739 VAL A N 1
ATOM 2859 C CA . VAL A 1 385 ? 1.594 51.983 -4.464 1.00 47.13 739 VAL A CA 1
ATOM 2860 C C . VAL A 1 385 ? 0.260 51.790 -5.194 1.00 46.86 739 VAL A C 1
ATOM 2861 O O . VAL A 1 385 ? -0.708 51.282 -4.603 1.00 47.45 739 VAL A O 1
ATOM 2865 N N . VAL A 1 386 ? 0.209 52.230 -6.445 1.00 46.19 740 VAL A N 1
ATOM 2866 C CA . VAL A 1 386 ? -1.040 52.250 -7.215 1.00 46.70 740 VAL A CA 1
ATOM 2867 C C . VAL A 1 386 ? -1.029 51.263 -8.377 1.00 48.18 740 VAL A C 1
ATOM 2868 O O . VAL A 1 386 ? -0.346 51.459 -9.399 1.00 48.41 740 VAL A O 1
ATOM 2872 N N . ARG A 1 387 ? -1.831 50.211 -8.210 1.00 50.43 741 ARG A N 1
ATOM 2873 C CA . ARG A 1 387 ? -2.085 49.177 -9.251 1.00 52.07 741 ARG A CA 1
ATOM 2874 C C . ARG A 1 387 ? -3.451 49.345 -9.912 1.00 51.56 741 ARG A C 1
ATOM 2875 O O . ARG A 1 387 ? -3.658 48.931 -11.091 1.00 50.82 741 ARG A O 1
ATOM 2883 N N . ASN A 1 388 ? -4.376 49.948 -9.155 1.00 51.72 742 ASN A N 1
ATOM 2884 C CA . ASN A 1 388 ? -5.783 50.183 -9.614 1.00 52.45 742 ASN A CA 1
ATOM 2885 C C . ASN A 1 388 ? -6.465 51.382 -8.907 1.00 52.29 742 ASN A C 1
ATOM 2886 O O . ASN A 1 388 ? -5.936 51.989 -7.975 1.00 51.21 742 ASN A O 1
ATOM 2891 N N . THR A 1 389 ? -7.656 51.671 -9.398 1.00 52.39 743 THR A N 1
ATOM 2892 C CA . THR A 1 389 ? -8.661 52.528 -8.786 1.00 52.47 743 THR A CA 1
ATOM 2893 C C . THR A 1 389 ? -8.853 52.408 -7.254 1.00 52.92 743 THR A C 1
ATOM 2894 O O . THR A 1 389 ? -8.999 53.431 -6.596 1.00 53.15 743 THR A O 1
ATOM 2898 N N . ASP A 1 390 ? -8.892 51.181 -6.700 1.00 52.84 744 ASP A N 1
ATOM 2899 C CA . ASP A 1 390 ? -9.119 51.000 -5.273 1.00 53.24 744 ASP A CA 1
ATOM 2900 C C . ASP A 1 390 ? -7.881 51.494 -4.489 1.00 53.64 744 ASP A C 1
ATOM 2901 O O . ASP A 1 390 ? -8.000 51.941 -3.339 1.00 54.13 744 ASP A O 1
ATOM 2906 N N . ASP A 1 391 ? -6.698 51.376 -5.107 1.00 53.14 745 ASP A N 1
ATOM 2907 C CA . ASP A 1 391 ? -5.434 51.828 -4.500 1.00 53.17 745 ASP A CA 1
ATOM 2908 C C . ASP A 1 391 ? -5.398 53.372 -4.432 1.00 52.78 745 ASP A C 1
ATOM 2909 O O . ASP A 1 391 ? -4.902 53.914 -3.473 1.00 53.19 745 ASP A O 1
ATOM 2914 N N . ILE A 1 392 ? -5.926 54.031 -5.454 1.00 51.90 746 ILE A N 1
ATOM 2915 C CA . ILE A 1 392 ? -6.146 55.479 -5.488 1.00 52.19 746 ILE A CA 1
ATOM 2916 C C . ILE A 1 392 ? -6.983 55.983 -4.290 1.00 53.20 746 ILE A C 1
ATOM 2917 O O . ILE A 1 392 ? -6.670 57.020 -3.681 1.00 53.80 746 ILE A O 1
ATOM 2922 N N . LYS A 1 393 ? -8.045 55.248 -3.975 1.00 53.94 747 LYS A N 1
ATOM 2923 C CA . LYS A 1 393 ? -8.943 55.563 -2.848 1.00 54.22 747 LYS A CA 1
ATOM 2924 C C . LYS A 1 393 ? -8.194 55.375 -1.532 1.00 53.54 747 LYS A C 1
ATOM 2925 O O . LYS A 1 393 ? -8.199 56.257 -0.673 1.00 53.80 747 LYS A O 1
ATOM 2931 N N . ALA A 1 394 ? -7.569 54.219 -1.368 1.00 52.49 748 ALA A N 1
ATOM 2932 C CA . ALA A 1 394 ? -6.837 53.952 -0.165 1.00 52.13 748 ALA A CA 1
ATOM 2933 C C . ALA A 1 394 ? -5.811 55.077 0.107 1.00 51.93 748 ALA A C 1
ATOM 2934 O O . ALA A 1 394 ? -5.721 55.571 1.228 1.00 51.10 748 ALA A O 1
ATOM 2936 N N . CYS A 1 395 ? -5.073 55.469 -0.936 1.00 51.79 749 CYS A N 1
ATOM 2937 C CA . CYS A 1 395 ? -4.067 56.532 -0.887 1.00 52.56 749 CYS A CA 1
ATOM 2938 C C . CYS A 1 395 ? -4.719 57.867 -0.549 1.00 52.73 749 CYS A C 1
ATOM 2939 O O . CYS A 1 395 ? -4.252 58.577 0.360 1.00 51.69 749 CYS A O 1
ATOM 2942 N N . GLY A 1 396 ? -5.788 58.200 -1.289 1.00 53.40 750 GLY A N 1
ATOM 2943 C CA . GLY A 1 396 ? -6.671 59.314 -0.937 1.00 53.71 750 GLY A CA 1
ATOM 2944 C C . GLY A 1 396 ? -7.002 59.291 0.547 1.00 54.69 750 GLY A C 1
ATOM 2945 O O . GLY A 1 396 ? -6.850 60.290 1.206 1.00 54.32 750 GLY A O 1
ATOM 2946 N N . MET A 1 397 ? -7.413 58.131 1.057 1.00 55.62 751 MET A N 1
ATOM 2947 C CA . MET A 1 397 ? -7.662 57.883 2.476 1.00 58.26 751 MET A CA 1
ATOM 2948 C C . MET A 1 397 ? -6.438 58.105 3.399 1.00 58.56 751 MET A C 1
ATOM 2949 O O . MET A 1 397 ? -6.580 58.646 4.508 1.00 59.05 751 MET A O 1
ATOM 2954 N N . ALA A 1 398 ? -5.262 57.627 2.970 1.00 58.43 752 ALA A N 1
ATOM 2955 C CA . ALA A 1 398 ? -4.025 57.683 3.750 1.00 57.91 752 ALA A CA 1
ATOM 2956 C C . ALA A 1 398 ? -3.566 59.141 4.015 1.00 57.96 752 ALA A C 1
ATOM 2957 O O . ALA A 1 398 ? -3.214 59.502 5.145 1.00 57.41 752 ALA A O 1
ATOM 2959 N N . ILE A 1 399 ? -3.594 59.954 2.970 1.00 57.43 753 ILE A N 1
ATOM 2960 C CA . ILE A 1 399 ? -3.088 61.323 3.005 1.00 58.27 753 ILE A CA 1
ATOM 2961 C C . ILE A 1 399 ? -4.248 62.343 3.161 1.00 59.66 753 ILE A C 1
ATOM 2962 O O . ILE A 1 399 ? -4.026 63.540 3.136 1.00 60.03 753 ILE A O 1
ATOM 2967 N N . GLY A 1 400 ? -5.486 61.856 3.308 1.00 60.69 754 GLY A N 1
ATOM 2968 C CA . GLY A 1 400 ? -6.639 62.709 3.545 1.00 60.96 754 GLY A CA 1
ATOM 2969 C C . GLY A 1 400 ? -7.074 63.567 2.359 1.00 62.23 754 GLY A C 1
ATOM 2970 O O . GLY A 1 400 ? -7.592 64.661 2.573 1.00 62.48 754 GLY A O 1
ATOM 2971 N N . ASN A 1 401 ? -6.878 63.096 1.117 1.00 62.33 755 ASN A N 1
ATOM 2972 C CA . ASN A 1 401 ? -7.377 63.808 -0.080 1.00 62.63 755 ASN A CA 1
ATOM 2973 C C . ASN A 1 401 ? -8.758 63.247 -0.519 1.00 62.96 755 ASN A C 1
ATOM 2974 O O . ASN A 1 401 ? -8.863 62.145 -1.054 1.00 62.10 755 ASN A O 1
ATOM 2979 N N . GLN A 1 402 ? -9.810 64.034 -0.271 1.00 64.24 756 GLN A N 1
ATOM 2980 C CA . GLN A 1 402 ? -11.220 63.633 -0.527 1.00 64.84 756 GLN A CA 1
ATOM 2981 C C . GLN A 1 402 ? -11.552 63.388 -1.996 1.00 63.38 756 GLN A C 1
ATOM 2982 O O . GLN A 1 402 ? -12.411 62.583 -2.277 1.00 63.41 756 GLN A O 1
ATOM 2988 N N . SER A 1 403 ? -10.885 64.065 -2.924 1.00 62.63 757 SER A N 1
ATOM 2989 C CA . SER A 1 403 ? -11.223 63.870 -4.343 1.00 62.62 757 SER A CA 1
ATOM 2990 C C . SER A 1 403 ? -10.564 62.639 -5.000 1.00 62.16 757 SER A C 1
ATOM 2991 O O . SER A 1 403 ? -11.023 62.188 -6.082 1.00 62.54 757 SER A O 1
ATOM 2994 N N . MET A 1 404 ? -9.514 62.113 -4.348 1.00 60.76 758 MET A N 1
ATOM 2995 C CA . MET A 1 404 ? -8.913 60.817 -4.693 1.00 59.10 758 MET A CA 1
ATOM 2996 C C . MET A 1 404 ? -9.842 59.670 -4.282 1.00 58.57 758 MET A C 1
ATOM 2997 O O . MET A 1 404 ? -10.038 58.715 -5.028 1.00 57.36 758 MET A O 1
ATOM 3002 N N . VAL A 1 405 ? -10.447 59.803 -3.107 1.00 58.71 759 VAL A N 1
ATOM 3003 C CA . VAL A 1 405 ? -11.453 58.862 -2.644 1.00 59.34 759 VAL A CA 1
ATOM 3004 C C . VAL A 1 405 ? -12.732 58.918 -3.515 1.00 60.25 759 VAL A C 1
ATOM 3005 O O . VAL A 1 405 ? -13.251 57.865 -3.937 1.00 60.06 759 VAL A O 1
ATOM 3009 N N . ASN A 1 406 ? -13.209 60.137 -3.790 1.00 60.72 760 ASN A N 1
ATOM 3010 C CA . ASN A 1 406 ? -14.492 60.362 -4.469 1.00 61.78 760 ASN A CA 1
ATOM 3011 C C . ASN A 1 406 ? -14.427 60.218 -6.010 1.00 62.33 760 ASN A C 1
ATOM 3012 O O . ASN A 1 406 ? -15.375 59.693 -6.613 1.00 62.28 760 ASN A O 1
ATOM 3017 N N . ASN A 1 407 ? -13.333 60.693 -6.633 1.00 62.45 761 ASN A N 1
ATOM 3018 C CA . ASN A 1 407 ? -13.132 60.547 -8.086 1.00 62.26 761 ASN A CA 1
ATOM 3019 C C . ASN A 1 407 ? -11.809 59.913 -8.493 1.00 61.46 761 ASN A C 1
ATOM 3020 O O . ASN A 1 407 ? -10.965 60.575 -9.117 1.00 61.04 761 ASN A O 1
ATOM 3025 N N . PRO A 1 408 ? -11.639 58.609 -8.171 1.00 61.18 762 PRO A N 1
ATOM 3026 C CA . PRO A 1 408 ? -10.337 57.970 -8.392 1.00 60.66 762 PRO A CA 1
ATOM 3027 C C . PRO A 1 408 ? -9.855 57.984 -9.867 1.00 60.16 762 PRO A C 1
ATOM 3028 O O . PRO A 1 408 ? -8.648 58.058 -10.101 1.00 59.36 762 PRO A O 1
ATOM 3032 N N . ASP A 1 409 ? -10.781 57.924 -10.837 1.00 59.76 763 ASP A N 1
ATOM 3033 C CA . ASP A 1 409 ? -10.414 57.880 -12.271 1.00 59.59 763 ASP A CA 1
ATOM 3034 C C . ASP A 1 409 ? -9.908 59.265 -12.747 1.00 59.17 763 ASP A C 1
ATOM 3035 O O . ASP A 1 409 ? -9.484 59.420 -13.890 1.00 59.06 763 ASP A O 1
ATOM 3040 N N . ASN A 1 410 ? -9.940 60.251 -11.849 1.00 58.76 764 ASN A N 1
ATOM 3041 C CA . ASN A 1 410 ? -9.213 61.515 -12.029 1.00 58.62 764 ASN A CA 1
ATOM 3042 C C . ASN A 1 410 ? -7.669 61.393 -11.929 1.00 58.27 764 ASN A C 1
ATOM 3043 O O . ASN A 1 410 ? -6.953 62.275 -12.419 1.00 58.48 764 ASN A O 1
ATOM 3048 N N . TYR A 1 411 ? -7.167 60.343 -11.266 1.00 56.96 765 TYR A N 1
ATOM 3049 C CA . TYR A 1 411 ? -5.722 60.178 -10.987 1.00 56.34 765 TYR A CA 1
ATOM 3050 C C . TYR A 1 411 ? -5.190 58.904 -11.634 1.00 55.16 765 TYR A C 1
ATOM 3051 O O . TYR A 1 411 ? -4.313 58.219 -11.079 1.00 53.75 765 TYR A O 1
ATOM 3060 N N . LYS A 1 412 ? -5.753 58.604 -12.809 1.00 53.86 766 LYS A N 1
ATOM 3061 C CA . LYS A 1 412 ? -5.457 57.394 -13.592 1.00 52.82 766 LYS A CA 1
ATOM 3062 C C . LYS A 1 412 ? -3.977 57.353 -13.949 1.00 51.20 766 LYS A C 1
ATOM 3063 O O . LYS A 1 412 ? -3.414 56.281 -14.097 1.00 49.35 766 LYS A O 1
ATOM 3069 N N . TYR A 1 413 ? -3.383 58.547 -14.076 1.00 50.84 767 TYR A N 1
ATOM 3070 C CA . TYR A 1 413 ? -1.930 58.750 -14.295 1.00 51.09 767 TYR A CA 1
ATOM 3071 C C . TYR A 1 413 ? -0.990 58.136 -13.210 1.00 52.25 767 TYR A C 1
ATOM 3072 O O . TYR A 1 413 ? 0.212 57.975 -13.429 1.00 53.16 767 TYR A O 1
ATOM 3081 N N . LEU A 1 414 ? -1.547 57.814 -12.046 1.00 53.03 768 LEU A N 1
ATOM 3082 C CA . LEU A 1 414 ? -0.832 57.167 -10.980 1.00 54.41 768 LEU A CA 1
ATOM 3083 C C . LEU A 1 414 ? -0.782 55.635 -11.087 1.00 54.49 768 LEU A C 1
ATOM 3084 O O . LEU A 1 414 ? -0.038 55.005 -10.348 1.00 54.78 768 LEU A O 1
ATOM 3089 N N . ILE A 1 415 ? -1.601 55.041 -11.962 1.00 55.18 769 ILE A N 1
ATOM 3090 C CA . ILE A 1 415 ? -1.716 53.575 -12.099 1.00 54.95 769 ILE A CA 1
ATOM 3091 C C . ILE A 1 415 ? -0.466 52.978 -12.756 1.00 55.21 769 ILE A C 1
ATOM 3092 O O . ILE A 1 415 ? -0.058 53.396 -13.838 1.00 55.53 769 ILE A O 1
ATOM 3097 N N . GLY A 1 416 ? 0.115 51.982 -12.093 1.00 55.95 770 GLY A N 1
ATOM 3098 C CA . GLY A 1 416 ? 1.430 51.453 -12.463 1.00 56.52 770 GLY A CA 1
ATOM 3099 C C . GLY A 1 416 ? 2.564 52.156 -11.704 1.00 56.75 770 GLY A C 1
ATOM 3100 O O . GLY A 1 416 ? 3.742 51.828 -11.904 1.00 57.52 770 GLY A O 1
ATOM 3101 N N . LYS A 1 417 ? 2.232 53.109 -10.823 1.00 55.52 771 LYS A N 1
ATOM 3102 C CA . LYS A 1 417 ? 3.262 53.971 -10.223 1.00 54.55 771 LYS A CA 1
ATOM 3103 C C . LYS A 1 417 ? 3.347 53.867 -8.696 1.00 53.14 771 LYS A C 1
ATOM 3104 O O . LYS A 1 417 ? 2.334 53.650 -8.043 1.00 51.60 771 LYS A O 1
ATOM 3110 N N . ALA A 1 418 ? 4.564 54.012 -8.152 1.00 52.90 772 ALA A N 1
ATOM 3111 C CA . ALA A 1 418 ? 4.786 54.360 -6.719 1.00 52.26 772 ALA A CA 1
ATOM 3112 C C . ALA A 1 418 ? 4.897 55.881 -6.564 1.00 52.27 772 ALA A C 1
ATOM 3113 O O . ALA A 1 418 ? 5.798 56.519 -7.140 1.00 51.73 772 ALA A O 1
ATOM 3115 N N . TRP A 1 419 ? 3.961 56.463 -5.809 1.00 51.89 773 TRP A N 1
ATOM 3116 C CA . TRP A 1 419 ? 3.976 57.913 -5.614 1.00 51.67 773 TRP A CA 1
ATOM 3117 C C . TRP A 1 419 ? 4.533 58.225 -4.215 1.00 51.16 773 TRP A C 1
ATOM 3118 O O . TRP A 1 419 ? 4.054 57.663 -3.213 1.00 50.62 773 TRP A O 1
ATOM 3129 N N . LYS A 1 420 ? 5.514 59.134 -4.174 1.00 50.64 774 LYS A N 1
ATOM 3130 C CA . LYS A 1 420 ? 6.189 59.511 -2.941 1.00 50.60 774 LYS A CA 1
ATOM 3131 C C . LYS A 1 420 ? 5.527 60.725 -2.394 1.00 51.19 774 LYS A C 1
ATOM 3132 O O . LYS A 1 420 ? 5.489 61.757 -3.071 1.00 50.86 774 LYS A O 1
ATOM 3138 N N . ASN A 1 421 ? 5.043 60.608 -1.161 1.00 51.00 775 ASN A N 1
ATOM 3139 C CA . ASN A 1 421 ? 4.506 61.749 -0.428 1.00 51.75 775 ASN A CA 1
ATOM 3140 C C . ASN A 1 421 ? 5.654 62.519 0.208 1.00 51.94 775 ASN A C 1
ATOM 3141 O O . ASN A 1 421 ? 6.059 62.273 1.348 1.00 52.98 775 ASN A O 1
ATOM 3146 N N . ILE A 1 422 ? 6.201 63.460 -0.523 1.00 52.67 776 ILE A N 1
ATOM 3147 C CA . ILE A 1 422 ? 7.316 64.255 0.002 1.00 53.84 776 ILE A CA 1
ATOM 3148 C C . ILE A 1 422 ? 6.809 65.134 1.203 1.00 53.67 776 ILE A C 1
ATOM 3149 O O . ILE A 1 422 ? 5.610 65.097 1.540 1.00 53.51 776 ILE A O 1
ATOM 3154 N N . GLY A 1 423 ? 7.628 65.830 1.978 1.00 53.08 777 GLY A N 1
ATOM 3155 C CA . GLY A 1 423 ? 6.857 66.370 3.165 1.00 53.61 777 GLY A CA 1
ATOM 3156 C C . GLY A 1 423 ? 6.647 65.345 4.316 1.00 53.13 777 GLY A C 1
ATOM 3157 O O . GLY A 1 423 ? 6.546 65.729 5.478 1.00 53.53 777 GLY A O 1
ATOM 3158 N N . ILE A 1 424 ? 6.629 64.063 3.997 1.00 51.01 778 ILE A N 1
ATOM 3159 C CA . ILE A 1 424 ? 7.412 63.169 4.855 1.00 52.01 778 ILE A CA 1
ATOM 3160 C C . ILE A 1 424 ? 8.843 63.076 4.286 1.00 51.42 778 ILE A C 1
ATOM 3161 O O . ILE A 1 424 ? 9.075 62.593 3.165 1.00 51.01 778 ILE A O 1
ATOM 3166 N N . SER A 1 425 ? 9.793 63.557 5.068 1.00 50.66 779 SER A N 1
ATOM 3167 C CA . SER A 1 425 ? 11.172 63.536 4.649 1.00 50.21 779 SER A CA 1
ATOM 3168 C C . SER A 1 425 ? 11.918 62.446 5.489 1.00 48.78 779 SER A C 1
ATOM 3169 O O . SER A 1 425 ? 11.682 62.306 6.676 1.00 49.38 779 SER A O 1
ATOM 3172 N N . LYS A 1 426 ? 12.779 61.655 4.860 1.00 47.03 780 LYS A N 1
ATOM 3173 C CA . LYS A 1 426 ? 13.458 60.522 5.489 1.00 45.47 780 LYS A CA 1
ATOM 3174 C C . LYS A 1 426 ? 14.941 60.755 5.427 1.00 44.40 780 LYS A C 1
ATOM 3175 O O . LYS A 1 426 ? 15.431 61.245 4.435 1.00 45.10 780 LYS A O 1
ATOM 3181 N N . THR A 1 427 ? 15.677 60.361 6.442 1.00 43.48 781 THR A N 1
ATOM 3182 C CA . THR A 1 427 ? 17.150 60.474 6.441 1.00 43.83 781 THR A CA 1
ATOM 3183 C C . THR A 1 427 ? 17.748 59.116 6.775 1.00 44.81 781 THR A C 1
ATOM 3184 O O . THR A 1 427 ? 17.394 58.543 7.786 1.00 45.34 781 THR A O 1
ATOM 3188 N N . ALA A 1 428 ? 18.633 58.593 5.934 1.00 45.14 782 ALA A N 1
ATOM 3189 C CA . ALA A 1 428 ? 19.288 57.305 6.206 1.00 45.65 782 ALA A CA 1
ATOM 3190 C C . ALA A 1 428 ? 20.734 57.519 5.769 1.00 47.34 782 ALA A C 1
ATOM 3191 O O . ALA A 1 428 ? 21.029 57.502 4.562 1.00 47.17 782 ALA A O 1
ATOM 3193 N N . ASN A 1 429 ? 21.606 57.843 6.742 1.00 47.49 783 ASN A N 1
ATOM 3194 C CA . ASN A 1 429 ? 23.036 58.099 6.478 1.00 46.94 783 ASN A CA 1
ATOM 3195 C C . ASN A 1 429 ? 23.882 57.187 7.359 1.00 46.49 783 ASN A C 1
ATOM 3196 O O . ASN A 1 429 ? 23.365 56.290 7.958 1.00 46.86 783 ASN A O 1
ATOM 3201 N N . GLY A 1 430 ? 25.176 57.422 7.460 1.00 47.34 784 GLY A N 1
ATOM 3202 C CA . GLY A 1 430 ? 26.080 56.485 8.091 1.00 47.82 784 GLY A CA 1
ATOM 3203 C C . GLY A 1 430 ? 26.011 56.553 9.606 1.00 49.28 784 GLY A C 1
ATOM 3204 O O . GLY A 1 430 ? 26.681 55.752 10.302 1.00 48.40 784 GLY A O 1
ATOM 3205 N N . SER A 1 431 ? 25.194 57.484 10.106 1.00 49.07 785 SER A N 1
ATOM 3206 C CA . SER A 1 431 ? 25.052 57.714 11.538 1.00 50.72 785 SER A CA 1
ATOM 3207 C C . SER A 1 431 ? 23.672 57.548 12.148 1.00 49.32 785 SER A C 1
ATOM 3208 O O . SER A 1 431 ? 23.583 57.129 13.262 1.00 50.24 785 SER A O 1
ATOM 3211 N N . LYS A 1 432 ? 22.624 57.923 11.436 1.00 48.47 786 LYS A N 1
ATOM 3212 C CA . LYS A 1 432 ? 21.246 57.713 11.880 1.00 48.50 786 LYS A CA 1
ATOM 3213 C C . LYS A 1 432 ? 20.218 57.438 10.731 1.00 48.01 786 LYS A C 1
ATOM 3214 O O . LYS A 1 432 ? 20.466 57.678 9.542 1.00 47.23 786 LYS A O 1
ATOM 3220 N N . ILE A 1 433 ? 19.029 57.003 11.143 1.00 47.12 787 ILE A N 1
ATOM 3221 C CA . ILE A 1 433 ? 17.871 56.950 10.306 1.00 45.04 787 ILE A CA 1
ATOM 3222 C C . ILE A 1 433 ? 16.842 57.773 11.029 1.00 45.76 787 ILE A C 1
ATOM 3223 O O . ILE A 1 433 ? 16.625 57.574 12.209 1.00 46.31 787 ILE A O 1
ATOM 3228 N N . SER A 1 434 ? 16.158 58.676 10.340 1.00 46.62 788 SER A N 1
ATOM 3229 C CA . SER A 1 434 ? 15.157 59.519 10.994 1.00 47.44 788 SER A CA 1
ATOM 3230 C C . SER A 1 434 ? 14.088 59.994 10.005 1.00 48.37 788 SER A C 1
ATOM 3231 O O . SER A 1 434 ? 14.192 59.852 8.775 1.00 47.76 788 SER A O 1
ATOM 3234 N N . VAL A 1 435 ? 13.080 60.629 10.565 1.00 49.29 789 VAL A N 1
ATOM 3235 C CA . VAL A 1 435 ? 11.900 61.010 9.824 1.00 50.45 789 VAL A CA 1
ATOM 3236 C C . VAL A 1 435 ? 11.463 62.392 10.267 1.00 50.38 789 VAL A C 1
ATOM 3237 O O . VAL A 1 435 ? 11.566 62.743 11.416 1.00 51.07 789 VAL A O 1
ATOM 3241 N N . TYR A 1 436 ? 11.116 63.229 9.316 1.00 51.54 790 TYR A N 1
ATOM 3242 C CA . TYR A 1 436 ? 10.734 64.614 9.599 1.00 51.87 790 TYR A CA 1
ATOM 3243 C C . TYR A 1 436 ? 9.426 64.827 8.846 1.00 51.84 790 TYR A C 1
ATOM 3244 O O . TYR A 1 436 ? 9.355 64.532 7.661 1.00 51.94 790 TYR A O 1
ATOM 3253 N N . TYR A 1 437 ? 8.370 65.181 9.584 1.00 52.32 791 TYR A N 1
ATOM 3254 C CA . TYR A 1 437 ? 6.998 65.218 9.045 1.00 52.55 791 TYR A CA 1
ATOM 3255 C C . TYR A 1 437 ? 6.479 66.638 9.022 1.00 52.35 791 TYR A C 1
ATOM 3256 O O . TYR A 1 437 ? 6.359 67.281 10.055 1.00 52.58 791 TYR A O 1
ATOM 3265 N N . LEU A 1 438 ? 6.189 67.132 7.835 1.00 52.69 792 LEU A N 1
ATOM 3266 C CA . LEU A 1 438 ? 5.658 68.498 7.703 1.00 54.59 792 LEU A CA 1
ATOM 3267 C C . LEU A 1 438 ? 4.126 68.582 7.464 1.00 53.62 792 LEU A C 1
ATOM 3268 O O . LEU A 1 438 ? 3.479 69.499 7.937 1.00 53.32 792 LEU A O 1
ATOM 3273 N N . GLY A 1 439 ? 3.576 67.558 6.826 1.00 53.74 793 GLY A N 1
ATOM 3274 C CA . GLY A 1 439 ? 2.215 67.527 6.302 1.00 54.45 793 GLY A CA 1
ATOM 3275 C C . GLY A 1 439 ? 2.189 66.669 5.025 1.00 55.62 793 GLY A C 1
ATOM 3276 O O . GLY A 1 439 ? 3.210 66.075 4.628 1.00 54.88 793 GLY A O 1
ATOM 3277 N N . ASN A 1 440 ? 1.021 66.573 4.387 1.00 56.89 794 ASN A N 1
ATOM 3278 C CA . ASN A 1 440 ? 0.897 65.712 3.205 1.00 58.36 794 ASN A CA 1
ATOM 3279 C C . ASN A 1 440 ? 0.999 66.549 1.969 1.00 58.98 794 ASN A C 1
ATOM 3280 O O . ASN A 1 440 ? 0.433 67.624 1.920 1.00 59.72 794 ASN A O 1
ATOM 3285 N N . SER A 1 441 ? 1.786 66.091 0.993 1.00 60.63 795 SER A N 1
ATOM 3286 C CA . SER A 1 441 ? 1.694 66.605 -0.399 1.00 60.55 795 SER A CA 1
ATOM 3287 C C . SER A 1 441 ? 0.516 65.923 -1.125 1.00 60.94 795 SER A C 1
ATOM 3288 O O . SER A 1 441 ? -0.109 64.984 -0.633 1.00 59.58 795 SER A O 1
ATOM 3291 N N . THR A 1 442 ? 0.241 66.413 -2.321 1.00 62.54 796 THR A N 1
ATOM 3292 C CA . THR A 1 442 ? -0.819 65.912 -3.167 1.00 63.82 796 THR A CA 1
ATOM 3293 C C . THR A 1 442 ? -0.133 65.484 -4.491 1.00 63.92 796 THR A C 1
ATOM 3294 O O . THR A 1 442 ? 0.929 66.030 -4.862 1.00 63.85 796 THR A O 1
ATOM 3298 N N . PRO A 1 443 ? -0.693 64.468 -5.179 1.00 64.05 797 PRO A N 1
ATOM 3299 C CA . PRO A 1 443 ? -0.119 64.147 -6.511 1.00 64.68 797 PRO A CA 1
ATOM 3300 C C . PRO A 1 443 ? -0.593 65.068 -7.669 1.00 65.38 797 PRO A C 1
ATOM 3301 O O . PRO A 1 443 ? -1.705 65.625 -7.624 1.00 65.36 797 PRO A O 1
ATOM 3305 N N . THR A 1 444 ? 0.286 65.224 -8.666 1.00 66.53 798 THR A N 1
ATOM 3306 C CA . THR A 1 444 ? 0.087 66.026 -9.885 1.00 67.69 798 THR A CA 1
ATOM 3307 C C . THR A 1 444 ? 0.229 65.094 -11.074 1.00 68.04 798 THR A C 1
ATOM 3308 O O . THR A 1 444 ? 1.068 64.198 -11.027 1.00 67.67 798 THR A O 1
ATOM 3312 N N . GLU A 1 445 ? -0.541 65.300 -12.160 1.00 69.76 799 GLU A N 1
ATOM 3313 C CA . GLU A 1 445 ? -0.293 64.512 -13.391 1.00 70.68 799 GLU A CA 1
ATOM 3314 C C . GLU A 1 445 ? 1.218 64.491 -13.703 1.00 71.44 799 GLU A C 1
ATOM 3315 O O . GLU A 1 445 ? 1.860 63.425 -13.644 1.00 71.72 799 GLU A O 1
ATOM 3321 N N . ASN A 1 446 ? 1.768 65.676 -13.986 1.00 72.01 800 ASN A N 1
ATOM 3322 C CA . ASN A 1 446 ? 3.203 65.850 -14.242 1.00 72.88 800 ASN A CA 1
ATOM 3323 C C . ASN A 1 446 ? 4.029 66.328 -13.027 1.00 72.65 800 ASN A C 1
ATOM 3324 O O . ASN A 1 446 ? 4.983 67.094 -13.161 1.00 73.00 800 ASN A O 1
ATOM 3329 N N . GLY A 1 447 ? 3.658 65.862 -11.840 1.00 72.33 801 GLY A N 1
ATOM 3330 C CA . GLY A 1 447 ? 4.303 66.304 -10.608 1.00 71.48 801 GLY A CA 1
ATOM 3331 C C . GLY A 1 447 ? 5.688 65.742 -10.383 1.00 70.57 801 GLY A C 1
ATOM 3332 O O . GLY A 1 447 ? 6.456 66.329 -9.625 1.00 71.01 801 GLY A O 1
ATOM 3333 N N . GLY A 1 448 ? 6.023 64.644 -11.079 1.00 69.89 802 GLY A N 1
ATOM 3334 C CA . GLY A 1 448 ? 7.177 63.790 -10.733 1.00 68.88 802 GLY A CA 1
ATOM 3335 C C . GLY A 1 448 ? 6.886 63.067 -9.417 1.00 67.65 802 GLY A C 1
ATOM 3336 O O . GLY A 1 448 ? 5.716 62.781 -9.107 1.00 66.44 802 GLY A O 1
ATOM 3337 N N . ASN A 1 449 ? 7.936 62.809 -8.631 1.00 67.94 803 ASN A N 1
ATOM 3338 C CA . ASN A 1 449 ? 7.845 61.985 -7.346 1.00 68.07 803 ASN A CA 1
ATOM 3339 C C . ASN A 1 449 ? 7.202 60.605 -7.522 1.00 67.43 803 ASN A C 1
ATOM 3340 O O . ASN A 1 449 ? 6.499 60.081 -6.639 1.00 67.75 803 ASN A O 1
ATOM 3345 N N . THR A 1 450 ? 7.411 60.045 -8.694 1.00 67.13 804 THR A N 1
ATOM 3346 C CA . THR A 1 450 ? 6.679 58.885 -9.103 1.00 66.28 804 THR A CA 1
ATOM 3347 C C . THR A 1 450 ? 7.725 57.887 -9.588 1.00 65.95 804 THR A C 1
ATOM 3348 O O . THR A 1 450 ? 8.804 58.268 -10.043 1.00 66.38 804 THR A O 1
ATOM 3352 N N . THR A 1 451 ? 7.429 56.614 -9.472 1.00 65.32 805 THR A N 1
ATOM 3353 C CA . THR A 1 451 ? 8.364 55.611 -9.963 1.00 65.49 805 THR A CA 1
ATOM 3354 C C . THR A 1 451 ? 7.560 54.397 -10.498 1.00 65.02 805 THR A C 1
ATOM 3355 O O . THR A 1 451 ? 6.475 54.129 -10.006 1.00 64.82 805 THR A O 1
ATOM 3359 N N . ASN A 1 452 ? 8.025 53.734 -11.550 1.00 64.97 806 ASN A N 1
ATOM 3360 C CA . ASN A 1 452 ? 7.262 52.621 -12.116 1.00 64.99 806 ASN A CA 1
ATOM 3361 C C . ASN A 1 452 ? 7.354 51.475 -11.123 1.00 64.66 806 ASN A C 1
ATOM 3362 O O . ASN A 1 452 ? 8.431 51.150 -10.660 1.00 63.85 806 ASN A O 1
ATOM 3367 N N . LEU A 1 453 ? 6.226 50.869 -10.790 1.00 65.76 807 LEU A N 1
ATOM 3368 C CA . LEU A 1 453 ? 6.205 49.700 -9.904 1.00 67.05 807 LEU A CA 1
ATOM 3369 C C . LEU A 1 453 ? 7.075 48.532 -10.435 1.00 69.90 807 LEU A C 1
ATOM 3370 O O . LEU A 1 453 ? 7.303 48.425 -11.646 1.00 69.78 807 LEU A O 1
ATOM 3375 N N . PRO A 1 454 ? 7.572 47.667 -9.521 1.00 72.48 808 PRO A N 1
ATOM 3376 C CA . PRO A 1 454 ? 8.598 46.664 -9.850 1.00 75.35 808 PRO A CA 1
ATOM 3377 C C . PRO A 1 454 ? 8.258 45.510 -10.835 1.00 76.76 808 PRO A C 1
ATOM 3378 O O . PRO A 1 454 ? 9.105 45.221 -11.685 1.00 77.44 808 PRO A O 1
ATOM 3382 N N . THR A 1 455 ? 7.096 44.842 -10.718 1.00 79.21 809 THR A N 1
ATOM 3383 C CA . THR A 1 455 ? 6.709 43.686 -11.612 1.00 80.22 809 THR A CA 1
ATOM 3384 C C . THR A 1 455 ? 7.587 42.410 -11.476 1.00 82.25 809 THR A C 1
ATOM 3385 O O . THR A 1 455 ? 8.534 42.246 -12.242 1.00 82.74 809 THR A O 1
ATOM 3389 N N . ASN A 1 456 ? 7.319 41.495 -10.544 1.00 84.00 810 ASN A N 1
ATOM 3390 C CA . ASN A 1 456 ? 8.167 40.259 -10.528 1.00 85.95 810 ASN A CA 1
ATOM 3391 C C . ASN A 1 456 ? 7.888 39.149 -11.627 1.00 86.52 810 ASN A C 1
ATOM 3392 O O . ASN A 1 456 ? 8.463 39.232 -12.725 1.00 86.70 810 ASN A O 1
ATOM 3397 N N . THR A 1 457 ? 7.051 38.131 -11.331 1.00 87.08 811 THR A N 1
ATOM 3398 C CA . THR A 1 457 ? 6.549 37.148 -12.337 1.00 87.09 811 THR A CA 1
ATOM 3399 C C . THR A 1 457 ? 5.105 37.484 -12.726 1.00 87.35 811 THR A C 1
ATOM 3400 O O . THR A 1 457 ? 4.733 37.416 -13.904 1.00 87.31 811 THR A O 1
#

Nearest PDB structures (foldseek):
  2qv3-assembly1_A  TM=1.002E+00  e=7.906E-73  Helicobacter pylori
  6ody-assembly1_F  TM=9.771E-01  e=6.399E-48  Helicobacter pylori
  6nyf-assembly1_A  TM=9.774E-01  e=1.031E-45  Helicobacter pylori
  5j44-assembly2_B  TM=2.587E-01  e=2.487E+00  Shigella flexneri

Foldseek 3Di:
DEDEAAEAADELEEDEAEDAEDEYHARFYEAEDQSTQQYYEYEYQQHEYETHYEYYYNNHLQHDDDPVGAREYEYEGNNNHQAYEYHYEDAYEYAERYEYEYAHCEYEYEHYAPPHHAQYEYHDLNHNHEYEYAYYEEEQYADADAAYEYAEYEKAYDAVDAPGEYENDYEHEAHHEYAEYHYDAYDPPAQRYEYDYNAYAEYEYAEYAFAASYEYAAQRHQEYEHEAEAAHPCRVDGDHAYEYEYAEYEYAAQHEHEAFPRYHYHHQHEYEDANYAYEFEDDPLATDEAEHNAEYEYEAEFDQDPVALGGAANYEYELNVSHDAQDKHFHYFHPFYHFYYPVCVDDPHDPDDRQRVNVSNHFYFNRPQTAQKQRAQDLVSQLSNCVGQVPVCSNVPVVVVVLQHQKIAGFPQFDWDDHTTTTITHHHGTDDDDSPPPSIGGRDDDD

Sequence (447 aa):
TVVNIDRINTKAASLTTNAAHLNIGKGGVNLSNQASGRTLLVENLTGNITVDGPLRVNNQVGGYALAGSSANFEFKAGVDTKNGTATFNNDISLGRFVNLKVDAHTANFKGIDTGNGGFNTLDFSGVTNKVNINKLITASTNVAVKNFNINELIVKTNGVSVGEYTHFSEDIGSQSRINTVRLETGTRSIFSGGVKFKSGEKLVIDEFYYSPWNYFDARNIKNVEITRKFASSTPENPWGTSKLMFNNLTLGQNAVMDYSQFSNLTIQGDFINNQGTINYLVRGGKVATLNVGNAAAMMFNNDIDSATGFYKPLIKINSAQDLIKNTEHVLLKAKIIGYGNVSTGTNGISNVNLEEQFKERLALYNNNNRMDTCVVRNTDDIKACGMAIGNQSMVNNPDNYKYLIGKAWKNIGISKTANGSKISVYYLGNSTPTENGGNTTNLPTNT

InterPro domains:
  IPR003842 Vacuolating cytotoxin, beta-helical domain [PF02691] (87-758)
  IPR003842 Vacuolating cytotoxin, beta-helical domain [PR01656] (6-24)
  IPR003842 Vacuolating cytotoxin, beta-helical domain [PR01656] (34-60)
  IPR003842 Vacuolating cytotoxin, beta-helical domain [PR01656] (104-125)
  IPR003842 Vacuolating cytotoxin, beta-helical domain [PR01656] (155-180)
  IPR003842 Vacuolating cytotoxin, beta-helical domain [PR01656] (192-214)
  IPR003842 Vacuolating cytotoxin, beta-helical domain [PR01656] (219-246)
  IPR003842 Vacuolating cytotoxin, beta-helical domain [PR01656] (257-273)
  IPR003842 Vacuolating cytotoxin, beta-helical domain [PR01656] (299-324)
  IPR003842 Vacuolating cytotoxin, beta-helical domain [PR01656] (368-388)
  IPR003842 Vacuolating cytotoxin, beta-helical domain [PR01656] (400-422)
  IPR003842 Vacuolating cytotoxin, beta-helical domain [PR01656] (430-450)
  IPR003842 Vacuolating cytotoxin, beta-helical domain [PR01656] (482-506)
  IPR003842 Vacuolating cytotoxin, beta-helical domain [PR01656] (527-549)
  IPR005546 Autotransporter beta-domain [PS51208] (1014-1287)
  IPR005546 Autotransporter beta-domain [SM00869] (1018-1275)
  IPR006315 Outer membrane autotransporter barrel domain [TIGR01414] (879-1287)
  IPR036709 Autotransporter beta-domain superfamily [G3DSA:2.40.128.130] (1009-1287)
  IPR036709 Autotransporter beta-domain superfamily [SSF103515] (1011-1287)

Organism: Helicobacter pylori (NCBI:txid210)